Protein AF-A0A973PS98-F1 (afdb_monomer)

Secondary structure (DSSP, 8-state):
-TTTSSS-----HHHHHH-SEEEEES--HHHHSGGGHHHHHHHGGGT-EEEEE-SS--TTGGG-SEEE-PPTT-HHHHHHHHHHHHHIIIIISS--HHHHHHHHHHSSTTBEEEEEEETTEEEEEEE-BGGGGT--STTGGG-B-EEBTTT--EEPPSSSHHHHT-SS-S--S---TT--B------TT-EEEEEEEEE-SSTTEEEEEEEEEEEETTEEEEEHHHHHHHHHT---TT--B---SSTT-SSSTTSHHHHHHHH---HHHHHHHHHHHHHHHHHHTS-EEEEE-HHHHTSTTHHHHHHHHHHHHHHTT-TTSTT-EEEE-SS----SSHHHHHHHHTTTTT-SS-----HHHHHHHHTTGGGG--S-GGGGS-TTS--TTTT--HHHHHHHHHHTTSS--SS-BSS-HHHHHHHHHHHT--HHHHHHHHHHTTSS-BGGGSTTSTTSS--EEEEES--IIIII-TTHHHIIIIII-------PPPPPGGGS-SSS--PPPPS---SEEEEEESS--HHHHH-SEEEEBPPTTSS-EEEEETTEEEEEEE--SSPPPTT-B-HHHHHHHHHHHHHHHHTTTS-EEEEEEEEPPPTTSGGGGSSGGG----HHHHTPPP-BTTTB-EEEEEEEEGGGHHHHHTB--THHHHH-EEETTEEE--HHHHHHHHHHH-B--SGGGTTSBB--SHHHHHHHHHHT-TTT-HHHHHHHHHHHHHHH-TT-

Sequence (732 aa):
PQVFGDQTDVPESGDWWDAAYLMLWGSNVPVTRTPDAHWMTEARYRGQKVIVVAPDYSDAAKFADEWLHPHPGTDAAVAMAMGHVILREFFVERQVPYFTGYVKRFTDLPFLVTLREHGDAYAPGKFLTAADLDDPRDLASWRPVLLDAATGEARSPGGTMGDRWSAEPGHWNLELGDLDPRLTLHDDDAETAEVVLPRFDEPGGVIRRGVPVRRVGGRLVTTVFDLLLAQYGVSRPGLPGDWPGGYDDADSPCTPAWQERITSTPAVQVTRIAREFATTAEKTNGRAMIMMGAGTNHWFHSDTIYRSFLSLLLLTGCQGVNGGGWAHYVGQEKVRPLAGWHHLSTAADWVRPSRQMAGTPYWYLHTGQWRYERFSAGDLSSPAGPGRFAGRHVADLVAQSARLGWMPSYPTFGANPLELGRRVRESGEDPARWVASEVAAGRLGFACEDPDAPDNWPRVLTVWRANLIGSSAKGNEYFLRHLLGARDNATAEEAPPADRPREVIWRDAPRGKLDLLLALDFRMTSTTLFADLVLPAATWYEKHDLSSTDLHPFVHAFSPAISPPWQARTDFEIFHGLAAKLSELAAGRLDVAHDLVATALQHDTPGEIAQPGGGVPDWREAGERPEPGRTMPAVTLVERDYTAVAAKLAAFGPLAEERGMTVKGVTVRPAPESAWLAARCGTAYGGPADGRPLLDTDVKLCEAVLALSGTTNGRVAAEGFERLAEQCGEGS

Radius of gyration: 27.83 Å; Cα contacts (8 Å, |Δi|>4): 1481; chains: 1; bounding box: 72×63×75 Å

Solvent-accessible surface area (backbone atoms only — not comparable to full-atom values): 38464 Å² total; per-residue (Å²): 65,93,90,75,73,43,84,81,84,52,67,34,42,74,36,51,39,54,22,50,33,40,34,30,38,27,37,51,38,59,80,78,39,48,94,53,33,57,35,61,64,56,29,38,80,78,66,27,50,34,35,23,38,38,63,58,91,44,80,36,44,78,72,31,81,44,74,44,46,34,41,86,87,36,58,33,41,54,36,33,16,25,39,24,54,41,48,36,58,46,56,66,79,35,71,39,67,67,29,55,56,36,31,52,60,78,47,67,33,22,28,29,29,28,52,37,84,46,91,98,38,24,26,83,58,53,68,39,27,33,47,63,62,72,45,86,59,74,55,20,60,42,22,55,23,26,35,28,61,86,79,68,45,80,42,61,70,50,45,33,68,21,28,68,72,38,96,66,61,32,39,34,29,79,66,57,84,90,58,42,58,31,46,67,56,77,53,99,83,46,48,71,45,45,31,46,42,66,36,82,97,43,92,81,27,67,46,46,27,26,32,36,39,48,79,55,72,91,36,48,29,29,26,42,37,41,53,47,34,41,69,32,37,47,77,60,90,93,54,54,67,70,62,54,89,46,56,77,31,54,85,35,66,30,19,28,30,22,24,22,78,70,19,71,37,58,29,72,56,48,51,49,51,30,50,52,50,46,54,45,8,64,78,57,70,2,17,28,25,45,31,31,19,57,68,45,58,74,45,97,63,18,67,57,33,50,49,30,52,50,47,46,27,46,59,36,34,3,59,95,30,85,11,25,11,63,35,68,56,80,75,78,75,43,59,67,43,39,57,19,43,52,33,61,78,49,40,44,21,70,43,73,84,65,91,70,67,58,64,64,68,48,48,36,52,54,22,48,54,66,48,55,43,86,71,42,47,30,80,77,53,56,66,70,50,92,60,87,37,59,86,34,26,61,62,32,52,54,37,48,34,34,58,40,5,68,36,48,53,78,52,47,39,63,57,63,38,49,60,51,19,44,53,38,62,72,68,68,53,59,55,40,63,47,50,31,49,35,41,65,69,70,76,46,55,53,6,61,35,34,40,72,40,87,82,18,49,68,42,71,46,79,41,57,95,60,45,47,66,63,69,71,42,80,64,43,40,34,41,27,32,19,26,62,46,46,88,58,80,71,79,79,66,67,42,55,82,89,58,48,50,88,70,34,56,86,65,80,82,66,60,33,54,42,80,40,39,38,24,39,40,69,61,91,40,59,32,44,74,71,28,81,40,72,46,50,25,34,53,71,54,28,29,58,48,80,48,48,38,54,54,47,95,60,75,48,72,38,57,51,80,47,76,42,63,94,82,28,33,38,70,64,57,49,53,51,51,51,30,44,52,47,13,61,65,15,57,95,75,44,42,76,44,34,32,49,44,72,41,34,48,38,77,62,44,81,38,60,70,45,63,62,79,83,65,81,69,51,28,79,84,70,74,45,74,50,40,55,48,46,39,15,30,25,51,46,75,35,80,42,54,39,50,40,43,33,51,47,68,28,25,56,38,64,39,28,58,78,71,29,48,74,54,89,66,35,69,37,70,49,54,69,45,49,55,49,39,28,73,73,52,35,53,35,80,60,75,97,35,47,72,24,23,28,29,76,43,56,61,39,42,50,52,44,22,39,54,57,4,41,81,66,20,69,67,54,31,50,51,41,51,54,54,46,27,56,37,26,17,92,94,97

Structure (mmCIF, N/CA/C/O backbone):
data_AF-A0A973PS98-F1
#
_entry.id   AF-A0A973PS98-F1
#
loop_
_atom_site.group_PDB
_atom_site.id
_atom_site.type_symbol
_atom_site.label_atom_id
_atom_site.label_alt_id
_atom_site.label_comp_id
_atom_site.label_asym_id
_atom_site.label_entity_id
_atom_site.label_seq_id
_atom_site.pdbx_PDB_ins_code
_atom_site.Cartn_x
_atom_site.Cartn_y
_atom_site.Cartn_z
_atom_site.occupancy
_atom_site.B_iso_or_equiv
_atom_site.auth_seq_id
_atom_site.auth_comp_id
_atom_site.auth_asym_id
_atom_site.auth_atom_id
_atom_site.pdbx_PDB_model_num
ATOM 1 N N . PRO A 1 1 ? -2.203 1.085 3.617 1.00 76.62 1 PRO A N 1
ATOM 2 C CA . PRO A 1 1 ? -3.286 1.399 2.650 1.00 76.62 1 PRO A CA 1
ATOM 3 C C . PRO A 1 1 ? -4.693 1.584 3.246 1.00 76.62 1 PRO A C 1
ATOM 5 O O . PRO A 1 1 ? -5.249 2.660 3.102 1.00 76.62 1 PRO A O 1
ATOM 8 N N . GLN A 1 2 ? -5.287 0.582 3.916 1.00 95.12 2 GLN A N 1
ATOM 9 C CA . GLN A 1 2 ? -6.702 0.658 4.344 1.00 95.12 2 GLN A CA 1
ATOM 10 C C . GLN A 1 2 ? -7.007 1.782 5.353 1.00 95.12 2 GLN A C 1
ATOM 12 O O . GLN A 1 2 ? -8.074 2.373 5.284 1.00 95.12 2 GLN A O 1
ATOM 17 N N . VAL A 1 3 ? -6.091 2.051 6.293 1.00 96.19 3 VAL A N 1
ATOM 18 C CA . VAL A 1 3 ? -6.315 3.012 7.393 1.00 96.19 3 VAL A CA 1
ATOM 19 C C . VAL A 1 3 ? -5.938 4.444 7.004 1.00 96.19 3 VAL A C 1
ATOM 21 O O . VAL A 1 3 ? -6.648 5.374 7.359 1.00 96.19 3 VAL A O 1
ATOM 24 N N . PHE A 1 4 ? -4.838 4.626 6.267 1.00 96.19 4 PHE A N 1
ATOM 25 C CA . PHE A 1 4 ? -4.261 5.953 5.999 1.00 96.19 4 PHE A CA 1
ATOM 26 C C . PHE A 1 4 ? -4.291 6.375 4.525 1.00 96.19 4 PHE A C 1
ATOM 28 O O . PHE A 1 4 ? -3.770 7.433 4.197 1.00 96.19 4 PHE A O 1
ATOM 35 N N . GLY A 1 5 ? -4.794 5.540 3.612 1.00 95.38 5 GLY A N 1
ATOM 36 C CA . GLY A 1 5 ? -4.658 5.762 2.164 1.00 95.38 5 GLY A CA 1
ATOM 37 C C . GLY A 1 5 ? -3.234 5.561 1.625 1.00 95.38 5 GLY A C 1
ATOM 38 O O . GLY A 1 5 ? -3.070 5.204 0.473 1.00 95.38 5 GLY A O 1
ATOM 39 N N . ASP A 1 6 ? -2.199 5.655 2.458 1.00 94.81 6 ASP A N 1
ATOM 40 C CA . ASP A 1 6 ? -0.802 5.534 2.031 1.00 94.81 6 ASP A CA 1
ATOM 41 C C . ASP A 1 6 ? -0.335 4.075 1.825 1.00 94.81 6 ASP A C 1
ATOM 43 O O . ASP A 1 6 ? -0.852 3.148 2.464 1.00 94.81 6 ASP A O 1
ATOM 47 N N . GLN A 1 7 ? 0.660 3.861 0.953 1.00 94.50 7 GLN A N 1
ATOM 48 C CA . GLN A 1 7 ? 1.327 2.564 0.783 1.00 94.50 7 GLN A CA 1
ATOM 49 C C . GLN A 1 7 ? 1.941 2.102 2.113 1.00 94.50 7 GLN A C 1
ATOM 51 O O . GLN A 1 7 ? 1.483 1.097 2.668 1.00 94.50 7 GLN A O 1
ATOM 56 N N . THR A 1 8 ? 2.922 2.865 2.600 1.00 96.50 8 THR A N 1
ATOM 57 C CA . THR A 1 8 ? 3.703 2.675 3.824 1.00 96.50 8 THR A CA 1
ATOM 58 C C . THR A 1 8 ? 4.464 3.977 4.109 1.00 96.50 8 THR A C 1
ATOM 60 O O . THR A 1 8 ? 5.242 4.449 3.281 1.00 96.50 8 THR A O 1
ATOM 63 N N . ASP A 1 9 ? 4.309 4.521 5.315 1.00 97.00 9 ASP A N 1
ATOM 64 C CA . ASP A 1 9 ? 5.192 5.563 5.836 1.00 97.00 9 ASP A CA 1
ATOM 65 C C . ASP A 1 9 ? 5.391 5.364 7.341 1.00 97.00 9 ASP A C 1
ATOM 67 O O . ASP A 1 9 ? 4.432 5.134 8.080 1.00 97.00 9 ASP A O 1
ATOM 71 N N . VAL A 1 10 ? 6.645 5.386 7.784 1.00 97.75 10 VAL A N 1
ATOM 72 C CA . VAL A 1 10 ? 7.063 4.938 9.116 1.00 97.75 10 VAL A CA 1
ATOM 73 C C . VAL A 1 10 ? 8.130 5.863 9.700 1.00 97.75 10 VAL A C 1
ATOM 75 O O . VAL A 1 10 ? 8.872 6.500 8.939 1.00 97.75 10 VAL A O 1
ATOM 78 N N . PRO A 1 11 ? 8.241 5.931 11.040 1.00 98.00 11 PRO A N 1
ATOM 79 C CA . PRO A 1 11 ? 9.341 6.629 11.692 1.00 98.00 11 PRO A CA 1
ATOM 80 C C . PRO A 1 11 ? 10.700 6.056 11.266 1.00 98.00 11 PRO A C 1
ATOM 82 O O . PRO A 1 11 ? 10.826 4.876 10.930 1.00 98.00 11 PRO A O 1
ATOM 85 N N . GLU A 1 12 ? 11.737 6.885 11.293 1.00 97.88 12 GLU A N 1
ATOM 86 C CA . GLU A 1 12 ? 13.121 6.423 11.154 1.00 97.88 12 GLU A CA 1
ATOM 87 C C . GLU A 1 12 ? 13.600 5.727 12.438 1.00 97.88 12 GLU A C 1
ATOM 89 O O . GLU A 1 12 ? 12.985 5.859 13.497 1.00 97.88 12 GLU A O 1
ATOM 94 N N . SER A 1 13 ? 14.710 4.990 12.376 1.00 97.62 13 SER A N 1
ATOM 95 C CA . SER A 1 13 ? 15.232 4.280 13.550 1.00 97.62 13 SER A CA 1
ATOM 96 C C . SER A 1 13 ? 15.707 5.214 14.660 1.00 97.62 13 SER A C 1
ATOM 98 O O . SER A 1 13 ? 15.569 4.892 15.840 1.00 97.62 13 SER A O 1
ATOM 100 N N . GLY A 1 14 ? 16.169 6.411 14.289 1.00 97.44 14 GLY A N 1
ATOM 101 C CA . GLY A 1 14 ? 16.476 7.485 15.229 1.00 97.44 14 GLY A CA 1
ATOM 102 C C . GLY A 1 14 ? 15.277 7.884 16.094 1.00 97.44 14 GLY A C 1
ATOM 103 O O . GLY A 1 14 ? 15.465 8.243 17.248 1.00 97.44 14 GLY A O 1
ATOM 104 N N . ASP A 1 15 ? 14.043 7.737 15.610 1.00 98.25 15 ASP A N 1
ATOM 105 C CA . ASP A 1 15 ? 12.840 8.068 16.383 1.00 98.25 15 ASP A CA 1
ATOM 106 C C . ASP A 1 15 ? 12.476 6.969 17.404 1.00 98.25 15 ASP A C 1
ATOM 108 O O . ASP A 1 15 ? 11.785 7.226 18.392 1.00 98.25 15 ASP A O 1
ATOM 112 N N . TRP A 1 16 ? 13.020 5.750 17.261 1.00 98.00 16 TRP A N 1
ATOM 113 C CA . TRP A 1 16 ? 12.923 4.716 18.307 1.00 98.00 16 TRP A CA 1
ATOM 114 C C . TRP A 1 16 ? 13.632 5.155 19.571 1.00 98.00 16 TRP A C 1
ATOM 116 O O . TRP A 1 16 ? 13.203 4.786 20.670 1.00 98.00 16 TRP A O 1
ATOM 126 N N . TRP A 1 17 ? 14.703 5.951 19.407 1.00 97.00 17 TRP A N 1
ATOM 127 C CA . TRP A 1 17 ? 15.341 6.593 20.535 1.00 97.00 17 TRP A CA 1
ATOM 128 C C . TRP A 1 17 ? 14.291 7.340 21.314 1.00 97.00 17 TRP A C 1
ATOM 130 O O . TRP A 1 17 ? 14.280 7.133 22.505 1.00 97.00 17 TRP A O 1
ATOM 140 N N . ASP A 1 18 ? 13.365 8.086 20.702 1.00 97.50 18 ASP A N 1
ATOM 141 C CA . ASP A 1 18 ? 12.377 8.927 21.378 1.00 97.50 18 ASP A CA 1
ATOM 142 C C . ASP A 1 18 ? 11.163 8.200 21.958 1.00 97.50 18 ASP A C 1
ATOM 144 O O . ASP A 1 18 ? 10.458 8.777 22.791 1.00 97.50 18 ASP A O 1
ATOM 148 N N . ALA A 1 19 ? 10.975 6.910 21.702 1.00 98.12 19 ALA A N 1
ATOM 149 C CA . ALA A 1 19 ? 9.900 6.171 22.357 1.00 98.12 19 ALA A CA 1
ATOM 150 C C . ALA A 1 19 ? 10.106 6.063 23.880 1.00 98.12 19 ALA A C 1
ATOM 152 O O . ALA A 1 19 ? 11.219 5.851 24.374 1.00 98.12 19 ALA A O 1
ATOM 153 N N . ALA A 1 20 ? 9.031 6.249 24.649 1.00 98.19 20 ALA A N 1
ATOM 154 C CA . ALA A 1 20 ? 9.017 6.004 26.095 1.00 98.19 20 ALA A CA 1
ATOM 155 C C . ALA A 1 20 ? 8.597 4.559 26.415 1.00 98.19 20 ALA A C 1
ATOM 157 O O . ALA A 1 20 ? 9.037 3.992 27.415 1.00 98.19 20 ALA A O 1
ATOM 158 N N . TYR A 1 21 ? 7.799 3.949 25.536 1.00 98.75 21 TYR A N 1
ATOM 159 C CA . TYR A 1 21 ? 7.401 2.544 25.589 1.00 98.75 21 TYR A CA 1
ATOM 160 C C . TYR A 1 21 ? 7.532 1.936 24.192 1.00 98.75 21 TYR A C 1
ATOM 162 O O . TYR A 1 21 ? 6.954 2.473 23.247 1.00 98.75 21 TYR A O 1
ATOM 170 N N . LEU A 1 22 ? 8.281 0.842 24.051 1.00 98.69 22 LEU A N 1
ATOM 171 C CA . LEU A 1 22 ? 8.531 0.206 22.758 1.00 98.69 22 LEU A CA 1
ATOM 172 C C . LEU A 1 22 ? 8.079 -1.254 22.784 1.00 98.69 22 LEU A C 1
ATOM 174 O O . LEU A 1 22 ? 8.585 -2.060 23.562 1.00 98.69 22 LEU A O 1
ATOM 178 N N . MET A 1 23 ? 7.141 -1.607 21.909 1.00 98.62 23 MET A N 1
ATOM 179 C CA . MET A 1 23 ? 6.710 -2.989 21.703 1.00 98.62 23 MET A CA 1
ATOM 180 C C . MET A 1 23 ? 7.266 -3.518 20.384 1.00 98.62 23 MET A C 1
ATOM 182 O O . MET A 1 23 ? 6.951 -2.988 19.325 1.00 98.62 23 MET A O 1
ATOM 186 N N . LEU A 1 24 ? 8.070 -4.576 20.432 1.00 98.44 24 LEU A N 1
ATOM 187 C CA . LEU A 1 24 ? 8.583 -5.288 19.265 1.00 98.44 24 LEU A CA 1
ATOM 188 C C . LEU A 1 24 ? 7.681 -6.489 18.996 1.00 98.44 24 LEU A C 1
ATOM 190 O O . LEU A 1 24 ? 7.777 -7.510 19.675 1.00 98.44 24 LEU A O 1
ATOM 194 N N . TRP A 1 25 ? 6.792 -6.367 18.018 1.00 98.44 25 TRP A N 1
ATOM 195 C CA . TRP A 1 25 ? 5.718 -7.322 17.780 1.00 98.44 25 TRP A CA 1
ATOM 196 C C . TRP A 1 25 ? 5.889 -8.040 16.439 1.00 98.44 25 TRP A C 1
ATOM 198 O O . TRP A 1 25 ? 5.625 -7.493 15.365 1.00 98.44 25 TRP A O 1
ATOM 208 N N . GLY A 1 26 ? 6.382 -9.282 16.482 1.00 97.50 26 GLY A N 1
ATOM 209 C CA . GLY A 1 26 ? 6.737 -10.032 15.271 1.00 97.50 26 GLY A CA 1
ATOM 210 C C . GLY A 1 26 ? 7.907 -9.416 14.489 1.00 97.50 26 GLY A C 1
ATOM 211 O O . GLY A 1 26 ? 7.998 -9.584 13.269 1.00 97.50 26 GLY A O 1
ATOM 212 N N . SER A 1 27 ? 8.790 -8.683 15.178 1.00 97.50 27 SER A N 1
ATOM 213 C CA . SER A 1 27 ? 9.987 -8.048 14.616 1.00 97.50 27 SER A CA 1
ATOM 214 C C . SER A 1 27 ? 11.240 -8.484 15.378 1.00 97.50 27 SER A C 1
ATOM 216 O O . SER A 1 27 ? 11.413 -8.149 16.549 1.00 97.50 27 SER A O 1
ATOM 218 N N . ASN A 1 28 ? 12.139 -9.218 14.713 1.00 97.50 28 ASN A N 1
ATOM 219 C CA . ASN A 1 28 ? 13.420 -9.635 15.292 1.00 97.50 28 ASN A CA 1
ATOM 220 C C . ASN A 1 28 ? 14.512 -8.597 14.970 1.00 97.50 28 ASN A C 1
ATOM 222 O O . ASN A 1 28 ? 15.306 -8.776 14.039 1.00 97.50 28 ASN A O 1
ATOM 226 N N . VAL A 1 29 ? 14.497 -7.474 15.696 1.00 97.50 29 VAL A N 1
ATOM 227 C CA . VAL A 1 29 ? 15.333 -6.284 15.435 1.00 97.50 29 VAL A CA 1
ATOM 228 C C . VAL A 1 29 ? 16.835 -6.596 15.341 1.00 97.50 29 VAL A C 1
ATOM 230 O O . VAL A 1 29 ? 17.433 -6.211 14.337 1.00 97.50 29 VAL A O 1
ATOM 233 N N . PRO A 1 30 ? 17.462 -7.348 16.270 1.00 96.94 30 PRO A N 1
ATOM 234 C CA . PRO A 1 30 ? 18.904 -7.611 16.207 1.00 96.94 30 PRO A CA 1
ATOM 235 C C . PRO A 1 30 ? 19.359 -8.363 14.947 1.00 96.94 30 PRO A C 1
ATOM 237 O O . PRO A 1 30 ? 20.495 -8.192 14.506 1.00 96.94 30 PRO A O 1
ATOM 240 N N . VAL A 1 31 ? 18.479 -9.175 14.354 1.00 97.62 31 VAL A N 1
ATOM 241 C CA . VAL A 1 31 ? 18.790 -10.009 13.179 1.00 97.62 31 VAL A CA 1
ATOM 242 C C . VAL A 1 31 ? 18.388 -9.335 11.874 1.00 97.62 31 VAL A C 1
ATOM 244 O O . VAL A 1 31 ? 19.080 -9.444 10.869 1.00 97.62 31 VAL A O 1
ATOM 247 N N . THR A 1 32 ? 17.244 -8.656 11.867 1.00 97.50 32 THR A N 1
ATOM 248 C CA . THR A 1 32 ? 16.622 -8.165 10.628 1.00 97.50 32 THR A CA 1
ATOM 249 C C . THR A 1 32 ? 16.742 -6.652 10.443 1.00 97.50 32 THR A C 1
ATOM 251 O O . THR A 1 32 ? 16.410 -6.141 9.377 1.00 97.50 32 THR A O 1
ATOM 254 N N . ARG A 1 33 ? 17.206 -5.939 11.479 1.00 97.88 33 ARG A N 1
ATOM 255 C CA . ARG A 1 33 ? 17.526 -4.500 11.515 1.00 97.88 33 ARG A CA 1
ATOM 256 C C . ARG A 1 33 ? 18.836 -4.270 12.273 1.00 97.88 33 ARG A C 1
ATOM 258 O O . ARG A 1 33 ? 18.980 -3.321 13.033 1.00 97.88 33 ARG A O 1
ATOM 265 N N . THR A 1 34 ? 19.802 -5.166 12.081 1.00 98.38 34 THR A N 1
ATOM 266 C CA . THR A 1 34 ? 21.097 -5.147 12.773 1.00 98.38 34 THR A CA 1
ATOM 267 C C . THR A 1 34 ? 21.779 -3.773 12.830 1.00 98.38 34 THR A C 1
ATOM 269 O O . THR A 1 34 ? 22.197 -3.413 13.930 1.00 98.38 34 THR A O 1
ATOM 272 N N . PRO A 1 35 ? 21.897 -2.991 11.731 1.00 98.25 35 PRO A N 1
ATOM 273 C CA . PRO A 1 35 ? 22.584 -1.698 11.797 1.00 98.25 35 PRO A CA 1
ATOM 274 C C . PRO A 1 35 ? 21.885 -0.675 12.703 1.00 98.25 35 PRO A C 1
ATOM 276 O O . PRO A 1 35 ? 22.557 0.204 13.225 1.00 98.25 35 PRO A O 1
ATOM 279 N N . ASP A 1 36 ? 20.582 -0.822 12.944 1.00 98.19 36 ASP A N 1
ATOM 280 C CA . ASP A 1 36 ? 19.758 0.117 13.713 1.00 98.19 36 ASP A CA 1
ATOM 281 C C . ASP A 1 36 ? 19.403 -0.397 15.116 1.00 98.19 36 ASP A C 1
ATOM 283 O O . ASP A 1 36 ? 18.862 0.336 15.942 1.00 98.19 36 ASP A O 1
ATOM 287 N N . ALA A 1 37 ? 19.718 -1.659 15.424 1.00 97.62 37 ALA A N 1
ATOM 288 C CA . ALA A 1 37 ? 19.369 -2.297 16.693 1.00 97.62 37 ALA A CA 1
ATOM 289 C C . ALA A 1 37 ? 19.942 -1.568 17.921 1.00 97.62 37 ALA A C 1
ATOM 291 O O . ALA A 1 37 ? 19.392 -1.690 19.020 1.00 97.62 37 ALA A O 1
ATOM 292 N N . HIS A 1 38 ? 21.023 -0.799 17.744 1.00 97.69 38 HIS A N 1
ATOM 293 C CA . HIS A 1 38 ? 21.628 -0.026 18.822 1.00 97.69 38 HIS A CA 1
ATOM 294 C C . HIS A 1 38 ? 20.638 0.984 19.421 1.00 97.69 38 HIS A C 1
ATOM 296 O O . HIS A 1 38 ? 20.548 1.044 20.646 1.00 97.69 38 HIS A O 1
ATOM 302 N N . TRP A 1 39 ? 19.804 1.650 18.608 1.00 97.88 39 TRP A N 1
ATOM 303 C CA . TRP A 1 39 ? 18.815 2.628 19.079 1.00 97.88 39 TRP A CA 1
ATOM 304 C C . TRP A 1 39 ? 17.873 2.046 20.131 1.00 97.88 39 TRP A C 1
ATOM 306 O O . TRP A 1 39 ? 17.676 2.639 21.190 1.00 97.88 39 TRP A O 1
ATOM 316 N N . MET A 1 40 ? 17.360 0.838 19.878 1.00 95.75 40 MET A N 1
ATOM 317 C CA . MET A 1 40 ? 16.539 0.092 20.832 1.00 95.75 40 MET A CA 1
ATOM 318 C C . MET A 1 40 ? 17.325 -0.224 22.111 1.00 95.75 40 MET A C 1
ATOM 320 O O . MET A 1 40 ? 16.826 -0.031 23.216 1.00 95.75 40 MET A O 1
ATOM 324 N N . THR A 1 41 ? 18.557 -0.729 21.995 1.00 95.69 41 THR A N 1
ATOM 325 C CA . THR A 1 41 ? 19.336 -1.115 23.183 1.00 95.69 41 THR A CA 1
ATOM 326 C C . THR A 1 41 ? 19.768 0.075 24.034 1.00 95.69 41 THR A C 1
ATOM 328 O O . THR A 1 41 ? 19.785 -0.027 25.258 1.00 95.69 41 THR A O 1
ATOM 331 N N . GLU A 1 42 ? 20.100 1.200 23.406 1.00 97.75 42 GLU A N 1
ATOM 332 C CA . GLU A 1 42 ? 20.609 2.391 24.074 1.00 97.75 42 GLU A CA 1
ATOM 333 C C . GLU A 1 42 ? 19.463 3.182 24.724 1.00 97.75 42 GLU A C 1
ATOM 335 O O . GLU A 1 42 ? 19.615 3.660 25.851 1.00 97.75 42 GLU A O 1
ATOM 340 N N . ALA A 1 43 ? 18.289 3.256 24.080 1.00 97.19 43 ALA A N 1
ATOM 341 C CA . ALA A 1 43 ? 17.107 3.932 24.622 1.00 97.19 43 ALA A CA 1
ATOM 342 C C . ALA A 1 43 ? 16.606 3.305 25.937 1.00 97.19 43 ALA A C 1
ATOM 344 O O . ALA A 1 43 ? 16.009 3.984 26.777 1.00 97.19 43 ALA A O 1
ATOM 345 N N . ARG A 1 44 ? 16.912 2.030 26.191 1.00 97.56 44 ARG A N 1
ATOM 346 C CA . ARG A 1 44 ? 16.624 1.383 27.482 1.00 97.56 44 ARG A CA 1
ATOM 347 C C . ARG A 1 44 ? 17.375 2.023 28.648 1.00 97.56 44 ARG A C 1
ATOM 349 O O . ARG A 1 44 ? 16.820 2.138 29.738 1.00 97.56 44 ARG A O 1
ATOM 356 N N . TYR A 1 45 ? 18.598 2.522 28.441 1.00 97.00 45 TYR A N 1
ATOM 357 C CA . TYR A 1 45 ? 19.382 3.153 29.514 1.00 97.00 45 TYR A CA 1
ATOM 358 C C . TYR A 1 45 ? 18.787 4.474 30.017 1.00 97.00 45 TYR A C 1
ATOM 360 O O . TYR A 1 45 ? 19.100 4.899 31.127 1.00 97.00 45 TYR A O 1
ATOM 368 N N . ARG A 1 46 ? 17.895 5.101 29.243 1.00 94.94 46 ARG A N 1
ATOM 369 C CA . ARG A 1 46 ? 17.126 6.286 29.660 1.00 94.94 46 ARG A CA 1
ATOM 370 C C . ARG A 1 46 ? 15.717 5.950 30.169 1.00 94.94 46 ARG A C 1
ATOM 372 O O . ARG A 1 46 ? 14.893 6.848 30.319 1.00 94.94 46 ARG A O 1
ATOM 379 N N . GLY A 1 47 ? 15.439 4.673 30.435 1.00 95.81 47 GLY A N 1
ATOM 380 C CA . GLY A 1 47 ? 14.193 4.216 31.050 1.00 95.81 47 GLY A CA 1
ATOM 381 C C . GLY A 1 47 ? 13.076 3.833 30.078 1.00 95.81 47 GLY A C 1
ATOM 382 O O . GLY A 1 47 ? 11.945 3.669 30.530 1.00 95.81 47 GLY A O 1
ATOM 383 N N . GLN A 1 48 ? 13.355 3.678 28.775 1.00 98.06 48 GLN A N 1
ATOM 384 C CA . GLN A 1 48 ? 12.390 3.072 27.851 1.00 98.06 48 GLN A CA 1
ATOM 385 C C . GLN 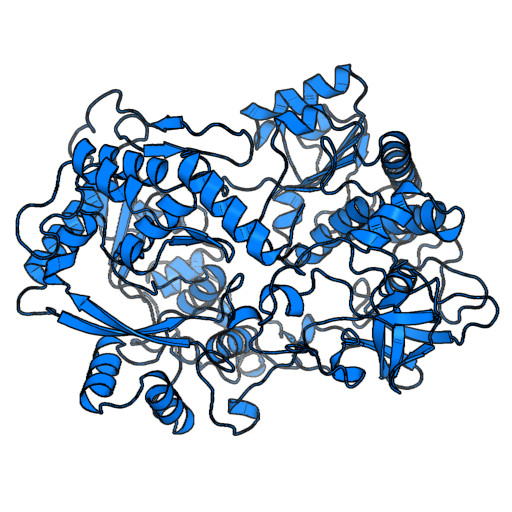A 1 48 ? 12.156 1.609 28.248 1.00 98.06 48 GLN A C 1
ATOM 387 O O . GLN A 1 48 ? 13.112 0.834 28.306 1.00 98.06 48 GLN A O 1
ATOM 392 N N . LYS A 1 49 ? 10.893 1.230 28.482 1.00 98.44 49 LYS A N 1
ATOM 393 C CA . LYS A 1 49 ? 10.513 -0.179 28.657 1.00 98.44 49 LYS A CA 1
ATOM 394 C C . LYS A 1 49 ? 10.342 -0.835 27.287 1.00 98.44 49 LYS A C 1
ATOM 396 O O . LYS A 1 49 ? 9.662 -0.275 26.423 1.00 98.44 49 LYS A O 1
ATOM 401 N N . VAL A 1 50 ? 10.933 -2.014 27.105 1.00 98.50 50 VAL A N 1
ATOM 402 C CA . VAL A 1 50 ? 10.855 -2.807 25.871 1.00 98.50 50 VAL A CA 1
ATOM 403 C C . VAL A 1 50 ? 10.077 -4.093 26.118 1.00 98.50 50 VAL A C 1
ATOM 405 O O . VAL A 1 50 ? 10.456 -4.916 26.952 1.00 98.50 50 VAL A O 1
ATOM 408 N N . ILE A 1 51 ? 9.005 -4.288 25.355 1.00 98.62 51 ILE A N 1
ATOM 409 C CA . ILE A 1 51 ? 8.209 -5.519 25.342 1.00 98.62 51 ILE A CA 1
ATOM 410 C C . ILE A 1 51 ? 8.473 -6.247 24.032 1.00 98.62 51 ILE A C 1
ATOM 412 O O . ILE A 1 51 ? 8.387 -5.640 22.969 1.00 98.62 51 ILE A O 1
ATOM 416 N N . VAL A 1 52 ? 8.755 -7.544 24.086 1.00 98.56 52 VAL A N 1
ATOM 417 C CA . VAL A 1 52 ? 8.850 -8.385 22.887 1.00 98.56 52 VAL A CA 1
ATOM 418 C C . VAL A 1 52 ? 7.644 -9.301 22.831 1.00 98.56 52 VAL A C 1
ATOM 420 O O . VAL A 1 52 ? 7.349 -10.001 23.796 1.00 98.56 52 VAL A O 1
ATOM 423 N N . VAL A 1 53 ? 6.968 -9.320 21.687 1.00 98.56 53 VAL A N 1
ATOM 424 C CA . VAL A 1 53 ? 5.867 -10.237 21.401 1.00 98.56 53 VAL A CA 1
ATOM 425 C C . VAL A 1 53 ? 6.278 -11.133 20.239 1.00 98.56 53 VAL A C 1
ATOM 427 O O . VAL A 1 53 ? 6.370 -10.690 19.090 1.00 98.56 53 VAL A O 1
ATOM 430 N N . ALA A 1 54 ? 6.597 -12.383 20.565 1.00 97.75 54 ALA A N 1
ATOM 431 C CA . ALA A 1 54 ? 7.062 -13.396 19.624 1.00 97.75 54 ALA A CA 1
ATOM 432 C C . ALA A 1 54 ? 6.755 -14.800 20.173 1.00 97.75 54 ALA A C 1
ATOM 434 O O . ALA A 1 54 ? 6.977 -15.024 21.362 1.00 97.75 54 ALA A O 1
ATOM 435 N N . PRO A 1 55 ? 6.286 -15.754 19.347 1.00 97.31 55 PRO A N 1
ATOM 436 C CA . PRO A 1 55 ? 5.972 -17.111 19.807 1.00 97.31 55 PRO A CA 1
ATOM 437 C C . PRO A 1 55 ? 7.206 -17.868 20.323 1.00 97.31 55 PRO A C 1
ATOM 439 O O . PRO A 1 55 ? 7.103 -18.703 21.218 1.00 97.31 55 PRO A O 1
ATOM 442 N N . ASP A 1 56 ? 8.377 -17.588 19.757 1.00 96.81 56 ASP A N 1
ATOM 443 C CA . ASP A 1 56 ? 9.667 -18.145 20.138 1.00 96.81 56 ASP A CA 1
ATOM 444 C C . ASP A 1 56 ? 10.497 -17.155 20.970 1.00 96.81 56 ASP A C 1
ATOM 446 O O . ASP A 1 56 ? 10.275 -15.941 20.957 1.00 96.81 56 ASP A O 1
ATOM 450 N N . TYR A 1 57 ? 11.507 -17.676 21.674 1.00 97.19 57 TYR A N 1
ATOM 451 C CA . TYR A 1 57 ? 12.503 -16.853 22.362 1.00 97.19 57 TYR A CA 1
ATOM 452 C C . TYR A 1 57 ? 13.515 -16.285 21.351 1.00 97.19 57 TYR A C 1
ATOM 454 O O . TYR A 1 57 ? 14.668 -16.713 21.287 1.00 97.19 57 TYR A O 1
ATOM 462 N N . SER A 1 58 ? 13.040 -15.360 20.518 1.00 95.56 58 SER A N 1
ATOM 463 C CA . SER A 1 58 ? 13.815 -14.722 19.447 1.00 95.56 58 SER A CA 1
ATOM 464 C C . SER A 1 58 ? 15.011 -13.916 19.979 1.00 95.56 58 SER A C 1
ATOM 466 O O . SER A 1 58 ? 15.056 -13.544 21.153 1.00 95.56 58 SER A O 1
ATOM 468 N N . ASP A 1 59 ? 15.975 -13.563 19.120 1.00 96.69 59 ASP A N 1
ATOM 469 C CA . ASP A 1 59 ? 17.132 -12.743 19.525 1.00 96.69 59 ASP A CA 1
ATOM 470 C C . ASP A 1 59 ? 16.727 -11.391 20.133 1.00 96.69 59 ASP A C 1
ATOM 472 O O . ASP A 1 59 ? 17.413 -10.880 21.020 1.00 96.69 59 ASP A O 1
ATOM 476 N N . ALA A 1 60 ? 15.595 -10.824 19.700 1.00 95.69 60 ALA A N 1
ATOM 477 C CA . ALA A 1 60 ? 15.019 -9.623 20.295 1.00 95.69 60 ALA A CA 1
ATOM 478 C C . ALA A 1 60 ? 14.591 -9.837 21.759 1.00 95.69 60 ALA A C 1
ATOM 480 O O . ALA A 1 60 ? 14.792 -8.941 22.579 1.00 95.69 60 ALA A O 1
ATOM 481 N N . ALA A 1 61 ? 14.079 -11.023 22.121 1.00 96.44 61 ALA A N 1
ATOM 482 C CA . ALA A 1 61 ? 13.603 -11.332 23.476 1.00 96.44 61 ALA A CA 1
ATOM 483 C C . ALA A 1 61 ? 14.707 -11.194 24.539 1.00 96.44 61 ALA A C 1
ATOM 485 O O . ALA A 1 61 ? 14.433 -10.807 25.671 1.00 96.44 61 ALA A O 1
ATOM 486 N N . LYS A 1 62 ? 15.977 -11.396 24.164 1.00 94.12 62 LYS A N 1
ATOM 487 C CA . LYS A 1 62 ? 17.139 -11.157 25.039 1.00 94.12 62 LYS A CA 1
ATOM 488 C C . LYS A 1 62 ? 17.232 -9.709 25.547 1.00 94.12 62 LYS A C 1
ATOM 490 O O . LYS A 1 62 ? 17.833 -9.471 26.594 1.00 94.12 62 LYS A O 1
ATOM 495 N N . PHE A 1 63 ? 16.694 -8.751 24.796 1.00 93.62 63 PHE A N 1
ATOM 496 C CA . PHE A 1 63 ? 16.733 -7.325 25.121 1.00 93.62 63 PHE A CA 1
ATOM 497 C C . PHE A 1 63 ? 15.429 -6.813 25.742 1.00 93.62 63 PHE A C 1
ATOM 499 O O . PHE A 1 63 ? 15.369 -5.640 26.103 1.00 93.62 63 PHE A O 1
ATOM 506 N N . ALA A 1 64 ? 14.407 -7.660 25.865 1.00 96.00 64 ALA A N 1
ATOM 507 C CA . ALA A 1 64 ? 13.123 -7.280 26.432 1.00 96.00 64 ALA A CA 1
ATOM 508 C C . ALA A 1 64 ? 13.180 -7.180 27.961 1.00 96.00 64 ALA A C 1
ATOM 510 O O . ALA A 1 64 ? 13.877 -7.943 28.631 1.00 96.00 64 ALA A O 1
ATOM 511 N N . ASP A 1 65 ? 12.379 -6.272 28.507 1.00 98.12 65 ASP A N 1
ATOM 512 C CA . ASP A 1 65 ? 12.038 -6.261 29.928 1.00 98.12 65 ASP A CA 1
ATOM 513 C C . ASP A 1 65 ? 10.893 -7.245 30.213 1.00 98.12 65 ASP A C 1
ATOM 515 O O . ASP A 1 65 ? 10.813 -7.803 31.306 1.00 98.12 65 ASP A O 1
ATOM 519 N N . GLU A 1 66 ? 10.039 -7.508 29.214 1.00 97.38 66 GLU A N 1
ATOM 520 C CA . GLU A 1 66 ? 9.069 -8.605 29.223 1.00 97.38 66 GLU A CA 1
ATOM 521 C C . GLU A 1 66 ? 8.899 -9.253 27.850 1.00 97.38 66 GLU A C 1
ATOM 523 O O . GLU A 1 66 ? 8.957 -8.591 26.811 1.00 97.38 66 GLU A O 1
ATOM 528 N N . TRP A 1 67 ? 8.621 -10.555 27.869 1.00 97.94 67 TRP A N 1
ATOM 529 C CA . TRP A 1 67 ? 8.335 -11.360 26.690 1.00 97.94 67 TRP A CA 1
ATOM 530 C C . TRP A 1 67 ? 6.912 -11.926 26.767 1.00 97.94 67 TRP A C 1
ATOM 532 O O . TRP A 1 67 ? 6.547 -12.556 27.761 1.00 97.94 67 TRP A O 1
ATOM 542 N N . LEU A 1 68 ? 6.123 -11.686 25.719 1.00 98.25 68 LEU A N 1
ATOM 543 C CA . LEU A 1 68 ? 4.832 -12.323 25.459 1.00 98.25 68 LEU A CA 1
ATOM 544 C C . LEU A 1 68 ? 4.992 -13.338 24.327 1.00 98.25 68 LEU A C 1
ATOM 546 O O . LEU A 1 68 ? 5.588 -13.019 23.296 1.00 98.25 68 LEU A O 1
ATOM 550 N N . HIS A 1 69 ? 4.423 -14.529 24.501 1.00 97.12 69 HIS A N 1
ATOM 551 C CA . HIS A 1 69 ? 4.593 -15.650 23.573 1.00 97.12 69 HIS A CA 1
ATOM 552 C C . HIS A 1 69 ? 3.257 -16.208 23.051 1.00 97.12 69 HIS A C 1
ATOM 554 O O . HIS A 1 69 ? 2.929 -17.373 23.294 1.00 97.12 69 HIS A O 1
ATOM 560 N N . PRO A 1 70 ? 2.454 -15.395 22.338 1.00 98.00 70 PRO A N 1
ATOM 561 C CA . PRO A 1 70 ? 1.193 -15.873 21.792 1.00 98.00 70 PRO A CA 1
ATOM 562 C C . PRO A 1 70 ? 1.425 -17.021 20.805 1.00 98.00 70 PRO A C 1
ATOM 564 O O . PRO A 1 70 ? 2.460 -17.082 20.138 1.00 98.00 70 PRO A O 1
ATOM 567 N N . HIS A 1 71 ? 0.443 -17.911 20.660 1.00 97.69 71 HIS A N 1
ATOM 568 C CA . HIS A 1 71 ? 0.445 -18.874 19.562 1.00 97.69 71 HIS A CA 1
ATOM 569 C C . HIS A 1 71 ? 0.613 -18.150 18.206 1.00 97.69 71 HIS A C 1
ATOM 571 O O . HIS A 1 71 ? -0.025 -17.113 17.992 1.00 97.69 71 HIS A O 1
ATOM 577 N N . PRO A 1 72 ? 1.447 -18.662 17.278 1.00 97.12 72 PRO A N 1
ATOM 578 C CA . PRO A 1 72 ? 1.717 -17.976 16.015 1.00 97.12 72 PRO A CA 1
ATOM 579 C C . PRO A 1 72 ? 0.435 -17.635 15.241 1.00 97.12 72 PRO A C 1
ATOM 581 O O . PRO A 1 72 ? -0.405 -18.508 15.030 1.00 97.12 72 PRO A O 1
ATOM 584 N N . GLY A 1 73 ? 0.293 -16.375 14.817 1.00 96.56 73 GLY A N 1
ATOM 585 C CA . GLY A 1 73 ? -0.857 -15.904 14.036 1.00 96.56 73 GLY A CA 1
ATOM 586 C C . GLY A 1 73 ? -2.076 -15.504 14.871 1.00 96.56 73 GLY A C 1
ATOM 587 O O . GLY A 1 73 ? -3.082 -15.082 14.307 1.00 96.56 73 GLY A O 1
ATOM 588 N N . THR A 1 74 ? -1.995 -15.596 16.204 1.00 97.94 74 THR A N 1
ATOM 589 C CA . THR A 1 74 ? -3.075 -15.198 17.129 1.00 97.94 74 THR A CA 1
ATOM 590 C C . THR A 1 74 ? -2.883 -13.801 17.733 1.00 97.94 74 THR A C 1
ATOM 592 O O . THR A 1 74 ? -3.634 -13.388 18.614 1.00 97.94 74 THR A O 1
ATOM 595 N N . ASP A 1 75 ? -1.905 -13.038 17.238 1.00 98.56 75 ASP A N 1
ATOM 596 C CA . ASP A 1 75 ? -1.496 -11.723 17.747 1.00 98.56 75 ASP A CA 1
ATOM 597 C C . ASP A 1 75 ? -2.646 -10.711 17.857 1.00 98.56 75 ASP A C 1
ATOM 599 O O . ASP A 1 75 ? -2.711 -9.943 18.820 1.00 98.56 75 ASP A O 1
ATOM 603 N N . ALA A 1 76 ? -3.587 -10.748 16.906 1.00 98.19 76 ALA A N 1
ATOM 604 C CA . ALA A 1 76 ? -4.770 -9.895 16.934 1.00 98.19 76 ALA A CA 1
ATOM 605 C C . ALA A 1 76 ? -5.592 -10.104 18.215 1.00 98.19 76 ALA A C 1
ATOM 607 O O . ALA A 1 76 ? -6.093 -9.134 18.765 1.00 98.19 76 ALA A O 1
ATOM 608 N N . ALA A 1 77 ? -5.701 -11.327 18.747 1.00 98.44 77 ALA A N 1
ATOM 609 C CA . ALA A 1 77 ? -6.465 -11.579 19.970 1.00 98.44 77 ALA A CA 1
ATOM 610 C C . ALA A 1 77 ? -5.838 -10.887 21.195 1.00 98.44 77 ALA A C 1
ATOM 612 O O . ALA A 1 77 ? -6.561 -10.292 21.997 1.00 98.44 77 ALA A O 1
ATOM 613 N N . VAL A 1 78 ? -4.501 -10.880 21.300 1.00 98.75 78 VAL A N 1
ATOM 614 C CA . VAL A 1 78 ? -3.780 -10.137 22.349 1.00 98.75 78 VAL A CA 1
ATOM 615 C C . VAL A 1 78 ? -4.055 -8.638 22.216 1.00 98.75 78 VAL A C 1
ATOM 617 O O . VAL A 1 78 ? -4.448 -7.994 23.188 1.00 98.75 78 VAL A O 1
ATOM 620 N N . ALA A 1 79 ? -3.895 -8.075 21.015 1.00 98.75 79 ALA A N 1
ATOM 621 C CA . ALA A 1 79 ? -4.117 -6.650 20.775 1.00 98.75 79 ALA A CA 1
ATOM 622 C C . ALA A 1 79 ? -5.583 -6.234 20.974 1.00 98.75 79 ALA A C 1
ATOM 624 O O . ALA A 1 79 ? -5.850 -5.171 21.533 1.00 98.75 79 ALA A O 1
ATOM 625 N N . MET A 1 80 ? -6.544 -7.078 20.591 1.00 98.75 80 MET A N 1
ATOM 626 C CA . MET A 1 80 ? -7.967 -6.843 20.844 1.00 98.75 80 MET A CA 1
ATOM 627 C C . MET A 1 80 ? -8.264 -6.817 22.351 1.00 98.75 80 MET A C 1
ATOM 629 O O . MET A 1 80 ? -8.986 -5.936 22.814 1.00 98.75 80 MET A O 1
ATOM 633 N N . ALA A 1 81 ? -7.645 -7.699 23.141 1.00 98.88 81 ALA A N 1
ATOM 634 C CA . ALA A 1 81 ? -7.773 -7.660 24.598 1.00 98.88 81 ALA A CA 1
ATOM 635 C C . ALA A 1 81 ? -7.115 -6.445 25.245 1.00 98.88 81 ALA A C 1
ATOM 637 O O . ALA A 1 81 ? -7.679 -5.857 26.170 1.00 98.88 81 ALA A O 1
ATOM 638 N N . MET A 1 82 ? -5.960 -6.015 24.733 1.00 98.94 82 MET A N 1
ATOM 639 C CA . MET A 1 82 ? -5.373 -4.744 25.149 1.00 98.94 82 MET A CA 1
ATOM 640 C C . MET A 1 82 ? -6.321 -3.581 24.841 1.00 98.94 82 MET A C 1
ATOM 642 O O . MET A 1 82 ? -6.561 -2.742 25.706 1.00 98.94 82 MET A O 1
ATOM 646 N N . GLY A 1 83 ? -6.916 -3.554 23.647 1.00 98.88 83 GLY A N 1
ATOM 647 C CA . GLY A 1 83 ? -7.848 -2.501 23.249 1.00 98.88 83 GLY A CA 1
ATOM 648 C C . GLY A 1 83 ? -9.126 -2.489 24.087 1.00 98.88 83 GLY A C 1
ATOM 649 O O . GLY A 1 83 ? -9.606 -1.410 24.418 1.00 98.88 83 GLY A O 1
ATOM 650 N N . HIS A 1 84 ? -9.625 -3.652 24.525 1.00 98.88 84 HIS A N 1
ATOM 651 C CA . HIS A 1 84 ? -10.755 -3.738 25.456 1.00 98.88 84 HIS A CA 1
ATOM 652 C C . HIS A 1 84 ? -10.440 -3.035 26.783 1.00 98.88 84 HIS A C 1
ATOM 654 O O . HIS A 1 84 ? -11.226 -2.207 27.241 1.00 98.88 84 HIS A O 1
ATOM 660 N N . VAL A 1 85 ? -9.269 -3.311 27.369 1.00 98.94 85 VAL A N 1
ATOM 661 C CA . VAL A 1 85 ? -8.810 -2.659 28.609 1.00 98.94 85 VAL A CA 1
ATOM 662 C C . VAL A 1 85 ? -8.668 -1.148 28.413 1.00 98.94 85 VAL A C 1
ATOM 664 O O . VAL A 1 85 ? -9.130 -0.374 29.249 1.00 98.94 85 VAL A O 1
ATOM 667 N N . ILE A 1 86 ? -8.077 -0.713 27.294 1.00 98.88 86 ILE A N 1
ATOM 668 C CA . ILE A 1 86 ? -7.871 0.713 26.993 1.00 98.88 86 ILE A CA 1
ATOM 669 C C . ILE A 1 86 ? -9.207 1.443 26.825 1.00 98.88 86 ILE A C 1
ATOM 671 O O . ILE A 1 86 ? -9.429 2.471 27.461 1.00 98.88 86 ILE A O 1
ATOM 675 N N . LEU A 1 87 ? -10.116 0.916 26.007 1.00 98.88 87 LEU A N 1
ATOM 676 C CA . LEU A 1 87 ? -11.432 1.516 25.786 1.00 98.88 87 LEU A CA 1
ATOM 677 C C . LEU A 1 87 ? -12.246 1.579 27.083 1.00 98.88 87 LEU A C 1
ATOM 679 O O . LEU A 1 87 ? -12.847 2.607 27.396 1.00 98.88 87 LEU A O 1
ATOM 683 N N . ARG A 1 88 ? -12.232 0.506 27.877 1.00 98.69 88 ARG A N 1
ATOM 684 C CA . ARG A 1 88 ? -12.942 0.473 29.153 1.00 98.69 88 ARG A CA 1
ATOM 685 C C . ARG A 1 88 ? -12.385 1.498 30.141 1.00 98.69 88 ARG A C 1
ATOM 687 O O . ARG A 1 88 ? -13.142 2.336 30.619 1.00 98.69 88 ARG A O 1
ATOM 694 N N . GLU A 1 89 ? -11.085 1.471 30.423 1.00 98.75 89 GLU A N 1
ATOM 695 C CA . GLU A 1 89 ? -10.491 2.266 31.511 1.00 98.75 89 GLU A CA 1
ATOM 696 C C . GLU A 1 89 ? -10.184 3.724 31.125 1.00 98.75 89 GLU A C 1
ATOM 698 O O . GLU A 1 89 ? -10.143 4.583 32.004 1.00 98.75 89 GLU A O 1
ATOM 703 N N . PHE A 1 90 ? -9.957 4.019 29.837 1.00 98.75 90 PHE A N 1
ATOM 704 C CA . PHE A 1 90 ? -9.473 5.329 29.365 1.00 98.75 90 PHE A CA 1
ATOM 705 C C . PHE A 1 90 ? -10.455 6.079 28.446 1.00 98.75 90 PHE A C 1
ATOM 707 O O . PHE A 1 90 ? -10.191 7.238 28.104 1.00 98.75 90 PHE A O 1
ATOM 714 N N . PHE A 1 91 ? -11.597 5.467 28.098 1.00 98.44 91 PHE A N 1
ATOM 715 C CA . PHE A 1 91 ? -12.692 6.133 27.379 1.00 98.44 91 PHE A CA 1
ATOM 716 C C . PHE A 1 91 ? -14.062 6.030 28.064 1.00 98.44 91 PHE A C 1
ATOM 718 O O . PHE A 1 91 ? -14.853 6.966 27.940 1.00 98.44 91 PHE A O 1
ATOM 725 N N . VAL A 1 92 ? -14.366 4.932 28.768 1.00 97.56 92 VAL A N 1
ATOM 726 C CA . VAL A 1 92 ? -15.689 4.728 29.394 1.00 97.56 92 VAL A CA 1
ATOM 727 C C . VAL A 1 92 ? -15.673 5.027 30.892 1.00 97.56 92 VAL A C 1
ATOM 729 O O . VAL A 1 92 ? -16.400 5.908 31.339 1.00 97.56 92 VAL A O 1
ATOM 732 N N . GLU A 1 93 ? -14.843 4.336 31.677 1.00 97.31 93 GLU A N 1
ATOM 733 C CA . GLU A 1 93 ? -14.760 4.540 33.133 1.00 97.31 93 GLU A CA 1
ATOM 734 C C . GLU A 1 93 ? -14.135 5.897 33.482 1.00 97.31 93 GLU A C 1
ATOM 736 O O . GLU A 1 93 ? -14.550 6.571 34.427 1.00 97.31 93 GLU A O 1
ATOM 741 N N . ARG A 1 94 ? -13.144 6.317 32.692 1.00 97.19 94 ARG A N 1
ATOM 742 C CA . ARG A 1 94 ? -12.499 7.626 32.774 1.00 97.19 94 ARG A CA 1
ATOM 743 C C . ARG A 1 94 ? -12.179 8.091 31.368 1.00 97.19 94 ARG A C 1
ATOM 745 O O . ARG A 1 94 ? -11.538 7.361 30.635 1.00 97.19 94 ARG A O 1
ATOM 752 N N . GLN A 1 95 ? -12.552 9.313 31.012 1.00 96.38 95 GLN A N 1
ATOM 753 C CA . GLN A 1 95 ? -12.172 9.902 29.728 1.00 96.38 95 GLN A CA 1
ATOM 754 C C . GLN A 1 95 ? -10.833 10.628 29.857 1.00 96.38 95 GLN A C 1
ATOM 756 O O . GLN A 1 95 ? -10.726 11.601 30.604 1.00 96.38 95 GLN A O 1
ATOM 761 N N . VAL A 1 96 ? -9.810 10.173 29.130 1.00 98.56 96 VAL A N 1
ATOM 762 C CA . VAL A 1 96 ? -8.521 10.877 29.060 1.00 98.56 96 VAL A CA 1
ATOM 763 C C . VAL A 1 96 ? -8.598 12.017 28.040 1.00 98.56 96 VAL A C 1
ATOM 765 O O . VAL A 1 96 ? -8.759 11.739 26.852 1.00 98.56 96 VAL A O 1
ATOM 768 N N . PRO A 1 97 ? -8.423 13.295 28.443 1.00 98.44 97 PRO A N 1
ATOM 769 C CA . PRO A 1 97 ? -8.603 14.432 27.537 1.00 98.44 97 PRO A CA 1
ATOM 770 C C . PRO A 1 97 ? -7.723 14.385 26.286 1.00 98.44 97 PRO A C 1
ATOM 772 O O . PRO A 1 97 ? -8.198 14.695 25.197 1.00 98.44 97 PRO A O 1
ATOM 775 N N . TYR A 1 98 ? -6.461 13.962 26.429 1.00 98.75 98 TYR A N 1
ATOM 776 C CA . TYR A 1 98 ? -5.542 13.831 25.297 1.00 98.75 98 TYR A CA 1
ATOM 777 C C . TYR A 1 98 ? -6.043 12.801 24.272 1.00 98.75 98 TYR A C 1
ATOM 779 O O . TYR A 1 98 ? -6.118 13.110 23.086 1.00 98.75 98 TYR A O 1
ATOM 787 N N . PHE A 1 99 ? -6.464 11.615 24.726 1.00 98.81 99 PHE A N 1
ATOM 788 C CA . PHE A 1 99 ? -6.976 10.556 23.850 1.00 98.81 99 PHE A CA 1
ATOM 789 C C . PHE A 1 99 ? -8.282 10.967 23.172 1.00 98.81 99 PHE A C 1
ATOM 791 O O . PHE A 1 99 ? -8.388 10.888 21.951 1.00 98.81 99 PHE A O 1
ATOM 798 N N . THR A 1 100 ? -9.246 11.483 23.939 1.00 98.31 100 THR A N 1
ATOM 799 C CA . THR A 1 100 ? -10.533 11.959 23.413 1.00 98.31 100 THR A CA 1
ATOM 800 C C . THR A 1 100 ? -10.344 13.066 22.375 1.00 98.31 100 THR A C 1
ATOM 802 O O . THR A 1 100 ? -10.949 13.014 21.305 1.00 98.31 100 THR A O 1
ATOM 805 N N . GLY A 1 101 ? -9.489 14.055 22.660 1.00 98.25 101 GLY A N 1
ATOM 806 C CA . GLY A 1 101 ? -9.188 15.141 21.727 1.00 98.25 101 GLY A CA 1
ATOM 807 C C . GLY A 1 101 ? -8.503 14.648 20.453 1.00 98.25 101 GLY A C 1
ATOM 808 O O . GLY A 1 101 ? -8.861 15.081 19.359 1.00 98.25 101 GLY A O 1
ATOM 809 N N . TYR A 1 102 ? -7.569 13.700 20.584 1.00 98.75 102 TYR A N 1
ATOM 810 C CA . TYR A 1 102 ? -6.888 13.090 19.447 1.00 98.75 102 TYR A CA 1
ATOM 811 C C . TYR A 1 102 ? -7.875 12.369 18.524 1.00 98.75 102 TYR A C 1
ATOM 813 O O . TYR A 1 102 ? -7.945 12.678 17.334 1.00 98.75 102 TYR A O 1
ATOM 821 N N . VAL A 1 103 ? -8.682 11.444 19.059 1.00 98.75 103 VAL A N 1
ATOM 822 C CA . VAL A 1 103 ? -9.558 10.622 18.211 1.00 98.75 103 VAL A CA 1
ATOM 823 C C . VAL A 1 103 ? -10.694 11.424 17.580 1.00 98.75 103 VAL A C 1
ATOM 825 O O . VAL A 1 103 ? -11.090 11.125 16.457 1.00 98.75 103 VAL A O 1
ATOM 828 N N . LYS A 1 104 ? -11.173 12.490 18.235 1.00 98.19 104 LYS A N 1
ATOM 829 C CA . LYS A 1 104 ? -12.161 13.408 17.643 1.00 98.19 104 LYS A CA 1
ATOM 830 C C . LYS A 1 104 ? -11.655 14.091 16.377 1.00 98.19 104 LYS A C 1
ATOM 832 O O . LYS A 1 104 ? -12.461 14.402 15.509 1.00 98.19 104 LYS A O 1
ATOM 837 N N . ARG A 1 105 ? -10.346 14.340 16.286 1.00 97.69 105 ARG A N 1
ATOM 838 C CA . ARG A 1 105 ? -9.736 15.095 15.187 1.00 97.69 105 ARG A CA 1
ATOM 839 C C . ARG A 1 105 ? -9.111 14.215 14.109 1.00 97.69 105 ARG A C 1
ATOM 841 O O . ARG A 1 105 ? -9.210 14.546 12.936 1.00 97.69 105 ARG A O 1
ATOM 848 N N . PHE A 1 106 ? -8.444 13.133 14.500 1.00 98.31 106 PHE A N 1
ATOM 849 C CA . PHE A 1 106 ? -7.547 12.386 13.611 1.00 98.31 106 PHE A CA 1
ATOM 850 C C . PHE A 1 106 ? -8.061 10.997 13.220 1.00 98.31 106 PHE A C 1
ATOM 852 O O . PHE A 1 106 ? -7.327 10.228 12.603 1.00 98.31 106 PHE A O 1
ATOM 859 N N . THR A 1 107 ? -9.299 10.647 13.583 1.00 98.69 107 THR A N 1
ATOM 860 C CA . THR A 1 107 ? -9.894 9.349 13.236 1.00 98.69 107 THR A CA 1
ATOM 861 C C . THR A 1 107 ? -11.305 9.493 12.681 1.00 98.69 107 THR A C 1
ATOM 863 O O . THR A 1 107 ? -11.940 10.540 12.799 1.00 98.69 107 THR A O 1
ATOM 866 N N . ASP A 1 108 ? -11.820 8.399 12.129 1.00 98.44 108 ASP A N 1
ATOM 867 C CA . ASP A 1 108 ? -13.204 8.267 11.692 1.00 98.44 108 ASP A CA 1
ATOM 868 C C . ASP A 1 108 ? -14.181 7.918 12.835 1.00 98.44 108 ASP A C 1
ATOM 870 O O . ASP A 1 108 ? -15.382 7.799 12.596 1.00 98.44 108 ASP A O 1
ATOM 874 N N . LEU A 1 109 ? -13.711 7.801 14.085 1.00 98.81 109 LEU A N 1
ATOM 875 C CA . LEU A 1 109 ? -14.537 7.416 15.237 1.00 98.81 109 LEU A CA 1
ATOM 876 C C . LEU A 1 109 ? -15.819 8.267 15.430 1.00 98.81 109 LEU A C 1
ATOM 878 O O . LEU A 1 109 ? -16.850 7.679 15.768 1.00 98.81 109 LEU A O 1
ATOM 882 N N . PRO A 1 110 ? -15.828 9.598 15.195 1.00 98.69 110 PRO A N 1
ATOM 883 C CA . PRO A 1 110 ? -17.044 10.415 15.315 1.00 98.69 110 PRO A CA 1
ATOM 884 C C . PRO A 1 110 ? -18.045 10.274 14.155 1.00 98.69 110 PRO A C 1
ATOM 886 O O . PRO A 1 110 ? -19.163 10.784 14.244 1.00 98.69 110 PRO A O 1
ATOM 889 N N . PHE A 1 111 ? -17.655 9.662 13.033 1.00 98.75 111 PHE A N 1
ATOM 890 C CA . PHE A 1 111 ? -18.490 9.642 11.833 1.00 98.75 111 PHE A CA 1
ATOM 891 C C . PHE A 1 111 ? -19.670 8.681 11.971 1.00 98.75 111 PHE A C 1
ATOM 893 O O . PHE A 1 111 ? -19.610 7.663 12.665 1.00 98.75 111 PHE A O 1
ATOM 900 N N . LEU A 1 112 ? -20.761 9.016 11.283 1.00 98.81 112 LEU A N 1
ATOM 901 C CA . LEU A 1 112 ? -22.015 8.277 11.339 1.00 98.81 112 LEU A CA 1
ATOM 902 C C . LEU A 1 112 ? -22.027 7.111 10.350 1.00 98.81 112 LEU A C 1
ATOM 904 O O . LEU A 1 112 ? -21.801 7.283 9.153 1.00 98.81 112 LEU A O 1
ATOM 908 N N . VAL A 1 113 ? -22.388 5.930 10.842 1.00 98.62 113 VAL A N 1
ATOM 909 C CA . VAL A 1 113 ? -22.607 4.708 10.065 1.00 98.62 113 VAL A CA 1
ATOM 910 C C . VAL A 1 113 ? -24.094 4.372 10.082 1.00 98.62 113 VAL A C 1
ATOM 912 O O . VAL A 1 113 ? -24.732 4.332 11.134 1.00 98.62 113 VAL A O 1
ATOM 915 N N . THR A 1 114 ? -24.649 4.114 8.901 1.00 98.19 114 THR A N 1
ATOM 916 C CA . THR A 1 114 ? -26.029 3.642 8.729 1.00 98.19 114 THR A CA 1
ATOM 917 C C . THR A 1 114 ? -26.192 2.216 9.243 1.00 98.19 114 THR A C 1
ATOM 919 O O . THR A 1 114 ? -25.297 1.386 9.100 1.00 98.19 114 THR A O 1
ATOM 922 N N . LEU A 1 115 ? -27.353 1.910 9.814 1.00 98.19 115 LEU A N 1
ATOM 923 C CA . LEU A 1 115 ? -27.729 0.567 10.239 1.00 98.19 115 LEU A CA 1
ATOM 924 C C . LEU A 1 115 ? -28.754 -0.015 9.263 1.00 98.19 115 LEU A C 1
ATOM 926 O O . LEU A 1 115 ? -29.773 0.612 8.973 1.00 98.19 115 LEU A O 1
ATOM 930 N N . ARG A 1 116 ? -28.480 -1.217 8.747 1.00 95.19 116 ARG A N 1
ATOM 931 C CA . ARG A 1 116 ? -29.400 -1.961 7.869 1.00 95.19 116 ARG A CA 1
ATOM 932 C C . ARG A 1 116 ? -30.124 -3.040 8.657 1.00 95.19 116 ARG A C 1
ATOM 934 O O . ARG A 1 116 ? -29.517 -3.667 9.520 1.00 95.19 116 ARG A O 1
ATOM 941 N N . GLU A 1 117 ? -31.384 -3.286 8.328 1.00 95.62 117 GLU A N 1
ATOM 942 C CA . GLU A 1 117 ? -32.160 -4.373 8.928 1.00 95.62 117 GLU A CA 1
ATOM 943 C C . GLU A 1 117 ? -31.493 -5.737 8.668 1.00 95.62 117 GLU A C 1
ATOM 945 O O . GLU A 1 117 ? -30.962 -6.005 7.582 1.00 95.62 117 GLU A O 1
ATOM 950 N N . HIS A 1 118 ? -31.493 -6.597 9.687 1.00 94.31 118 HIS A N 1
ATOM 951 C CA . HIS A 1 118 ? -30.963 -7.955 9.644 1.00 94.31 118 HIS A CA 1
ATOM 952 C C . HIS A 1 118 ? -31.762 -8.855 10.598 1.00 94.31 118 HIS A C 1
ATOM 954 O O . HIS A 1 118 ? -31.454 -8.964 11.784 1.00 94.31 118 HIS A O 1
ATOM 960 N N . GLY A 1 119 ? -32.804 -9.504 10.072 1.00 92.69 119 GLY A N 1
ATOM 961 C CA . GLY A 1 119 ? -33.730 -10.282 10.895 1.00 92.69 119 GLY A CA 1
ATOM 962 C C . GLY A 1 119 ? -34.513 -9.374 11.845 1.00 92.69 119 GLY A C 1
ATOM 963 O O . GLY A 1 119 ? -35.186 -8.452 11.397 1.00 92.69 119 GLY A O 1
ATOM 964 N N . ASP A 1 120 ? -34.420 -9.644 13.143 1.00 94.31 120 ASP A N 1
ATOM 965 C CA . ASP A 1 120 ? -35.002 -8.858 14.238 1.00 94.31 120 ASP A CA 1
ATOM 966 C C . ASP A 1 120 ? -34.038 -7.800 14.819 1.00 94.31 120 ASP A C 1
ATOM 968 O O . ASP A 1 120 ? -34.390 -7.098 15.764 1.00 94.31 120 ASP A O 1
ATOM 972 N N . ALA A 1 121 ? -32.832 -7.685 14.257 1.00 96.75 121 ALA A N 1
ATOM 973 C CA . ALA A 1 121 ? -31.782 -6.755 14.664 1.00 96.75 121 ALA A CA 1
ATOM 974 C C . ALA A 1 121 ? -31.281 -5.926 13.471 1.00 96.75 121 ALA A C 1
ATOM 976 O O . ALA A 1 121 ? -31.884 -5.901 12.394 1.00 96.75 121 ALA A O 1
ATOM 977 N N . TYR A 1 122 ? -30.150 -5.249 13.656 1.00 97.88 122 TYR A N 1
ATOM 978 C CA . TYR A 1 122 ? -29.466 -4.506 12.606 1.00 97.88 122 TYR A CA 1
ATOM 979 C C . TYR A 1 122 ? -28.069 -5.060 12.344 1.00 97.88 122 TYR A C 1
ATOM 981 O O . TYR A 1 122 ? -27.491 -5.770 13.157 1.00 97.88 122 TYR A O 1
ATOM 989 N N . ALA A 1 123 ? -27.482 -4.698 11.212 1.00 97.19 123 ALA A N 1
ATOM 990 C CA . ALA A 1 123 ? -26.060 -4.869 10.956 1.00 97.19 123 ALA A CA 1
ATOM 991 C C . ALA A 1 123 ? -25.452 -3.525 10.526 1.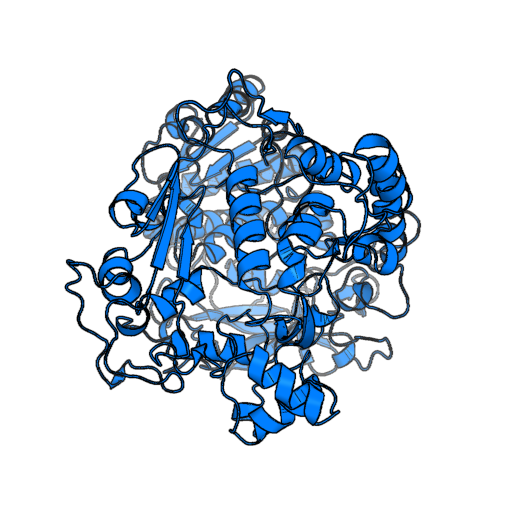00 97.19 123 ALA A C 1
ATOM 993 O O . ALA A 1 123 ? -26.148 -2.723 9.888 1.00 97.19 123 ALA A O 1
ATOM 994 N N . PRO A 1 124 ? -24.165 -3.268 10.818 1.00 97.06 124 PRO A N 1
ATOM 995 C CA . PRO A 1 124 ? -23.490 -2.077 10.318 1.00 97.06 124 PRO A CA 1
ATOM 996 C C . PRO A 1 124 ? -23.535 -2.005 8.784 1.00 97.06 124 PRO A C 1
ATOM 998 O O . PRO A 1 124 ? -23.347 -3.006 8.079 1.00 97.06 124 PRO A O 1
ATOM 1001 N N . GLY A 1 125 ? -23.851 -0.816 8.279 1.00 95.50 125 GLY A N 1
ATOM 1002 C CA . GLY A 1 125 ? -23.950 -0.478 6.866 1.00 95.50 125 GLY A CA 1
ATOM 1003 C C . GLY A 1 125 ? -22.769 0.369 6.398 1.00 95.50 125 GLY A C 1
ATOM 1004 O O . GLY A 1 125 ? -21.613 0.062 6.676 1.00 95.50 125 GLY A O 1
ATOM 1005 N N . LYS A 1 126 ? -23.068 1.421 5.637 1.00 95.50 126 LYS A N 1
ATOM 1006 C CA . LYS A 1 126 ? -22.081 2.359 5.075 1.00 95.50 126 LYS A CA 1
ATOM 1007 C C . LYS A 1 126 ? -22.094 3.669 5.856 1.00 95.50 126 LYS A C 1
ATOM 1009 O O . LYS A 1 126 ? -23.070 3.941 6.559 1.00 95.50 126 LYS A O 1
ATOM 1014 N N . PHE A 1 127 ? -21.054 4.485 5.705 1.00 97.81 127 PHE A N 1
ATOM 1015 C CA . PHE A 1 127 ? -21.083 5.859 6.204 1.00 97.81 127 PHE A CA 1
ATOM 1016 C C . PHE A 1 127 ? -22.311 6.603 5.674 1.00 97.81 127 PHE A C 1
ATOM 1018 O O . PHE A 1 127 ? -22.666 6.460 4.503 1.00 97.81 127 PHE A O 1
ATOM 1025 N N . LEU A 1 128 ? -22.944 7.387 6.544 1.00 97.88 128 LEU A N 1
ATOM 1026 C CA . LEU A 1 128 ? -23.880 8.418 6.124 1.00 97.88 128 LEU A CA 1
ATOM 1027 C C . LEU A 1 128 ? -23.074 9.526 5.437 1.00 97.88 128 LEU A C 1
ATOM 1029 O O . LEU A 1 128 ? -22.039 9.953 5.954 1.00 97.88 128 LEU A O 1
ATOM 1033 N N . THR A 1 129 ? -23.538 9.986 4.282 1.00 97.75 129 THR A N 1
ATOM 1034 C CA . THR A 1 129 ? -22.856 11.007 3.478 1.00 97.75 129 THR A CA 1
ATOM 1035 C C . THR A 1 129 ? -23.700 12.265 3.335 1.00 97.75 129 THR A C 1
ATOM 1037 O O . THR A 1 129 ? -24.906 12.248 3.574 1.00 97.75 129 THR A O 1
ATOM 1040 N N . ALA A 1 130 ? -23.087 13.368 2.913 1.00 97.31 130 ALA A N 1
ATOM 1041 C CA . ALA A 1 130 ? -23.794 14.614 2.636 1.00 97.31 130 ALA A CA 1
ATOM 1042 C C . ALA A 1 130 ? -24.864 14.435 1.535 1.00 97.31 130 ALA A C 1
ATOM 1044 O O . ALA A 1 130 ? -25.924 15.053 1.597 1.00 97.31 130 ALA A O 1
ATOM 1045 N N . ALA A 1 131 ? -24.646 13.513 0.586 1.00 96.31 131 ALA A N 1
ATOM 1046 C CA . ALA A 1 131 ? -25.646 13.158 -0.425 1.00 96.31 131 ALA A CA 1
ATOM 1047 C C . ALA A 1 131 ? -26.918 12.538 0.179 1.00 96.31 131 ALA A C 1
ATOM 1049 O O . ALA A 1 131 ? -28.002 12.707 -0.368 1.00 96.31 131 ALA A O 1
ATOM 1050 N N . ASP A 1 132 ? -26.815 11.847 1.318 1.00 96.44 132 ASP A N 1
ATOM 1051 C CA . ASP A 1 132 ? -27.974 11.286 2.021 1.00 96.44 132 ASP A CA 1
ATOM 1052 C C . ASP A 1 132 ? -28.830 12.358 2.723 1.00 96.44 132 ASP A C 1
ATOM 1054 O O . ASP A 1 132 ? -29.924 12.036 3.197 1.00 96.44 132 ASP A O 1
ATOM 1058 N N . LEU A 1 133 ? -28.320 13.595 2.798 1.00 96.94 133 LEU A N 1
ATOM 1059 C CA . LEU A 1 133 ? -28.924 14.771 3.432 1.00 96.94 133 LEU A CA 1
ATOM 1060 C C . LEU A 1 133 ? -29.290 15.873 2.424 1.00 96.94 133 LEU A C 1
ATOM 1062 O O . LEU A 1 133 ? -29.550 17.000 2.838 1.00 96.94 133 LEU A O 1
ATOM 1066 N N . ASP A 1 134 ? -29.287 15.557 1.125 1.00 94.50 134 ASP A N 1
ATOM 1067 C CA . ASP A 1 134 ? -29.569 16.500 0.035 1.00 94.50 134 ASP A CA 1
ATOM 1068 C C . ASP A 1 134 ? -28.650 17.745 0.038 1.00 94.50 134 ASP A C 1
ATOM 1070 O O . ASP A 1 134 ? -29.053 18.842 -0.356 1.00 94.50 134 ASP A O 1
ATOM 1074 N N . ASP A 1 135 ? -27.398 17.587 0.485 1.00 94.00 135 ASP A N 1
ATOM 1075 C CA . ASP A 1 135 ? -26.400 18.659 0.473 1.00 94.00 135 ASP A CA 1
ATOM 1076 C C . ASP A 1 135 ? -26.036 19.046 -0.978 1.00 94.00 135 ASP A C 1
ATOM 1078 O O . ASP A 1 135 ? -25.684 18.167 -1.773 1.00 94.00 135 ASP A O 1
ATOM 1082 N N . PRO A 1 136 ? -26.106 20.340 -1.353 1.00 93.31 136 PRO A N 1
ATOM 1083 C CA . PRO A 1 136 ? -25.899 20.782 -2.731 1.00 93.31 136 PRO A CA 1
ATOM 1084 C C . PRO A 1 136 ? -24.426 20.833 -3.162 1.00 93.31 136 PRO A C 1
ATOM 1086 O O . PRO A 1 136 ? -24.161 21.115 -4.333 1.00 93.31 136 PRO A O 1
ATOM 1089 N N . ARG A 1 137 ? -23.466 20.625 -2.250 1.00 92.00 137 ARG A N 1
ATOM 1090 C CA . ARG A 1 137 ? -22.035 20.656 -2.582 1.00 92.00 137 ARG A CA 1
ATOM 1091 C C . ARG A 1 137 ? -21.660 19.551 -3.566 1.00 92.00 137 ARG A C 1
ATOM 1093 O O . ARG A 1 137 ? -22.267 18.480 -3.615 1.00 92.00 137 ARG A O 1
ATOM 1100 N N . ASP A 1 138 ? -20.612 19.803 -4.344 1.00 93.00 138 ASP A N 1
ATOM 1101 C CA . ASP A 1 138 ? -20.066 18.800 -5.248 1.00 93.00 138 ASP A CA 1
ATOM 1102 C C . ASP A 1 138 ? -19.549 17.573 -4.487 1.00 93.00 138 ASP A C 1
ATOM 1104 O O . ASP A 1 138 ? -19.226 17.623 -3.297 1.00 93.00 138 ASP A O 1
ATOM 1108 N N . LEU A 1 139 ? -19.519 16.429 -5.176 1.00 95.38 139 LEU A N 1
ATOM 1109 C CA . LEU A 1 139 ? -19.024 15.169 -4.619 1.00 95.38 139 LEU A CA 1
ATOM 1110 C C . LEU A 1 139 ? -19.649 14.813 -3.253 1.00 95.38 139 LEU A C 1
ATOM 1112 O O . LEU A 1 139 ? -19.006 14.163 -2.434 1.00 95.38 139 LEU A O 1
ATOM 1116 N N . ALA A 1 140 ? -20.912 15.189 -3.006 1.00 96.12 140 ALA A N 1
ATOM 1117 C CA . ALA A 1 140 ? -21.605 14.959 -1.733 1.00 96.12 140 ALA A CA 1
ATOM 1118 C C . ALA A 1 140 ? -21.604 13.483 -1.275 1.00 96.12 140 ALA A C 1
ATOM 1120 O O . ALA A 1 140 ? -21.637 13.195 -0.080 1.00 96.12 140 ALA A O 1
ATOM 1121 N N . SER A 1 141 ? -21.497 12.532 -2.210 1.00 96.06 141 SER A N 1
ATOM 1122 C CA . SER A 1 141 ? -21.372 11.092 -1.932 1.00 96.06 141 SER A CA 1
ATOM 1123 C C . SER A 1 141 ? -20.000 10.660 -1.390 1.00 96.06 141 SER A C 1
ATOM 1125 O O . SER A 1 141 ? -19.842 9.518 -0.968 1.00 96.06 141 SER A O 1
ATOM 1127 N N . TRP A 1 142 ? -19.000 11.543 -1.437 1.00 96.56 142 TRP A N 1
ATOM 1128 C CA . TRP A 1 142 ? -17.631 11.353 -0.937 1.00 96.56 142 TRP A CA 1
ATOM 1129 C C . TRP A 1 142 ? -17.344 12.179 0.326 1.00 96.56 142 TRP A C 1
ATOM 1131 O O . TRP A 1 142 ? -16.194 12.291 0.754 1.00 96.56 142 TRP A O 1
ATOM 1141 N N . ARG A 1 143 ? -18.399 12.747 0.920 1.00 97.06 143 ARG A N 1
ATOM 1142 C CA . ARG A 1 143 ? -18.366 13.614 2.100 1.00 97.06 143 ARG A CA 1
ATOM 1143 C C . ARG A 1 143 ? -19.107 12.926 3.253 1.00 97.06 143 ARG A C 1
ATOM 1145 O O . ARG A 1 143 ? -20.306 13.163 3.418 1.00 97.06 143 ARG A O 1
ATOM 1152 N N . PRO A 1 144 ? -18.471 11.991 3.987 1.00 97.50 144 PRO A N 1
ATOM 1153 C CA . PRO A 1 144 ? -19.093 11.380 5.157 1.00 97.50 144 PRO A CA 1
ATOM 1154 C C . PRO A 1 144 ? -19.389 12.446 6.224 1.00 97.50 144 PRO A C 1
ATOM 1156 O O . PRO A 1 144 ? -18.716 13.474 6.287 1.00 97.50 144 PRO A O 1
ATOM 1159 N N . VAL A 1 145 ? -20.411 12.217 7.050 1.00 98.25 145 VAL A N 1
ATOM 1160 C CA . VAL A 1 145 ? -20.871 13.202 8.046 1.00 98.25 145 VAL A CA 1
ATOM 1161 C C . VAL A 1 145 ? -20.730 12.701 9.482 1.00 98.25 145 VAL A C 1
ATOM 1163 O O . VAL A 1 145 ? -20.786 11.501 9.757 1.00 98.25 145 VAL A O 1
ATOM 1166 N N . LEU A 1 146 ? -20.585 13.645 10.405 1.00 98.25 146 LEU A N 1
ATOM 1167 C CA . LEU A 1 146 ? -20.549 13.446 11.854 1.00 98.25 146 LEU A CA 1
ATOM 1168 C C . LEU A 1 146 ? -21.560 14.377 12.538 1.00 98.25 146 LEU A C 1
ATOM 1170 O O . LEU A 1 146 ? -22.098 15.278 11.891 1.00 98.25 146 LEU A O 1
ATOM 1174 N N . LEU A 1 147 ? -21.841 14.168 13.827 1.00 98.00 147 LEU A N 1
ATOM 1175 C CA . LEU A 1 147 ? -22.651 15.109 14.610 1.00 98.00 147 LEU A CA 1
ATOM 1176 C C . LEU A 1 147 ? -21.767 16.126 15.322 1.00 98.00 147 LEU A C 1
ATOM 1178 O O . LEU A 1 147 ? -20.808 15.752 15.994 1.00 98.00 147 LEU A O 1
ATOM 1182 N N . ASP A 1 148 ? -22.149 17.391 15.241 1.00 97.25 148 ASP A N 1
ATOM 1183 C CA . ASP A 1 148 ? -21.607 18.437 16.097 1.00 97.25 148 ASP A CA 1
ATOM 1184 C C . ASP A 1 148 ? -22.216 18.326 17.505 1.00 97.25 148 ASP A C 1
ATOM 1186 O O . ASP A 1 148 ? -23.437 18.294 17.668 1.00 97.25 148 ASP A O 1
ATOM 1190 N N . ALA A 1 149 ? -21.380 18.252 18.535 1.00 95.12 149 ALA A N 1
ATOM 1191 C CA . ALA A 1 149 ? -21.811 18.180 19.924 1.00 95.12 149 ALA A CA 1
ATOM 1192 C C . ALA A 1 149 ? -22.451 19.493 20.402 1.00 95.12 149 ALA A C 1
ATOM 1194 O O . ALA A 1 149 ? -23.330 19.446 21.262 1.00 95.12 149 ALA A O 1
ATOM 1195 N N . ALA A 1 150 ? -22.058 20.642 19.836 1.00 93.38 150 ALA A N 1
ATOM 1196 C CA . ALA A 1 150 ? -22.577 21.948 20.239 1.00 93.38 150 ALA A CA 1
ATOM 1197 C C . ALA A 1 150 ? -24.004 22.201 19.728 1.00 93.38 150 ALA A C 1
ATOM 1199 O O . ALA A 1 150 ? -24.840 22.741 20.453 1.00 93.38 150 ALA A O 1
ATOM 1200 N N . THR A 1 151 ? -24.293 21.805 18.485 1.00 94.50 151 THR A N 1
ATOM 1201 C CA . THR A 1 151 ? -25.583 22.069 17.820 1.00 94.50 151 THR A CA 1
ATOM 1202 C C . THR A 1 151 ? -26.477 20.835 17.695 1.00 94.50 151 THR A C 1
ATOM 1204 O O . THR A 1 151 ? -27.694 20.956 17.566 1.00 94.50 151 THR A O 1
ATOM 1207 N N . GLY A 1 152 ? -25.900 19.632 17.737 1.00 93.00 152 GLY A N 1
ATOM 1208 C CA . GLY A 1 152 ? -26.603 18.376 17.482 1.00 93.00 152 GLY A CA 1
ATOM 1209 C C . GLY A 1 152 ? -26.918 18.119 16.004 1.00 93.00 152 GLY A C 1
ATOM 1210 O O . GLY A 1 152 ? -27.647 17.161 15.717 1.00 93.00 152 GLY A O 1
ATOM 1211 N N . GLU A 1 153 ? -26.402 18.944 15.088 1.00 95.38 153 GLU A N 1
ATOM 1212 C CA . GLU A 1 153 ? -26.599 18.842 13.639 1.00 95.38 153 GLU A CA 1
ATOM 1213 C C . GLU A 1 153 ? -25.583 17.902 12.978 1.00 95.38 153 GLU A C 1
ATOM 1215 O O . GLU A 1 153 ? -24.446 17.769 13.432 1.00 95.38 153 GLU A O 1
ATOM 1220 N N . ALA A 1 154 ? -25.984 17.267 11.871 1.00 97.31 154 ALA A N 1
ATOM 1221 C CA . ALA A 1 154 ? -25.081 16.475 11.040 1.00 97.31 154 ALA A CA 1
ATOM 1222 C C . ALA A 1 154 ? -24.324 17.375 10.056 1.00 97.31 154 ALA A C 1
ATOM 1224 O O . ALA A 1 154 ? -24.934 18.166 9.337 1.00 97.31 154 ALA A O 1
ATOM 1225 N N . ARG A 1 155 ? -22.995 17.255 10.022 1.00 95.88 155 ARG A N 1
ATOM 1226 C CA . ARG A 1 155 ? -22.100 18.103 9.224 1.00 95.88 155 ARG A CA 1
ATOM 1227 C C . ARG A 1 155 ? -20.984 17.254 8.614 1.00 95.88 155 ARG A C 1
ATOM 1229 O O . ARG A 1 155 ? -20.495 16.322 9.248 1.00 95.88 155 ARG A O 1
ATOM 1236 N N . SER A 1 156 ? -20.565 17.586 7.392 1.00 96.19 156 SER A N 1
ATOM 1237 C CA . SER A 1 156 ? -19.300 17.078 6.834 1.00 96.19 156 SER A CA 1
ATOM 1238 C C . SER A 1 156 ? -18.171 17.998 7.299 1.00 96.19 156 SER A C 1
ATOM 1240 O O . SER A 1 156 ? -18.269 19.196 7.010 1.00 96.19 156 SER A O 1
ATOM 1242 N N . PRO A 1 157 ? -17.127 17.488 7.978 1.00 95.88 157 PRO A N 1
ATOM 1243 C CA . PRO A 1 157 ? -15.916 18.263 8.246 1.00 95.88 157 PRO A CA 1
ATOM 1244 C C . PRO A 1 157 ? -15.117 18.484 6.949 1.00 95.88 157 PRO A C 1
ATOM 1246 O O . PRO A 1 157 ? -15.471 17.919 5.908 1.00 95.88 157 PRO A O 1
ATOM 1249 N N . GLY A 1 158 ? -14.054 19.292 7.021 1.00 94.00 158 GLY A N 1
ATOM 1250 C CA . GLY A 1 158 ? -13.021 19.342 5.980 1.00 94.00 158 GLY A CA 1
ATOM 1251 C C . GLY A 1 158 ? -12.180 18.060 5.937 1.00 94.00 158 GLY A C 1
ATOM 1252 O O . GLY A 1 158 ? -12.275 17.204 6.823 1.00 94.00 158 GLY A O 1
ATOM 1253 N N . GLY A 1 159 ? -11.364 17.918 4.891 1.00 95.12 159 GLY A N 1
ATOM 1254 C CA . GLY A 1 159 ? -10.413 16.808 4.747 1.00 95.12 159 GLY A CA 1
ATOM 1255 C C . GLY A 1 159 ? -10.991 15.523 4.152 1.00 95.12 159 GLY A C 1
ATOM 1256 O O . GLY A 1 159 ? -10.279 14.525 4.037 1.00 95.12 159 GLY A O 1
ATOM 1257 N N . THR A 1 160 ? -12.259 15.518 3.737 1.00 95.88 160 THR A N 1
ATOM 1258 C CA . THR A 1 160 ? -12.877 14.350 3.096 1.00 95.88 160 THR A CA 1
ATOM 1259 C C . THR A 1 160 ? -12.375 14.159 1.663 1.00 95.88 160 THR A C 1
ATOM 1261 O O . THR A 1 160 ? -11.814 15.066 1.045 1.00 95.88 160 THR A O 1
ATOM 1264 N N . MET A 1 161 ? -12.632 12.986 1.074 1.00 95.12 161 MET A N 1
ATOM 1265 C CA . MET A 1 161 ? -12.311 12.749 -0.340 1.00 95.12 161 MET A CA 1
ATOM 1266 C C . MET A 1 161 ? -13.058 13.690 -1.291 1.00 95.12 161 MET A C 1
ATOM 1268 O O . MET A 1 161 ? -12.551 13.988 -2.371 1.00 95.12 161 MET A O 1
ATOM 1272 N N . GLY A 1 162 ? -14.238 14.173 -0.888 1.00 95.38 162 GLY A N 1
ATOM 1273 C CA . GLY A 1 162 ? -14.953 15.214 -1.617 1.00 95.38 162 GLY A CA 1
ATOM 1274 C C . GLY A 1 162 ? -14.204 16.548 -1.636 1.00 95.38 162 GLY A C 1
ATOM 1275 O O . GLY A 1 162 ? -14.243 17.228 -2.651 1.00 95.38 162 GLY A O 1
ATOM 1276 N N . ASP A 1 163 ? -13.484 16.901 -0.564 1.00 95.56 163 ASP A N 1
ATOM 1277 C CA . ASP A 1 163 ? -12.688 18.137 -0.492 1.00 95.56 163 ASP A CA 1
ATOM 1278 C C . ASP A 1 163 ? -11.441 18.080 -1.378 1.00 95.56 163 ASP A C 1
ATOM 1280 O O . ASP A 1 163 ? -11.092 19.071 -2.012 1.00 95.56 163 ASP A O 1
ATOM 1284 N N . ARG A 1 164 ? -10.793 16.910 -1.472 1.00 95.25 164 ARG A N 1
ATOM 1285 C CA . ARG A 1 164 ? -9.548 16.735 -2.240 1.00 95.25 164 ARG A CA 1
ATOM 1286 C C . ARG A 1 164 ? -9.694 17.068 -3.726 1.00 95.25 164 ARG A C 1
ATOM 1288 O O . ARG A 1 164 ? -8.781 17.620 -4.333 1.00 95.25 164 ARG A O 1
ATOM 1295 N N . TRP A 1 165 ? -10.827 16.687 -4.312 1.00 94.62 165 TRP A N 1
ATOM 1296 C CA . TRP A 1 165 ? -11.096 16.801 -5.750 1.00 94.62 165 TRP A CA 1
ATOM 1297 C C . TRP A 1 165 ? -12.247 17.759 -6.065 1.00 94.62 165 TRP A C 1
ATOM 1299 O O . TRP A 1 165 ? -12.797 17.711 -7.168 1.00 94.62 165 TRP A O 1
ATOM 1309 N N . SER A 1 166 ? -12.626 18.598 -5.099 1.00 91.94 166 SER A N 1
ATOM 1310 C CA . SER A 1 166 ? -13.653 19.615 -5.295 1.00 91.94 166 SER A CA 1
ATOM 1311 C C . SER A 1 166 ? -13.217 20.650 -6.332 1.00 91.94 166 SER A C 1
ATOM 1313 O O . SER A 1 166 ? -12.027 20.921 -6.515 1.00 91.94 166 SER A O 1
ATOM 1315 N N . ALA A 1 167 ? -14.194 21.267 -6.993 1.00 89.44 167 ALA A N 1
ATOM 1316 C CA . ALA A 1 167 ? -13.955 22.448 -7.816 1.00 89.44 167 ALA A CA 1
ATOM 1317 C C . ALA A 1 167 ? -13.509 23.673 -6.987 1.00 89.44 167 ALA A C 1
ATOM 1319 O O . ALA A 1 167 ? -12.903 24.590 -7.543 1.00 89.44 167 ALA A O 1
ATOM 1320 N N . GLU A 1 168 ? -13.797 23.683 -5.680 1.00 89.50 168 GLU A N 1
ATOM 1321 C CA . GLU A 1 168 ? -13.401 24.720 -4.723 1.00 89.50 168 GLU A CA 1
ATOM 1322 C C . GLU A 1 168 ? -12.275 24.183 -3.812 1.00 89.50 168 GLU A C 1
ATOM 1324 O O . GLU A 1 168 ? -12.554 23.499 -2.824 1.00 89.50 168 GLU A O 1
ATOM 1329 N N . PRO A 1 169 ? -10.991 24.427 -4.147 1.00 89.38 169 PRO A N 1
ATOM 1330 C CA . PRO A 1 169 ? -9.863 23.939 -3.354 1.00 89.38 169 PRO A CA 1
ATOM 1331 C C . PRO A 1 169 ? -9.710 24.720 -2.037 1.00 89.38 169 PRO A C 1
ATOM 1333 O O . PRO A 1 169 ? -10.292 25.790 -1.864 1.00 89.38 169 PRO A O 1
ATOM 1336 N N . GLY A 1 170 ? -8.885 24.206 -1.119 1.00 93.06 170 GLY A N 1
ATOM 1337 C CA . GLY A 1 170 ? -8.560 24.868 0.152 1.00 93.06 170 GLY A CA 1
ATOM 1338 C C . GLY A 1 170 ? -9.250 24.277 1.385 1.00 93.06 170 GLY A C 1
ATOM 1339 O O . GLY A 1 170 ? -9.154 24.838 2.473 1.00 93.06 170 GLY A O 1
ATOM 1340 N N . HIS A 1 171 ? -9.952 23.153 1.227 1.00 93.38 171 HIS A N 1
ATOM 1341 C CA . HIS A 1 171 ? -10.706 22.490 2.298 1.00 93.38 171 HIS A CA 1
ATOM 1342 C C . HIS A 1 171 ? -10.227 21.063 2.592 1.00 93.38 171 HIS A C 1
ATOM 1344 O O . HIS A 1 171 ? -10.807 20.370 3.434 1.00 93.38 171 HIS A O 1
ATOM 1350 N N . TRP A 1 172 ? -9.170 20.595 1.921 1.00 95.94 172 TRP A N 1
ATOM 1351 C CA . TRP A 1 172 ? -8.607 19.265 2.150 1.00 95.94 172 TRP A CA 1
ATOM 1352 C C . TRP A 1 172 ? -7.609 19.276 3.318 1.00 95.94 172 TRP A C 1
ATOM 1354 O O . TRP A 1 172 ? -6.412 19.077 3.145 1.00 95.94 172 TRP A O 1
ATOM 1364 N N . ASN A 1 173 ? -8.109 19.553 4.524 1.00 95.38 173 ASN A N 1
ATOM 1365 C CA . ASN A 1 173 ? -7.321 19.644 5.753 1.00 95.38 173 ASN A CA 1
ATOM 1366 C C . ASN A 1 173 ? -8.084 19.064 6.962 1.00 95.38 173 ASN A C 1
ATOM 1368 O O . ASN A 1 173 ? -9.278 18.790 6.889 1.00 95.38 173 ASN A O 1
ATOM 1372 N N . LEU A 1 174 ? -7.387 18.871 8.087 1.00 95.50 174 LEU A N 1
ATOM 1373 C CA . LEU A 1 174 ? -7.952 18.323 9.333 1.00 95.50 174 LEU A CA 1
ATOM 1374 C C . LEU A 1 174 ? -8.254 19.416 10.376 1.00 95.50 174 LEU A C 1
ATOM 1376 O O . LEU A 1 174 ? -8.117 19.198 11.590 1.00 95.50 174 LEU A O 1
ATOM 1380 N N . GLU A 1 175 ? -8.587 20.623 9.923 1.00 93.81 175 GLU A N 1
ATOM 1381 C CA . GLU A 1 175 ? -9.037 21.706 10.791 1.00 93.81 175 GLU A CA 1
ATOM 1382 C C . GLU A 1 175 ? -10.541 21.594 11.044 1.00 93.81 175 GLU A C 1
ATOM 1384 O O . GLU A 1 175 ? -11.348 21.452 10.128 1.00 93.81 175 GLU A O 1
ATOM 1389 N N . LEU A 1 176 ? -10.930 21.655 12.318 1.00 93.94 176 LEU A N 1
ATOM 1390 C CA . LEU A 1 176 ? -12.335 21.550 12.719 1.00 93.94 176 LEU A CA 1
ATOM 1391 C C . LEU A 1 176 ? -13.014 22.924 12.849 1.00 93.94 176 LEU A C 1
ATOM 1393 O O . LEU A 1 176 ? -14.239 23.006 12.802 1.00 93.94 176 LEU A O 1
ATOM 1397 N N . GLY A 1 177 ? -12.249 24.010 12.999 1.00 92.12 177 GLY A N 1
ATOM 1398 C CA . GLY A 1 177 ? -12.807 25.321 13.340 1.00 92.12 177 GLY A CA 1
ATOM 1399 C C . GLY A 1 177 ? -13.644 25.244 14.622 1.00 92.12 177 GLY A C 1
ATOM 1400 O O . GLY A 1 177 ? -13.171 24.734 15.636 1.00 92.12 177 GLY A O 1
ATOM 1401 N N . ASP A 1 178 ? -14.895 25.704 14.550 1.00 92.75 178 ASP A N 1
ATOM 1402 C CA . ASP A 1 178 ? -15.858 25.658 15.662 1.00 92.75 178 ASP A CA 1
ATOM 1403 C C . ASP A 1 178 ? -16.568 24.296 15.813 1.00 92.75 178 ASP A C 1
ATOM 1405 O O . ASP A 1 178 ? -17.371 24.119 16.730 1.00 92.75 178 ASP A O 1
ATOM 1409 N N . LEU A 1 179 ? -16.322 23.337 14.912 1.00 96.38 179 LEU A N 1
ATOM 1410 C CA . LEU A 1 179 ? -16.948 22.017 14.960 1.00 96.38 179 LEU A CA 1
ATOM 1411 C C . LEU A 1 179 ? -16.408 21.218 16.148 1.00 96.38 179 LEU A C 1
ATOM 1413 O O . LEU A 1 179 ? -15.200 20.995 16.245 1.00 96.38 179 LEU A O 1
ATOM 1417 N N . ASP A 1 180 ? -17.304 20.702 16.993 1.00 97.00 180 ASP A N 1
ATOM 1418 C CA . ASP A 1 180 ? -16.939 19.785 18.070 1.00 97.00 180 ASP A CA 1
ATOM 1419 C C . ASP A 1 180 ? -17.493 18.373 17.805 1.00 97.00 180 ASP A C 1
ATOM 1421 O O . ASP A 1 180 ? -18.639 18.087 18.147 1.00 97.00 180 ASP A O 1
ATOM 1425 N N . PRO A 1 181 ? -16.723 17.447 17.199 1.00 98.25 181 PRO A N 1
ATOM 1426 C CA . PRO A 1 181 ? -17.237 16.129 16.842 1.00 98.25 181 PRO A CA 1
ATOM 1427 C C . PRO A 1 181 ? -17.752 15.329 18.041 1.00 98.25 181 PRO A C 1
ATOM 1429 O O . PRO A 1 181 ? -17.056 15.124 19.042 1.00 98.25 181 PRO A O 1
ATOM 1432 N N . ARG A 1 182 ? -18.972 14.812 17.938 1.00 97.56 182 ARG A N 1
ATOM 1433 C CA . ARG A 1 182 ? -19.561 13.942 18.952 1.00 97.56 182 ARG A CA 1
ATOM 1434 C C . ARG A 1 182 ? -19.102 12.497 18.756 1.00 97.56 182 ARG A C 1
ATOM 1436 O O . ARG A 1 182 ? -19.381 11.901 17.723 1.00 97.56 182 ARG A O 1
ATOM 1443 N N . LEU A 1 183 ? -18.443 11.917 19.764 1.00 97.88 183 LEU A N 1
ATOM 1444 C CA . LEU A 1 183 ? -17.977 10.524 19.701 1.00 97.88 183 LEU A CA 1
ATOM 1445 C C . LEU A 1 183 ? -19.079 9.498 19.942 1.00 97.88 183 LEU A C 1
ATOM 1447 O O . LEU A 1 183 ? -19.065 8.463 19.309 1.00 97.88 183 LEU A O 1
ATOM 1451 N N . THR A 1 184 ? -19.998 9.741 20.872 1.00 97.69 184 THR A N 1
ATOM 1452 C CA . THR A 1 184 ? -20.985 8.739 21.304 1.00 97.69 184 THR A CA 1
ATOM 1453 C C . THR A 1 184 ? -22.394 9.308 21.247 1.00 97.69 184 THR A C 1
ATOM 1455 O O . THR A 1 184 ? -22.607 10.481 21.573 1.00 97.69 184 THR A O 1
ATOM 1458 N N . LEU A 1 185 ? -23.357 8.472 20.851 1.00 97.12 185 LEU A N 1
ATOM 1459 C CA . LEU A 1 185 ? -24.790 8.785 20.941 1.00 97.12 185 LEU A CA 1
ATOM 1460 C C . LEU A 1 185 ? -25.417 8.336 22.273 1.00 97.12 185 LEU A C 1
ATOM 1462 O O . LEU A 1 185 ? -26.616 8.504 22.467 1.00 97.12 185 LEU A O 1
ATOM 1466 N N . HIS A 1 186 ? -24.632 7.721 23.166 1.00 96.06 186 HIS A N 1
ATOM 1467 C CA . HIS A 1 186 ? -25.081 7.219 24.471 1.00 96.06 186 HIS A CA 1
ATOM 1468 C C . HIS A 1 186 ? -25.297 8.361 25.476 1.00 96.06 186 HIS A C 1
ATOM 1470 O O . HIS A 1 186 ? -24.408 8.676 26.263 1.00 96.06 186 HIS A O 1
ATOM 1476 N N . ASP A 1 187 ? -26.483 8.961 25.416 1.00 88.25 187 ASP A N 1
ATOM 1477 C CA . ASP A 1 187 ? -27.018 9.921 26.389 1.00 88.25 187 ASP A CA 1
ATOM 1478 C C . ASP A 1 187 ? -28.097 9.264 27.268 1.00 88.25 187 ASP A C 1
ATOM 1480 O O . ASP A 1 187 ? -28.559 8.165 26.958 1.00 88.25 187 ASP A O 1
ATOM 1484 N N . ASP A 1 188 ? -28.547 9.951 28.325 1.00 77.94 188 ASP A N 1
ATOM 1485 C CA . ASP A 1 188 ? -29.503 9.421 29.316 1.00 77.94 188 ASP A CA 1
ATOM 1486 C C . ASP A 1 188 ? -30.815 8.868 28.706 1.00 77.94 188 ASP A C 1
ATOM 1488 O O . ASP A 1 188 ? -31.354 7.888 29.218 1.00 77.94 188 ASP A O 1
ATOM 1492 N N . ASP A 1 189 ? -31.289 9.438 27.588 1.00 81.38 189 ASP A N 1
ATOM 1493 C CA . ASP A 1 189 ? -32.523 9.046 26.876 1.00 81.38 189 ASP A CA 1
ATOM 1494 C C . ASP A 1 189 ? -32.257 8.480 25.462 1.00 81.38 189 ASP A C 1
ATOM 1496 O O . ASP A 1 189 ? -33.110 8.558 24.571 1.00 81.38 189 ASP A O 1
ATOM 1500 N N . ALA A 1 190 ? -31.055 7.953 25.203 1.00 89.62 190 ALA A N 1
ATOM 1501 C CA . ALA A 1 190 ? -30.706 7.449 23.876 1.00 89.62 190 ALA A CA 1
ATOM 1502 C C . ALA A 1 190 ? -31.597 6.266 23.449 1.00 89.62 190 ALA A C 1
ATOM 1504 O O . ALA A 1 190 ? -31.726 5.267 24.160 1.00 89.62 190 ALA A O 1
ATOM 1505 N N . GLU A 1 191 ? -32.160 6.342 22.237 1.00 95.69 191 GLU A N 1
ATOM 1506 C CA . GLU A 1 191 ? -32.709 5.162 21.564 1.00 95.69 191 GLU A CA 1
ATOM 1507 C C . GLU A 1 191 ? -31.571 4.146 21.378 1.00 95.69 191 GLU A C 1
ATOM 1509 O O . GLU A 1 191 ? -30.426 4.522 21.124 1.00 95.69 191 GLU A O 1
ATOM 1514 N N . THR A 1 192 ? -31.862 2.853 21.514 1.00 97.50 192 THR A N 1
ATOM 1515 C CA . THR A 1 192 ? -30.860 1.791 21.354 1.00 97.50 192 THR A CA 1
ATOM 1516 C C . THR A 1 192 ? -31.325 0.757 20.343 1.00 97.50 192 THR A C 1
ATOM 1518 O O . THR A 1 192 ? -32.522 0.534 20.161 1.00 97.50 192 THR A O 1
ATOM 1521 N N . ALA A 1 193 ? -30.368 0.116 19.680 1.00 97.62 193 ALA A N 1
ATOM 1522 C CA . ALA A 1 193 ? -30.625 -0.989 18.770 1.00 97.62 193 ALA A CA 1
ATOM 1523 C C . ALA A 1 193 ? -29.577 -2.086 18.955 1.00 97.62 193 ALA A C 1
ATOM 1525 O O . ALA A 1 193 ? -28.399 -1.797 19.164 1.00 97.62 193 ALA A O 1
ATOM 1526 N N . GLU A 1 194 ? -29.989 -3.348 18.845 1.00 98.19 194 GLU A N 1
ATOM 1527 C CA . GLU A 1 194 ? -29.044 -4.461 18.756 1.00 98.19 194 GLU A CA 1
ATOM 1528 C C . GLU A 1 194 ? -28.431 -4.527 17.355 1.00 98.19 194 GLU A C 1
ATOM 1530 O O . GLU A 1 194 ? -29.145 -4.526 16.347 1.00 98.19 194 GLU A O 1
ATOM 1535 N N . VAL A 1 195 ? -27.102 -4.623 17.296 1.00 98.31 195 VAL A N 1
ATOM 1536 C CA . VAL A 1 195 ? -26.352 -4.899 16.072 1.00 98.31 195 VAL A CA 1
ATOM 1537 C C . VAL A 1 195 ? -25.738 -6.293 16.106 1.00 98.31 195 VAL A C 1
ATOM 1539 O O . VAL A 1 195 ? -25.236 -6.747 17.134 1.00 98.31 195 VAL A O 1
ATOM 1542 N N . VAL A 1 196 ? -25.758 -6.958 14.955 1.00 97.94 196 VAL A N 1
ATOM 1543 C CA . VAL A 1 196 ? -25.123 -8.250 14.703 1.00 97.94 196 VAL A CA 1
ATOM 1544 C C . VAL A 1 196 ? -23.727 -8.005 14.140 1.00 97.94 196 VAL A C 1
ATOM 1546 O O . VAL A 1 196 ? -23.570 -7.430 13.058 1.00 97.94 196 VAL A O 1
ATOM 1549 N N . LEU A 1 197 ? -22.711 -8.453 14.871 1.00 96.94 197 LEU A N 1
ATOM 1550 C CA . LEU A 1 197 ? -21.302 -8.331 14.509 1.00 96.94 197 LEU A CA 1
ATOM 1551 C C . LEU A 1 197 ? -20.710 -9.719 14.224 1.00 96.94 197 LEU A C 1
ATOM 1553 O O . LEU A 1 197 ? -21.081 -10.689 14.890 1.00 96.94 197 LEU A O 1
ATOM 1557 N N . PRO A 1 198 ? -19.809 -9.853 13.235 1.00 95.25 198 PRO A N 1
ATOM 1558 C CA . PRO A 1 198 ? -19.210 -11.140 12.912 1.00 95.25 198 PRO A CA 1
ATOM 1559 C C . PRO A 1 198 ? -18.222 -11.593 13.994 1.00 95.25 198 PRO A C 1
ATOM 1561 O O . PRO A 1 198 ? -17.453 -10.791 14.530 1.00 95.25 198 PRO A O 1
ATOM 1564 N N . ARG A 1 199 ? -18.216 -12.900 14.265 1.00 93.56 199 ARG A N 1
ATOM 1565 C CA . ARG A 1 199 ? -17.322 -13.577 15.206 1.00 93.56 199 ARG A CA 1
ATOM 1566 C C . ARG A 1 199 ? -16.668 -14.769 14.495 1.00 93.56 199 ARG A C 1
ATOM 1568 O O . ARG A 1 199 ? -17.370 -15.626 13.976 1.00 93.56 199 ARG A O 1
ATOM 1575 N N . PHE A 1 200 ? -15.335 -14.805 14.443 1.00 92.75 200 PHE A N 1
ATOM 1576 C CA . PHE A 1 200 ? -14.581 -15.769 13.619 1.00 92.75 200 PHE A CA 1
ATOM 1577 C C . PHE A 1 200 ? -13.753 -16.785 14.419 1.00 92.75 200 PHE A C 1
ATOM 1579 O O . PHE A 1 200 ? -13.166 -17.686 13.829 1.00 92.75 200 PHE A O 1
ATOM 1586 N N . ASP A 1 201 ? -13.712 -16.679 15.747 1.00 88.81 201 ASP A N 1
ATOM 1587 C CA . ASP A 1 201 ? -13.151 -17.714 16.629 1.00 88.81 201 ASP A CA 1
ATOM 1588 C C . ASP A 1 201 ? -14.071 -18.945 16.756 1.00 88.81 201 ASP A C 1
ATOM 1590 O O . ASP A 1 201 ? -13.668 -19.966 17.307 1.00 88.81 201 ASP A O 1
ATOM 1594 N N . GLU A 1 202 ? -15.279 -18.878 16.185 1.00 87.00 202 GLU A N 1
ATOM 1595 C CA . GLU A 1 202 ? -16.228 -19.983 16.047 1.00 87.00 202 GLU A CA 1
ATOM 1596 C C . GLU A 1 202 ? -16.825 -19.990 14.621 1.00 87.00 202 GLU A C 1
ATOM 1598 O O . GLU A 1 202 ? -17.155 -18.923 14.092 1.00 87.00 202 GLU A O 1
ATOM 1603 N N . PRO A 1 203 ? -16.991 -21.156 13.962 1.00 83.75 203 PRO A N 1
ATOM 1604 C CA . PRO A 1 203 ? -17.544 -21.222 12.607 1.00 83.75 203 PRO A CA 1
ATOM 1605 C C . PRO A 1 203 ? -18.949 -20.612 12.500 1.00 83.75 203 PRO A C 1
ATOM 1607 O O . PRO A 1 203 ? -19.868 -21.027 13.203 1.00 83.75 203 PRO A O 1
ATOM 1610 N N . GLY A 1 204 ? -19.125 -19.651 11.587 1.00 84.06 204 GLY A N 1
ATOM 1611 C CA . GLY A 1 204 ? -20.408 -18.965 11.378 1.00 84.06 204 GLY A CA 1
ATOM 1612 C C . GLY A 1 204 ? -20.853 -18.085 12.552 1.00 84.06 204 GLY A C 1
ATOM 1613 O O . GLY A 1 204 ? -22.022 -17.702 12.609 1.00 84.06 204 GLY A O 1
ATOM 1614 N N . GLY A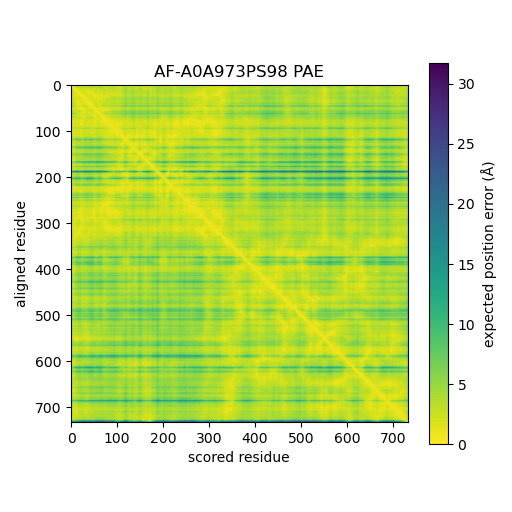 1 205 ? -19.947 -17.778 13.484 1.00 92.25 205 GLY A N 1
ATOM 1615 C CA . GLY A 1 205 ? -20.251 -17.043 14.701 1.00 92.25 205 GLY A CA 1
ATOM 1616 C C . GLY A 1 205 ? -20.744 -15.619 14.443 1.00 92.25 205 GLY A C 1
ATOM 1617 O O . GLY A 1 205 ? -20.234 -14.878 13.598 1.00 92.25 205 GLY A O 1
ATOM 1618 N N . VAL A 1 206 ? -21.718 -15.200 15.243 1.00 95.56 206 VAL A N 1
ATOM 1619 C CA . VAL A 1 206 ? -22.146 -13.805 15.359 1.00 95.56 206 VAL A CA 1
ATOM 1620 C C . VAL A 1 206 ? -22.280 -13.439 16.830 1.00 95.56 206 VAL A C 1
ATOM 1622 O O . VAL A 1 206 ? -22.499 -14.308 17.671 1.00 95.56 206 VAL A O 1
ATOM 1625 N N . ILE A 1 207 ? -22.168 -12.151 17.136 1.00 95.88 207 ILE A N 1
ATOM 1626 C CA . ILE A 1 207 ? -22.455 -11.603 18.461 1.00 95.88 207 ILE A CA 1
ATOM 1627 C C . ILE A 1 207 ? -23.446 -10.447 18.339 1.00 95.88 207 ILE A C 1
ATOM 1629 O O . ILE A 1 207 ? -23.362 -9.655 17.396 1.00 95.88 207 ILE A O 1
ATOM 1633 N N . ARG A 1 208 ? -24.401 -10.365 19.271 1.00 97.31 208 ARG A N 1
ATOM 1634 C CA . ARG A 1 208 ? -25.420 -9.310 19.312 1.00 97.31 208 ARG A CA 1
ATOM 1635 C C . ARG A 1 208 ? -25.094 -8.339 20.429 1.00 97.31 208 ARG A C 1
ATOM 1637 O O . ARG A 1 208 ? -25.015 -8.742 21.583 1.00 97.31 208 ARG A O 1
ATOM 1644 N N . ARG A 1 209 ? -24.899 -7.063 20.105 1.00 97.69 209 ARG A N 1
ATOM 1645 C CA . ARG A 1 209 ? -24.589 -6.020 21.096 1.00 97.69 209 ARG A CA 1
ATOM 1646 C C . ARG A 1 209 ? -25.371 -4.753 20.809 1.00 97.69 209 ARG A C 1
ATOM 1648 O O . ARG A 1 209 ? -25.560 -4.386 19.654 1.00 97.69 209 ARG A O 1
ATOM 1655 N N . GLY A 1 210 ? -25.839 -4.095 21.859 1.00 97.94 210 GLY A N 1
ATOM 1656 C CA . GLY A 1 210 ? -26.556 -2.834 21.770 1.00 97.94 210 GLY A CA 1
ATOM 1657 C C . GLY A 1 210 ? -25.637 -1.668 21.416 1.00 97.94 210 GLY A C 1
ATOM 1658 O O . GLY A 1 210 ? -24.540 -1.543 21.957 1.00 97.94 210 GLY A O 1
ATOM 1659 N N . VAL A 1 211 ? -26.108 -0.775 20.554 1.00 98.56 211 VAL A N 1
ATOM 1660 C CA . VAL A 1 211 ? -25.508 0.544 20.322 1.00 98.56 211 VAL A CA 1
ATOM 1661 C C . VAL A 1 211 ? -26.564 1.630 20.509 1.00 98.56 211 VAL A C 1
ATOM 1663 O O . VAL A 1 211 ? -27.741 1.384 20.224 1.00 98.56 211 VAL A O 1
ATOM 1666 N N . PRO A 1 212 ? -26.184 2.822 20.998 1.00 98.44 212 PRO A N 1
ATOM 1667 C CA . PRO A 1 212 ? -27.064 3.979 20.948 1.00 98.44 212 PRO A CA 1
ATOM 1668 C C . PRO A 1 212 ? -27.266 4.409 19.489 1.00 98.44 212 PRO A C 1
ATOM 1670 O O . PRO A 1 212 ? -26.343 4.361 18.675 1.00 98.44 212 PRO A O 1
ATOM 1673 N N . VAL A 1 213 ? -28.476 4.830 19.145 1.00 98.19 213 VAL A N 1
ATOM 1674 C CA . VAL A 1 213 ? -28.850 5.171 17.772 1.00 98.19 213 VAL A CA 1
ATOM 1675 C C . VAL A 1 213 ? -29.601 6.488 17.703 1.00 98.19 213 VAL A C 1
ATOM 1677 O O . VAL A 1 213 ? -30.187 6.967 18.670 1.00 98.19 213 VAL A O 1
ATOM 1680 N N . ARG A 1 214 ? -29.596 7.081 16.511 1.00 96.81 214 ARG A N 1
ATOM 1681 C CA . ARG A 1 214 ? -30.411 8.251 16.179 1.00 96.81 214 ARG A CA 1
ATOM 1682 C C . ARG A 1 214 ? -30.915 8.139 14.748 1.00 96.81 214 ARG A C 1
ATOM 1684 O O . ARG A 1 214 ? -30.302 7.474 13.917 1.00 96.81 214 ARG A O 1
ATOM 1691 N N . ARG A 1 215 ? -32.016 8.823 14.432 1.00 96.69 215 ARG A N 1
ATOM 1692 C CA . ARG A 1 215 ? -32.455 9.018 13.044 1.00 96.69 215 ARG A CA 1
ATOM 1693 C C . ARG A 1 215 ? -31.925 10.334 12.487 1.00 96.69 215 ARG A C 1
ATOM 1695 O O . ARG A 1 215 ? -32.201 11.393 13.042 1.00 96.69 215 ARG A O 1
ATOM 1702 N N . VAL A 1 216 ? -31.198 10.260 11.376 1.00 96.69 216 VAL A N 1
ATOM 1703 C CA . VAL A 1 216 ? -30.641 11.412 10.649 1.00 96.69 216 VAL A CA 1
ATOM 1704 C C . VAL A 1 216 ? -30.912 11.201 9.160 1.00 96.69 216 VAL A C 1
ATOM 1706 O O . VAL A 1 216 ? -30.653 10.118 8.639 1.00 96.69 216 VAL A O 1
ATOM 1709 N N . GLY A 1 217 ? -31.509 12.185 8.477 1.00 94.12 217 GLY A N 1
ATOM 1710 C CA . GLY A 1 217 ? -31.875 12.042 7.057 1.00 94.12 217 GLY A CA 1
ATOM 1711 C C . GLY A 1 217 ? -32.762 10.819 6.773 1.00 94.12 217 GLY A C 1
ATOM 1712 O O . GLY A 1 217 ? -32.544 10.099 5.801 1.00 94.12 217 GLY A O 1
ATOM 1713 N N . GLY A 1 218 ? -33.687 10.502 7.690 1.00 94.88 218 GLY A N 1
ATOM 1714 C CA . GLY A 1 218 ? -34.575 9.333 7.608 1.00 94.88 218 GLY A CA 1
ATOM 1715 C C . GLY A 1 218 ? -33.915 7.969 7.868 1.00 94.88 218 GLY A C 1
ATOM 1716 O O . GLY A 1 218 ? -34.618 6.961 7.922 1.00 94.88 218 GLY A O 1
ATOM 1717 N N . ARG A 1 219 ? -32.595 7.912 8.075 1.00 97.12 219 ARG A N 1
ATOM 1718 C CA . ARG A 1 219 ? -31.826 6.673 8.268 1.00 97.12 219 ARG A CA 1
ATOM 1719 C C . ARG A 1 219 ? -31.483 6.471 9.740 1.00 97.12 219 ARG A C 1
ATOM 1721 O O . ARG A 1 219 ? -31.193 7.439 10.439 1.00 97.12 219 ARG A O 1
ATOM 1728 N N . LEU A 1 220 ? -31.508 5.222 10.204 1.00 98.31 220 LEU A N 1
ATOM 1729 C CA . LEU A 1 220 ? -31.013 4.865 11.534 1.00 98.31 220 LEU A CA 1
ATOM 1730 C C . LEU A 1 220 ? -29.482 4.826 11.497 1.00 98.31 220 LEU A C 1
ATOM 1732 O O . LEU A 1 220 ? -28.909 4.166 10.628 1.00 98.31 220 LEU A O 1
ATOM 1736 N N . VAL A 1 221 ? -28.832 5.546 12.406 1.00 98.69 221 VAL A N 1
ATOM 1737 C CA . VAL A 1 221 ? -27.373 5.683 12.452 1.00 98.69 221 VAL A CA 1
ATOM 1738 C C . VAL A 1 221 ? -26.824 5.505 13.863 1.00 98.69 221 VAL A C 1
ATOM 1740 O O . VAL A 1 221 ? -27.520 5.749 14.846 1.00 98.69 221 VAL A O 1
ATOM 1743 N N . THR A 1 222 ? -25.551 5.128 13.930 1.00 98.75 222 THR A N 1
ATOM 1744 C CA . THR A 1 222 ? -24.689 5.128 15.123 1.00 98.75 222 THR A CA 1
ATOM 1745 C C . THR A 1 222 ? -23.327 5.722 14.748 1.00 98.75 222 THR A C 1
ATOM 1747 O O . THR A 1 222 ? -23.055 5.914 13.563 1.00 98.75 222 THR A O 1
ATOM 1750 N N . THR A 1 223 ? -22.453 6.014 15.710 1.00 98.81 223 THR A N 1
ATOM 1751 C CA . THR A 1 223 ? -21.060 6.395 15.412 1.00 98.81 223 THR A CA 1
ATOM 1752 C C . THR A 1 223 ? -20.168 5.167 15.194 1.00 98.81 223 THR A C 1
ATOM 1754 O O . THR A 1 223 ? -20.478 4.065 15.665 1.00 98.81 223 THR A O 1
ATOM 1757 N N . VAL A 1 224 ? -19.030 5.352 14.518 1.00 98.88 224 VAL A N 1
ATOM 1758 C CA . VAL A 1 224 ? -17.964 4.335 14.452 1.00 98.88 224 VAL A CA 1
ATOM 1759 C C . VAL A 1 224 ? -17.439 4.002 15.854 1.00 98.88 224 VAL A C 1
ATOM 1761 O O . VAL A 1 224 ? -17.196 2.835 16.147 1.00 98.88 224 VAL A O 1
ATOM 1764 N N . PHE A 1 225 ? -17.313 4.988 16.746 1.00 98.88 225 PHE A N 1
ATOM 1765 C CA . PHE A 1 225 ? -16.890 4.781 18.134 1.00 98.88 225 PHE A CA 1
ATOM 1766 C C . PHE A 1 225 ? -17.832 3.849 18.910 1.00 98.88 225 PHE A C 1
ATOM 1768 O O . PHE A 1 225 ? -17.378 2.927 19.587 1.00 98.88 225 PHE A O 1
ATOM 1775 N N . ASP A 1 226 ? -19.145 4.042 18.783 1.00 98.81 226 ASP A N 1
ATOM 1776 C CA . ASP A 1 226 ? -20.146 3.187 19.424 1.00 98.81 226 ASP A CA 1
ATOM 1777 C C . ASP A 1 226 ? -20.084 1.744 18.899 1.00 98.81 226 ASP A C 1
ATOM 1779 O O . ASP A 1 226 ? -20.166 0.792 19.680 1.00 98.81 226 ASP A O 1
ATOM 1783 N N . LEU A 1 227 ? -19.862 1.574 17.589 1.00 98.75 227 LEU A N 1
ATOM 1784 C CA . LEU A 1 227 ? -19.618 0.264 16.977 1.00 98.75 227 LEU A CA 1
ATOM 1785 C C . LEU A 1 227 ? -18.298 -0.357 17.440 1.00 98.75 227 LEU A C 1
ATOM 1787 O O . LEU A 1 227 ? -18.235 -1.571 17.622 1.00 98.75 227 LEU A O 1
ATOM 1791 N N . LEU A 1 228 ? -17.256 0.447 17.658 1.00 98.69 228 LEU A N 1
ATOM 1792 C CA . LEU A 1 228 ? -15.970 -0.015 18.172 1.00 98.69 228 LEU A CA 1
ATOM 1793 C C . LEU A 1 228 ? -16.113 -0.545 19.604 1.00 98.69 228 LEU A C 1
ATOM 1795 O O . LEU A 1 228 ? -15.668 -1.655 19.886 1.00 98.69 228 LEU A O 1
ATOM 1799 N N . LEU A 1 229 ? -16.784 0.195 20.494 1.00 98.69 229 LEU A N 1
ATOM 1800 C CA . LEU A 1 229 ? -17.069 -0.266 21.859 1.00 98.69 229 LEU A CA 1
ATOM 1801 C C . LEU A 1 229 ? -17.887 -1.561 21.853 1.00 98.69 229 LEU A C 1
ATOM 1803 O O . LEU A 1 229 ? -17.563 -2.494 22.591 1.00 98.69 229 LEU A O 1
ATOM 1807 N N . ALA A 1 230 ? -18.894 -1.652 20.977 1.00 98.56 230 ALA A N 1
ATOM 1808 C CA . ALA A 1 230 ? -19.645 -2.883 20.776 1.00 98.56 230 ALA A CA 1
ATOM 1809 C C . ALA A 1 230 ? -18.739 -4.014 20.266 1.00 98.56 230 ALA A C 1
ATOM 1811 O O . ALA A 1 230 ? -18.757 -5.088 20.845 1.00 98.56 230 ALA A O 1
ATOM 1812 N N . GLN A 1 231 ? -17.879 -3.809 19.267 1.00 97.81 231 GLN A N 1
ATOM 1813 C CA . GLN A 1 231 ? -16.965 -4.845 18.762 1.00 97.81 231 GLN A CA 1
ATOM 1814 C C . GLN A 1 231 ? -16.006 -5.359 19.847 1.00 97.81 231 GLN A C 1
ATOM 1816 O O . GLN A 1 231 ? -15.809 -6.568 19.977 1.00 97.81 231 GLN A O 1
ATOM 1821 N N . TYR A 1 232 ? -15.459 -4.457 20.663 1.00 98.50 232 TYR A N 1
ATOM 1822 C CA . TYR A 1 232 ? -14.532 -4.785 21.748 1.00 98.50 232 TYR A CA 1
ATOM 1823 C C . TYR A 1 232 ? -15.223 -5.285 23.023 1.00 98.50 232 TYR A C 1
ATOM 1825 O O . TYR A 1 232 ? -14.542 -5.678 23.965 1.00 98.50 232 TYR A O 1
ATOM 1833 N N . GLY A 1 233 ? -16.557 -5.289 23.085 1.00 98.00 233 GLY A N 1
ATOM 1834 C CA . GLY A 1 233 ? -17.307 -5.775 24.244 1.00 98.00 233 GLY A CA 1
ATOM 1835 C C . GLY A 1 233 ? -17.212 -4.862 25.460 1.00 98.00 233 GLY A C 1
ATOM 1836 O O . GLY A 1 233 ? -17.241 -5.337 26.587 1.00 98.00 233 GLY A O 1
ATOM 1837 N N . VAL A 1 234 ? -17.076 -3.554 25.262 1.00 98.25 234 VAL A N 1
ATOM 1838 C CA . VAL A 1 234 ? -17.039 -2.596 26.371 1.00 98.25 234 VAL A CA 1
ATOM 1839 C C . VAL A 1 234 ? -18.465 -2.196 26.733 1.00 98.25 234 VAL A C 1
ATOM 1841 O O . VAL A 1 234 ? -19.107 -1.421 26.022 1.00 98.25 234 VAL A O 1
ATOM 1844 N N . SER A 1 235 ? -18.964 -2.761 27.831 1.00 95.00 235 SER A N 1
ATOM 1845 C CA . SER A 1 235 ? -20.339 -2.559 28.280 1.00 95.00 235 SER A CA 1
ATOM 1846 C C . SER A 1 235 ? -20.584 -1.138 28.781 1.00 95.00 235 SER A C 1
ATOM 1848 O O . SER A 1 235 ? -19.719 -0.496 29.381 1.00 95.00 235 SER A O 1
ATOM 1850 N N . ARG A 1 236 ? -21.798 -0.643 28.528 1.00 95.44 236 ARG A N 1
ATOM 1851 C CA . ARG A 1 236 ? -22.299 0.634 29.047 1.00 95.44 236 ARG A CA 1
ATOM 1852 C C . ARG A 1 236 ? -23.729 0.453 29.565 1.00 95.44 236 ARG A C 1
ATOM 1854 O O . ARG A 1 236 ? -24.461 -0.370 29.011 1.00 95.44 236 ARG A O 1
ATOM 1861 N N . PRO A 1 237 ? -24.142 1.189 30.612 1.00 93.19 237 PRO A N 1
ATOM 1862 C CA . PRO A 1 237 ? -25.467 1.032 31.207 1.00 93.19 237 PRO A CA 1
ATOM 1863 C C . PRO A 1 237 ? -26.607 1.182 30.190 1.00 93.19 237 PRO A C 1
ATOM 1865 O O . PRO A 1 237 ? -26.584 2.078 29.349 1.00 93.19 237 PRO A O 1
ATOM 1868 N N . GLY A 1 238 ? -27.618 0.315 30.286 1.00 92.00 238 GLY A N 1
ATOM 1869 C CA . GLY A 1 238 ? -28.851 0.412 29.495 1.00 92.00 238 GLY A CA 1
ATOM 1870 C C . GLY A 1 238 ? -28.773 -0.103 28.053 1.00 92.00 238 GLY A C 1
ATOM 1871 O O . GLY A 1 238 ? -29.801 -0.127 27.384 1.00 92.00 238 GLY A O 1
ATOM 1872 N N . LEU A 1 239 ? -27.607 -0.549 27.567 1.00 96.38 239 LEU A N 1
ATOM 1873 C CA . LEU A 1 239 ? -27.492 -1.137 26.228 1.00 96.38 239 LEU A CA 1
ATOM 1874 C C . LEU A 1 239 ? -27.902 -2.627 26.230 1.00 96.38 239 LEU A C 1
ATOM 1876 O O . LEU A 1 239 ? -27.424 -3.376 27.084 1.00 96.38 239 LEU A O 1
ATOM 1880 N N . PRO A 1 240 ? -28.747 -3.084 25.281 1.00 95.50 240 PRO A N 1
ATOM 1881 C CA . PRO A 1 240 ? -29.156 -4.490 25.171 1.00 95.50 240 PRO A CA 1
ATOM 1882 C C . PRO A 1 240 ? -28.031 -5.398 24.634 1.00 95.50 240 PRO A C 1
ATOM 1884 O O . PRO A 1 240 ? -26.958 -4.915 24.266 1.00 95.50 240 PRO A O 1
ATOM 1887 N N . GLY A 1 241 ? -28.281 -6.707 24.558 1.00 95.50 241 GLY A N 1
ATOM 1888 C CA . GLY A 1 241 ? -27.377 -7.701 23.966 1.00 95.50 241 GLY A CA 1
ATOM 1889 C C . GLY A 1 241 ? -26.378 -8.353 24.931 1.00 95.50 241 GLY 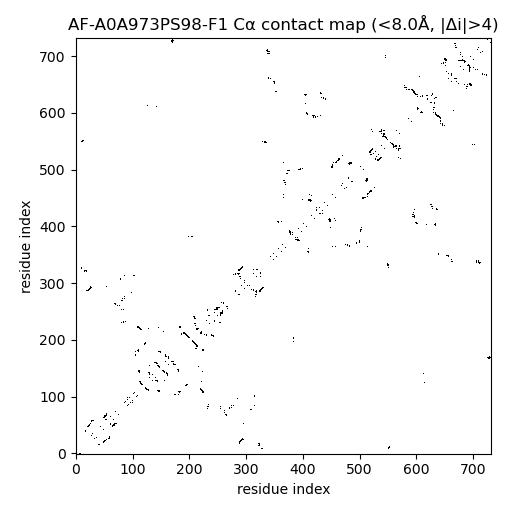A C 1
ATOM 1890 O O . GLY A 1 241 ? -26.479 -8.226 26.152 1.00 95.50 241 GLY A O 1
ATOM 1891 N N . ASP A 1 242 ? -25.406 -9.059 24.351 1.00 95.12 242 ASP A N 1
ATOM 1892 C CA . ASP A 1 242 ? -24.443 -9.918 25.041 1.00 95.12 242 ASP A CA 1
ATOM 1893 C C . ASP A 1 242 ? -23.153 -9.159 25.397 1.00 95.12 242 ASP A C 1
ATOM 1895 O O . ASP A 1 242 ? -22.340 -8.789 24.536 1.00 95.12 242 ASP A O 1
ATOM 1899 N N . TRP A 1 243 ? -22.937 -8.953 26.696 1.00 97.56 243 TRP A N 1
ATOM 1900 C CA . TRP A 1 243 ? -21.816 -8.182 27.235 1.00 97.56 243 TRP A CA 1
ATOM 1901 C C . TRP A 1 243 ? -20.972 -9.001 28.214 1.00 97.56 243 TRP A C 1
ATOM 1903 O O . TRP A 1 243 ? -21.540 -9.774 28.988 1.00 97.56 243 TRP A O 1
ATOM 1913 N N . PRO A 1 244 ? -19.640 -8.796 28.245 1.00 97.12 244 PRO A N 1
ATOM 1914 C CA . PRO A 1 244 ? -18.787 -9.495 29.191 1.00 97.12 244 PRO A CA 1
ATOM 1915 C C . PRO A 1 244 ? -19.079 -9.105 30.636 1.00 97.12 244 PRO A C 1
ATOM 1917 O O . PRO A 1 244 ? -19.284 -7.928 30.950 1.00 97.12 244 PRO A O 1
ATOM 1920 N N . GLY A 1 245 ? -18.997 -10.089 31.533 1.00 91.69 245 GLY A N 1
ATOM 1921 C CA . GLY A 1 245 ? -19.098 -9.860 32.979 1.00 91.69 245 GLY A CA 1
ATOM 1922 C C . GLY A 1 245 ? -17.878 -9.146 33.581 1.00 91.69 245 GLY A C 1
ATOM 1923 O O . GLY A 1 245 ? -17.981 -8.499 34.624 1.00 91.69 245 GLY A O 1
ATOM 1924 N N . GLY A 1 246 ? -16.723 -9.225 32.918 1.00 94.94 246 GLY A N 1
ATOM 1925 C CA . GLY A 1 246 ? -15.455 -8.707 33.418 1.00 94.94 246 GLY A CA 1
ATOM 1926 C C . GLY A 1 246 ? -14.277 -9.118 32.539 1.00 94.94 246 GLY A C 1
ATOM 1927 O O . GLY A 1 246 ? -14.453 -9.682 31.463 1.00 94.94 246 GLY A O 1
ATOM 1928 N N . TYR A 1 247 ? -13.058 -8.832 32.997 1.00 98.44 247 TYR A N 1
ATOM 1929 C CA . TYR A 1 247 ? -11.843 -9.266 32.295 1.00 98.44 247 TYR A CA 1
ATOM 1930 C C . TYR A 1 247 ? -11.592 -10.776 32.384 1.00 98.44 247 TYR A C 1
ATOM 1932 O O . TYR A 1 247 ? -10.842 -11.312 31.571 1.00 98.44 247 TYR A O 1
ATOM 1940 N N . ASP A 1 248 ? -12.198 -11.431 33.371 1.00 97.94 248 ASP A N 1
ATOM 1941 C CA . ASP A 1 248 ? -12.161 -12.864 33.662 1.00 97.94 248 ASP A CA 1
ATOM 1942 C C . ASP A 1 248 ? -13.183 -13.685 32.857 1.00 97.94 248 ASP A C 1
ATOM 1944 O O . ASP A 1 248 ? -13.130 -14.914 32.871 1.00 97.94 248 ASP A O 1
ATOM 1948 N N . ASP A 1 249 ? -14.079 -13.027 32.119 1.00 97.88 249 ASP A N 1
ATOM 1949 C CA . ASP A 1 249 ? -15.036 -13.689 31.236 1.00 97.88 249 ASP A CA 1
ATOM 1950 C C . ASP A 1 249 ? -14.326 -14.248 30.000 1.00 97.88 249 ASP A C 1
ATOM 1952 O O . ASP A 1 249 ? -13.957 -13.504 29.095 1.00 97.88 249 ASP A O 1
ATOM 1956 N N . ALA A 1 250 ? -14.130 -15.563 29.958 1.00 96.69 250 ALA A N 1
ATOM 1957 C CA . ALA A 1 250 ? -13.385 -16.234 28.900 1.00 96.69 250 ALA A CA 1
ATOM 1958 C C . ALA A 1 250 ? -14.227 -16.633 27.675 1.00 96.69 250 ALA A C 1
ATOM 1960 O O . ALA A 1 250 ? -13.672 -17.206 26.732 1.00 96.69 250 ALA A O 1
ATOM 1961 N N . ASP A 1 251 ? -15.538 -16.393 27.701 1.00 94.19 251 ASP A N 1
ATOM 1962 C CA . ASP A 1 251 ? -16.462 -16.734 26.614 1.00 94.19 251 ASP A CA 1
ATOM 1963 C C . ASP A 1 251 ? -16.807 -15.504 25.758 1.00 94.19 251 ASP A C 1
ATOM 1965 O O . ASP A 1 251 ? -17.187 -15.634 24.594 1.00 94.19 251 ASP A O 1
ATOM 1969 N N . SER A 1 252 ? -16.613 -14.302 26.301 1.00 95.69 252 SER A N 1
ATOM 1970 C CA . SER A 1 252 ? -16.829 -13.044 25.590 1.00 95.69 252 SER A CA 1
ATOM 1971 C C . SER A 1 252 ? -15.605 -12.609 24.767 1.00 95.69 252 SER A C 1
ATOM 1973 O O . SER A 1 252 ? -14.545 -12.346 25.340 1.00 95.69 252 SER A O 1
ATOM 1975 N N . PRO A 1 253 ? -15.728 -12.419 23.437 1.00 96.19 253 PRO A N 1
ATOM 1976 C CA . PRO A 1 253 ? -14.621 -11.961 22.604 1.00 96.19 253 PRO A CA 1
ATOM 1977 C C . PRO A 1 253 ? -14.009 -10.641 23.071 1.00 96.19 253 PRO A C 1
ATOM 1979 O O . PRO A 1 253 ? -14.724 -9.729 23.495 1.00 96.19 253 PRO A O 1
ATOM 1982 N N . CYS A 1 254 ? -12.695 -10.524 22.872 1.00 97.94 254 CYS A N 1
ATOM 1983 C CA . CYS A 1 254 ? -11.844 -9.384 23.226 1.00 97.94 254 CYS A CA 1
ATOM 1984 C C . CYS A 1 254 ? -11.575 -9.183 24.723 1.00 97.94 254 CYS A C 1
ATOM 1986 O O . CYS A 1 254 ? -10.906 -8.219 25.066 1.00 97.94 254 CYS A O 1
ATOM 1988 N N . THR A 1 255 ? -12.022 -10.041 25.639 1.00 98.69 255 THR A N 1
ATOM 1989 C CA . THR A 1 255 ? -11.583 -9.922 27.041 1.00 98.69 255 THR A CA 1
ATOM 1990 C C . THR A 1 255 ? -10.162 -10.488 27.230 1.00 98.69 255 THR A C 1
ATOM 1992 O O . THR A 1 255 ? -9.705 -11.331 26.446 1.00 98.69 255 THR A O 1
ATOM 1995 N N . PRO A 1 256 ? -9.441 -10.081 28.293 1.00 98.75 256 PRO A N 1
ATOM 1996 C CA . PRO A 1 256 ? -8.173 -10.703 28.670 1.00 98.75 256 PRO A CA 1
ATOM 1997 C C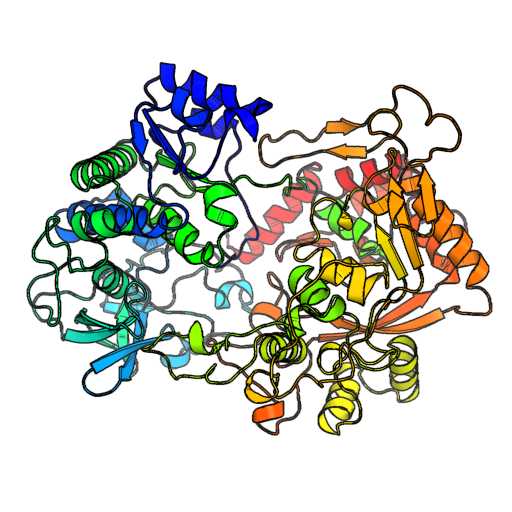 . PRO A 1 256 ? -8.241 -12.227 28.881 1.00 98.75 256 PRO A C 1
ATOM 1999 O O . PRO A 1 256 ? -7.316 -12.927 28.463 1.00 98.75 256 PRO A O 1
ATOM 2002 N N . ALA A 1 257 ? -9.309 -12.758 29.484 1.00 98.56 257 ALA A N 1
ATOM 2003 C CA . ALA A 1 257 ? -9.479 -14.202 29.674 1.00 98.56 257 ALA A CA 1
ATOM 2004 C C . ALA A 1 257 ? -9.823 -14.950 28.375 1.00 98.56 257 ALA A C 1
ATOM 2006 O O . ALA A 1 257 ? -9.345 -16.067 28.170 1.00 98.56 257 ALA A O 1
ATOM 2007 N N . TRP A 1 258 ? -10.589 -14.336 27.466 1.00 98.38 258 TRP A N 1
ATOM 2008 C CA . TRP A 1 258 ? -10.862 -14.906 26.143 1.00 98.38 258 TRP A CA 1
ATOM 2009 C C . TRP A 1 258 ? -9.580 -15.044 25.326 1.00 98.38 258 TRP A C 1
ATOM 2011 O O . TRP A 1 258 ? -9.304 -16.121 24.793 1.00 98.38 258 TRP A O 1
ATOM 2021 N N . GLN A 1 259 ? -8.746 -13.995 25.275 1.00 98.25 259 GLN A N 1
ATOM 2022 C CA . GLN A 1 259 ? -7.510 -14.088 24.499 1.00 98.25 259 GLN A CA 1
ATOM 2023 C C . GLN A 1 259 ? -6.558 -15.135 25.080 1.00 98.25 259 GLN A C 1
ATOM 2025 O O . GLN A 1 259 ? -5.875 -15.796 24.310 1.00 98.25 259 GLN A O 1
ATOM 2030 N N . GLU A 1 260 ? -6.537 -15.346 26.404 1.00 98.50 260 GLU A N 1
ATOM 2031 C CA . GLU A 1 260 ? -5.648 -16.334 27.032 1.00 98.50 260 GLU A CA 1
ATOM 2032 C C . GLU A 1 260 ? -5.946 -17.748 26.514 1.00 98.50 260 GLU A C 1
ATOM 2034 O O . GLU A 1 260 ? -5.018 -18.504 26.234 1.00 98.50 260 GLU A O 1
ATOM 2039 N N . ARG A 1 261 ? -7.224 -18.082 26.281 1.00 97.38 261 ARG A N 1
ATOM 2040 C CA . ARG A 1 261 ? -7.627 -19.374 25.696 1.00 97.38 261 ARG A CA 1
ATOM 2041 C C . ARG A 1 261 ? -7.145 -19.565 24.259 1.00 97.38 261 ARG A C 1
ATOM 2043 O O . ARG A 1 261 ? -6.940 -20.701 23.842 1.00 97.38 261 ARG A O 1
ATOM 2050 N N . ILE A 1 262 ? -6.994 -18.478 23.506 1.00 97.25 262 ILE A N 1
ATOM 2051 C CA . ILE A 1 262 ? -6.591 -18.503 22.093 1.00 97.25 262 ILE A CA 1
ATOM 2052 C C . ILE A 1 262 ? -5.067 -18.472 21.961 1.00 97.25 262 ILE A C 1
ATOM 2054 O O . ILE A 1 262 ? -4.489 -19.173 21.133 1.00 97.25 262 ILE A O 1
ATOM 2058 N N . THR A 1 263 ? -4.413 -17.636 22.763 1.00 98.00 263 THR A N 1
ATOM 2059 C CA . THR A 1 263 ? -3.014 -17.249 22.572 1.00 98.00 263 THR A CA 1
ATOM 2060 C C . THR A 1 263 ? -2.077 -17.963 23.541 1.00 98.00 263 THR A C 1
ATOM 2062 O O . THR A 1 263 ? -0.875 -17.983 23.295 1.00 98.00 263 THR A O 1
ATOM 2065 N N . SER A 1 264 ? -2.596 -18.519 24.642 1.00 96.06 264 SER A N 1
ATOM 2066 C CA . SER A 1 264 ? -1.834 -18.990 25.810 1.00 96.06 264 SER A CA 1
ATOM 2067 C C . SER A 1 264 ? -1.024 -17.899 26.533 1.00 96.06 264 SER A C 1
ATOM 2069 O O . SER A 1 264 ? -0.196 -18.209 27.391 1.00 96.06 264 SER A O 1
ATOM 2071 N N . THR A 1 265 ? -1.243 -16.617 26.216 1.00 98.19 265 THR A N 1
ATOM 2072 C CA . THR A 1 265 ? -0.594 -15.491 26.906 1.00 98.19 265 THR A CA 1
ATOM 2073 C C . THR A 1 265 ? -1.405 -15.113 28.149 1.00 98.19 265 THR A C 1
ATOM 2075 O O . THR A 1 265 ? -2.598 -14.840 28.008 1.00 98.19 265 THR A O 1
ATOM 2078 N N . PRO A 1 266 ? -0.802 -15.030 29.353 1.00 98.50 266 PRO A N 1
ATOM 2079 C CA . PRO A 1 266 ? -1.549 -14.767 30.581 1.00 98.50 266 PRO A CA 1
ATOM 2080 C C . PRO A 1 266 ? -2.346 -13.452 30.553 1.00 98.50 266 PRO A C 1
ATOM 2082 O O . PRO A 1 266 ? -1.788 -12.368 30.364 1.00 98.50 266 PRO A O 1
ATOM 2085 N N . ALA A 1 267 ? -3.643 -13.527 30.841 1.00 98.62 267 ALA A N 1
ATOM 2086 C CA . ALA A 1 267 ? -4.603 -12.429 30.882 1.00 98.62 267 ALA A CA 1
ATOM 2087 C C . ALA A 1 267 ? -4.146 -11.300 31.811 1.00 98.62 267 ALA A C 1
ATOM 2089 O O . ALA A 1 267 ? -4.246 -10.119 31.472 1.00 98.62 267 ALA A O 1
ATOM 2090 N N . VAL A 1 268 ? -3.584 -11.655 32.971 1.00 98.38 268 VAL A N 1
ATOM 2091 C CA . VAL A 1 268 ? -3.035 -10.693 33.940 1.00 98.38 268 VAL A CA 1
ATOM 2092 C C . VAL A 1 268 ? -1.880 -9.894 33.331 1.00 98.38 268 VAL A C 1
ATOM 2094 O O . VAL A 1 268 ? -1.780 -8.685 33.549 1.00 98.38 268 VAL A O 1
ATOM 2097 N N . GLN A 1 269 ? -1.027 -10.547 32.539 1.00 98.44 269 GLN A N 1
ATOM 2098 C CA . GLN A 1 269 ? 0.110 -9.901 31.891 1.00 98.44 269 GLN A CA 1
ATOM 2099 C C . GLN A 1 269 ? -0.351 -8.969 30.765 1.00 98.44 269 GLN A C 1
ATOM 2101 O O . GLN A 1 269 ? 0.065 -7.810 30.741 1.00 98.44 269 GLN A O 1
ATOM 2106 N N . VAL A 1 270 ? -1.262 -9.430 29.900 1.00 98.69 270 VAL A N 1
ATOM 2107 C CA . VAL A 1 270 ? -1.855 -8.615 28.821 1.00 98.69 270 VAL A CA 1
ATOM 2108 C C . VAL A 1 270 ? -2.569 -7.389 29.391 1.00 98.69 270 VAL A C 1
ATOM 2110 O O . VAL A 1 270 ? -2.347 -6.273 28.926 1.00 98.69 270 VAL A O 1
ATOM 2113 N N . THR A 1 271 ? -3.352 -7.567 30.459 1.00 98.88 271 THR A N 1
ATOM 2114 C CA . THR A 1 271 ? -4.050 -6.465 31.140 1.00 98.88 271 THR A CA 1
ATOM 2115 C C . THR A 1 271 ? -3.066 -5.435 31.695 1.00 98.88 271 THR A C 1
ATOM 2117 O O . THR A 1 271 ? -3.264 -4.231 31.530 1.00 98.88 271 THR A O 1
ATOM 2120 N N . ARG A 1 272 ? -1.979 -5.882 32.340 1.00 98.75 272 ARG A N 1
ATOM 2121 C CA . ARG A 1 272 ? -0.939 -4.976 32.847 1.00 98.75 272 ARG A CA 1
ATOM 2122 C C . ARG A 1 272 ? -0.276 -4.198 31.713 1.00 98.75 272 ARG A C 1
ATOM 2124 O O . ARG A 1 272 ? -0.156 -2.983 31.825 1.00 98.75 272 ARG A O 1
ATOM 2131 N N . ILE A 1 273 ? 0.142 -4.873 30.645 1.00 98.75 273 ILE A N 1
ATOM 2132 C CA . ILE A 1 273 ? 0.840 -4.234 29.521 1.00 98.75 273 ILE A CA 1
ATOM 2133 C C . ILE A 1 273 ? -0.072 -3.229 28.813 1.00 98.75 273 ILE A C 1
ATOM 2135 O O . ILE A 1 273 ? 0.379 -2.130 28.509 1.00 98.75 273 ILE A O 1
ATOM 2139 N N . ALA A 1 274 ? -1.362 -3.534 28.645 1.00 98.88 274 ALA A N 1
ATOM 2140 C CA . ALA A 1 274 ? -2.342 -2.581 28.120 1.00 98.88 274 ALA A CA 1
ATOM 2141 C C . ALA A 1 274 ? -2.401 -1.290 28.956 1.00 98.88 274 ALA A C 1
ATOM 2143 O O . ALA A 1 274 ? -2.325 -0.186 28.413 1.00 98.88 274 ALA A O 1
ATOM 2144 N N . ARG A 1 275 ? -2.468 -1.422 30.288 1.00 98.88 275 ARG A N 1
ATOM 2145 C CA . ARG A 1 275 ? -2.476 -0.277 31.213 1.00 98.88 275 ARG A CA 1
ATOM 2146 C C . ARG A 1 275 ? -1.175 0.505 31.182 1.00 98.88 275 ARG A C 1
ATOM 2148 O O . ARG A 1 275 ? -1.213 1.731 31.185 1.00 98.88 275 ARG A O 1
ATOM 2155 N N . GLU A 1 276 ? -0.033 -0.176 31.180 1.00 98.81 276 GLU A N 1
ATOM 2156 C CA . GLU A 1 276 ? 1.280 0.469 31.109 1.00 98.81 276 GLU A CA 1
ATOM 2157 C C . GLU A 1 276 ? 1.456 1.245 29.802 1.00 98.81 276 GLU A C 1
ATOM 2159 O O . GLU A 1 276 ? 1.895 2.397 29.835 1.00 98.81 276 GLU A O 1
ATOM 2164 N N . PHE A 1 277 ? 1.074 0.641 28.675 1.00 98.88 277 PHE A N 1
ATOM 2165 C CA . PHE A 1 277 ? 1.112 1.258 27.353 1.00 98.88 277 PHE A CA 1
ATOM 2166 C C . PHE A 1 277 ? 0.262 2.535 27.318 1.00 98.88 277 PHE A C 1
ATOM 2168 O O . PHE A 1 277 ? 0.791 3.619 27.062 1.00 98.88 277 PHE A O 1
ATOM 2175 N N . ALA A 1 278 ? -1.024 2.444 27.679 1.00 98.88 278 ALA A N 1
ATOM 2176 C CA . ALA A 1 278 ? -1.926 3.596 27.695 1.00 98.88 278 ALA A CA 1
ATOM 2177 C C . ALA A 1 278 ? -1.513 4.657 28.723 1.00 98.88 278 ALA A C 1
ATOM 2179 O O . ALA A 1 278 ? -1.482 5.840 28.409 1.00 98.88 278 ALA A O 1
ATOM 2180 N N . THR A 1 279 ? -1.100 4.268 29.930 1.00 98.88 279 THR A N 1
ATOM 2181 C CA . THR A 1 279 ? -0.623 5.228 30.942 1.00 98.88 279 THR A CA 1
ATOM 2182 C C . THR A 1 279 ? 0.624 5.973 30.468 1.00 98.88 279 THR A C 1
ATOM 2184 O O . THR A 1 279 ? 0.794 7.158 30.758 1.00 98.88 279 THR A O 1
ATOM 2187 N N . THR A 1 280 ? 1.522 5.290 29.753 1.00 98.81 280 THR A N 1
ATOM 2188 C CA . THR A 1 280 ? 2.732 5.917 29.212 1.00 98.81 280 THR A CA 1
ATOM 2189 C C . THR A 1 280 ? 2.373 6.884 28.092 1.00 98.81 280 THR A C 1
ATOM 2191 O O . THR A 1 280 ? 2.836 8.024 28.116 1.00 98.81 280 THR A O 1
ATOM 2194 N N . ALA A 1 281 ? 1.500 6.482 27.166 1.00 98.81 281 ALA A N 1
ATOM 2195 C CA . ALA A 1 281 ? 0.992 7.355 26.113 1.00 98.81 281 ALA A CA 1
ATOM 2196 C C . ALA A 1 281 ? 0.264 8.587 26.682 1.00 98.81 281 ALA A C 1
ATOM 2198 O O . ALA A 1 281 ? 0.537 9.699 26.244 1.00 98.81 281 ALA A O 1
ATOM 2199 N N . GLU A 1 282 ? -0.568 8.432 27.715 1.00 98.69 282 GLU A N 1
ATOM 2200 C CA . GLU A 1 282 ? -1.233 9.548 28.404 1.00 98.69 282 GLU A CA 1
ATOM 2201 C C . GLU A 1 282 ? -0.218 10.527 29.010 1.00 98.69 282 GLU A C 1
ATOM 2203 O O . GLU A 1 282 ? -0.305 11.732 28.798 1.00 98.69 282 GLU A O 1
ATOM 2208 N N . LYS A 1 283 ? 0.779 10.024 29.747 1.00 98.62 283 LYS A N 1
ATOM 2209 C CA . LYS A 1 283 ? 1.775 10.871 30.432 1.00 98.62 283 LYS A CA 1
ATOM 2210 C C . LYS A 1 283 ? 2.727 11.594 29.488 1.00 98.62 283 LYS A C 1
ATOM 2212 O O . LYS A 1 283 ? 3.352 12.575 29.885 1.00 98.62 283 LYS A O 1
ATOM 2217 N N . THR A 1 284 ? 2.901 11.068 28.283 1.00 98.56 284 THR A N 1
ATOM 2218 C CA . THR A 1 284 ? 3.893 11.553 27.317 1.00 98.56 284 THR A CA 1
ATOM 2219 C C . THR A 1 284 ? 3.266 12.195 26.091 1.00 98.56 284 THR A C 1
ATOM 2221 O O . THR A 1 284 ? 4.005 12.610 25.205 1.00 98.56 284 THR A O 1
ATOM 2224 N N . ASN A 1 285 ? 1.933 12.283 26.047 1.00 98.50 285 ASN A N 1
ATOM 2225 C CA . ASN A 1 285 ? 1.170 12.686 24.872 1.00 98.50 285 ASN A CA 1
ATOM 2226 C C . ASN A 1 285 ? 1.586 11.889 23.624 1.00 98.50 285 ASN A C 1
ATOM 2228 O O . ASN A 1 285 ? 1.999 12.468 22.626 1.00 98.50 285 ASN A O 1
ATOM 2232 N N . GLY A 1 286 ? 1.507 10.559 23.711 1.00 98.50 286 GLY A N 1
ATOM 2233 C CA . GLY A 1 286 ? 1.594 9.672 22.550 1.00 98.50 286 GLY A CA 1
ATOM 2234 C C . GLY A 1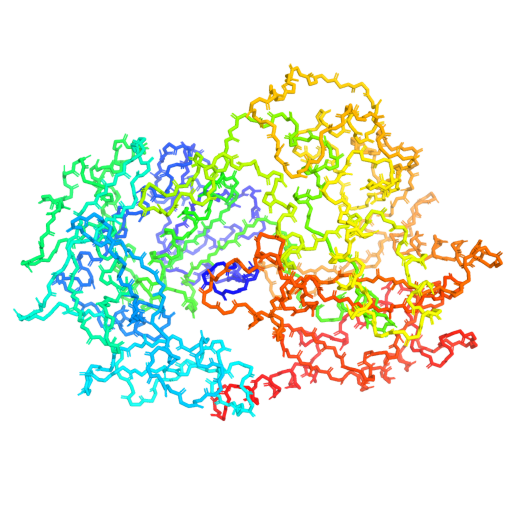 286 ? 2.936 8.969 22.319 1.00 98.50 286 GLY A C 1
ATOM 2235 O O . GLY A 1 286 ? 3.059 8.259 21.328 1.00 98.50 286 GLY A O 1
ATOM 2236 N N . ARG A 1 287 ? 3.932 9.055 23.214 1.00 98.62 287 ARG A N 1
ATOM 2237 C CA . ARG A 1 287 ? 5.266 8.435 23.002 1.00 98.62 287 ARG A CA 1
ATOM 2238 C C . ARG A 1 287 ? 5.329 6.928 23.299 1.00 98.62 287 ARG A C 1
ATOM 2240 O O . ARG A 1 287 ? 6.222 6.457 24.014 1.00 98.62 287 ARG A O 1
ATOM 2247 N N . ALA A 1 288 ? 4.367 6.174 22.778 1.00 98.75 288 ALA A N 1
ATOM 2248 C CA . ALA A 1 288 ? 4.360 4.716 22.791 1.00 98.75 288 ALA A CA 1
ATOM 2249 C C . ALA A 1 288 ? 4.345 4.189 21.350 1.00 98.75 288 ALA A C 1
ATOM 2251 O O . ALA A 1 288 ? 3.554 4.634 20.518 1.00 98.75 288 ALA A O 1
ATOM 2252 N N . MET A 1 289 ? 5.242 3.253 21.054 1.00 98.81 289 MET A N 1
ATOM 2253 C CA . MET A 1 289 ? 5.506 2.786 19.697 1.00 98.81 289 MET A CA 1
ATOM 2254 C C . MET A 1 289 ? 5.318 1.274 19.608 1.00 98.81 289 MET A C 1
ATOM 2256 O O . MET A 1 289 ? 5.808 0.523 20.457 1.00 98.81 289 MET A O 1
ATOM 2260 N N . ILE A 1 290 ? 4.638 0.828 18.552 1.00 98.81 290 ILE A N 1
ATOM 2261 C CA . ILE A 1 290 ? 4.572 -0.588 18.183 1.00 98.81 290 ILE A CA 1
ATOM 2262 C C . ILE A 1 290 ? 5.394 -0.765 16.914 1.00 98.81 290 ILE A C 1
ATOM 2264 O O . ILE A 1 290 ? 5.024 -0.286 15.841 1.00 98.81 290 ILE A O 1
ATOM 2268 N N . MET A 1 291 ? 6.509 -1.475 17.048 1.00 98.31 291 MET A N 1
ATOM 2269 C CA . MET A 1 291 ? 7.314 -1.917 15.928 1.00 98.31 291 MET A CA 1
ATOM 2270 C C . MET A 1 291 ? 6.852 -3.284 15.456 1.00 98.31 291 MET A C 1
ATOM 2272 O O . MET A 1 291 ? 6.833 -4.235 16.234 1.00 98.31 291 MET A O 1
ATOM 2276 N N . MET A 1 292 ? 6.560 -3.409 14.165 1.00 96.12 292 MET A N 1
ATOM 2277 C CA . MET A 1 292 ? 6.105 -4.667 13.589 1.00 96.12 292 MET A CA 1
ATOM 2278 C C . MET A 1 292 ? 6.866 -5.083 12.337 1.00 96.12 292 MET A C 1
ATOM 2280 O O . MET A 1 292 ? 7.372 -4.251 11.585 1.00 96.12 292 MET A O 1
ATOM 2284 N N . GLY A 1 293 ? 6.919 -6.394 12.104 1.00 95.75 293 GLY A N 1
ATOM 2285 C CA . GLY A 1 293 ? 7.640 -6.987 10.984 1.00 95.75 293 GLY A CA 1
ATOM 2286 C C . GLY A 1 293 ? 6.900 -8.151 10.332 1.00 95.75 293 GLY A C 1
ATOM 2287 O O . GLY A 1 293 ? 5.700 -8.357 10.507 1.00 95.75 293 GLY A O 1
ATOM 2288 N N . ALA A 1 294 ? 7.640 -8.944 9.558 1.00 97.75 294 ALA A N 1
ATOM 2289 C CA . ALA A 1 294 ? 7.087 -10.074 8.814 1.00 97.75 294 ALA A CA 1
ATOM 2290 C C . ALA A 1 294 ? 6.435 -11.152 9.703 1.00 97.75 294 ALA A C 1
ATOM 2292 O O . ALA A 1 294 ? 5.567 -11.871 9.214 1.00 97.75 294 ALA A O 1
ATOM 2293 N N . GLY A 1 295 ? 6.803 -11.248 10.989 1.00 97.56 295 GLY A N 1
ATOM 2294 C CA . GLY A 1 295 ? 6.221 -12.220 11.923 1.00 97.56 295 GLY A CA 1
ATOM 2295 C C . GLY A 1 295 ? 4.716 -12.039 12.141 1.00 97.56 295 GLY A C 1
ATOM 2296 O O . GLY A 1 295 ? 4.027 -13.009 12.434 1.00 97.56 295 GLY A O 1
ATOM 2297 N N . THR A 1 296 ? 4.207 -10.824 11.924 1.00 97.00 296 THR A N 1
ATOM 2298 C CA . THR A 1 296 ? 2.777 -10.482 11.969 1.00 97.00 296 THR A CA 1
ATOM 2299 C C . THR A 1 296 ? 2.218 -10.128 10.586 1.00 97.00 296 THR A C 1
ATOM 2301 O O . THR A 1 296 ? 1.042 -10.367 10.326 1.00 97.00 296 THR A O 1
ATOM 2304 N N . ASN A 1 297 ? 3.049 -9.638 9.654 1.00 97.50 297 ASN A N 1
ATOM 2305 C CA . ASN A 1 297 ? 2.600 -9.246 8.309 1.00 97.50 297 ASN A CA 1
ATOM 2306 C C . ASN A 1 297 ? 2.442 -10.390 7.296 1.00 97.50 297 ASN A C 1
ATOM 2308 O O . ASN A 1 297 ? 1.716 -10.242 6.318 1.00 97.50 297 ASN A O 1
ATOM 2312 N N . HIS A 1 298 ? 3.137 -11.516 7.472 1.00 97.81 298 HIS A N 1
ATOM 2313 C CA . HIS A 1 298 ? 3.101 -12.633 6.513 1.00 97.81 298 HIS A CA 1
ATOM 2314 C C . HIS A 1 298 ? 2.037 -13.695 6.844 1.00 97.81 298 HIS A C 1
ATOM 2316 O O . HIS A 1 298 ? 2.148 -14.842 6.412 1.00 97.81 298 HIS A O 1
ATOM 2322 N N . TRP A 1 299 ? 0.997 -13.312 7.583 1.00 97.81 299 TRP A N 1
ATOM 2323 C CA . TRP A 1 299 ? -0.195 -14.128 7.807 1.00 97.81 299 TRP A CA 1
ATOM 2324 C C . TRP A 1 299 ? -1.296 -13.773 6.814 1.00 97.81 299 TRP A C 1
ATOM 2326 O O . TRP A 1 299 ? -1.379 -12.636 6.358 1.00 97.81 299 TRP A O 1
ATOM 2336 N N . PHE A 1 300 ? -2.176 -14.731 6.510 1.00 96.19 300 PHE A N 1
ATOM 2337 C CA . PHE A 1 300 ? -3.314 -14.497 5.613 1.00 96.19 300 PHE A CA 1
ATOM 2338 C C . PHE A 1 300 ? -4.225 -13.361 6.113 1.00 96.19 300 PHE A C 1
ATOM 2340 O O . PHE A 1 300 ? -4.666 -12.534 5.324 1.00 96.19 300 PHE A O 1
ATOM 2347 N N . HIS A 1 301 ? -4.433 -13.280 7.431 1.00 96.56 301 HIS A N 1
ATOM 2348 C CA . HIS A 1 301 ? -5.211 -12.231 8.099 1.00 96.56 301 HIS A CA 1
ATOM 2349 C C . HIS A 1 301 ? -4.328 -11.129 8.708 1.00 96.56 301 HIS A C 1
ATOM 2351 O O . HIS A 1 301 ? -4.638 -10.585 9.773 1.00 96.56 301 HIS A O 1
ATOM 2357 N N . SER A 1 302 ? -3.192 -10.810 8.076 1.00 97.19 302 SER A N 1
ATOM 2358 C CA . SER A 1 302 ? -2.298 -9.756 8.571 1.00 97.19 302 SER A CA 1
ATOM 2359 C C . SER A 1 302 ? -2.982 -8.397 8.664 1.00 97.19 302 SER A C 1
ATOM 2361 O O . SER A 1 302 ? -2.675 -7.631 9.568 1.00 97.19 302 SER A O 1
ATOM 2363 N N . ASP A 1 303 ? -3.964 -8.113 7.813 1.00 96.75 303 ASP A N 1
ATOM 2364 C CA . ASP A 1 303 ? -4.777 -6.900 7.872 1.00 96.75 303 ASP A CA 1
ATOM 2365 C C . ASP A 1 303 ? -5.481 -6.729 9.229 1.00 96.75 303 ASP A C 1
ATOM 2367 O O . ASP A 1 303 ? -5.446 -5.644 9.812 1.00 96.75 303 ASP A O 1
ATOM 2371 N N . THR A 1 304 ? -6.064 -7.798 9.775 1.00 95.88 304 THR A N 1
ATOM 2372 C CA . THR A 1 304 ? -6.712 -7.776 11.094 1.00 95.88 304 THR A CA 1
ATOM 2373 C C . THR A 1 304 ? -5.707 -7.573 12.227 1.00 95.88 304 THR A C 1
ATOM 2375 O O . THR A 1 304 ? -5.955 -6.768 13.126 1.00 95.88 304 THR A O 1
ATOM 2378 N N . ILE A 1 305 ? -4.536 -8.217 12.145 1.00 97.94 305 ILE A N 1
ATOM 2379 C CA . ILE A 1 305 ? -3.435 -8.029 13.100 1.00 97.94 305 ILE A CA 1
ATOM 2380 C C . ILE A 1 305 ? -2.955 -6.570 13.061 1.00 97.94 305 ILE A C 1
ATOM 2382 O O . ILE A 1 305 ? -2.944 -5.894 14.087 1.00 97.94 305 ILE A O 1
ATOM 2386 N N . TYR A 1 306 ? -2.651 -6.043 11.874 1.00 96.75 306 TYR A N 1
ATOM 2387 C CA . TYR A 1 306 ? -2.226 -4.655 11.668 1.00 96.75 306 TYR A CA 1
ATOM 2388 C C . TYR A 1 306 ? -3.230 -3.662 12.232 1.00 96.75 306 TYR A C 1
ATOM 2390 O O . TYR A 1 306 ? -2.862 -2.758 12.979 1.00 96.75 306 TYR A O 1
ATOM 2398 N N . ARG A 1 307 ? -4.508 -3.830 11.882 1.00 98.25 307 ARG A N 1
ATOM 2399 C CA . ARG A 1 307 ? -5.566 -2.923 12.323 1.00 98.25 307 ARG A CA 1
ATOM 2400 C C . ARG A 1 307 ? -5.739 -2.958 13.830 1.00 98.25 307 ARG A C 1
ATOM 2402 O O . ARG A 1 307 ? -5.931 -1.900 14.406 1.00 98.25 307 ARG A O 1
ATOM 2409 N N . SER A 1 308 ? -5.585 -4.115 14.474 1.00 98.25 308 SER A N 1
ATOM 2410 C CA . SER A 1 308 ? -5.618 -4.186 15.937 1.00 98.25 308 SER A CA 1
ATOM 2411 C C . SER A 1 308 ? -4.482 -3.379 16.584 1.00 98.25 308 SER A C 1
ATOM 2413 O O . SER A 1 308 ? -4.728 -2.667 17.554 1.00 98.25 308 SER A O 1
ATOM 2415 N N . PHE A 1 309 ? -3.271 -3.384 16.011 1.00 98.62 309 PHE A N 1
ATOM 2416 C CA . PHE A 1 309 ? -2.143 -2.583 16.513 1.00 98.62 309 PHE A CA 1
ATOM 2417 C C . PHE A 1 309 ? -2.351 -1.090 16.258 1.00 98.62 309 PHE A C 1
ATOM 2419 O O . PHE A 1 309 ? -2.135 -0.267 17.145 1.00 98.62 309 PHE A O 1
ATOM 2426 N N . LEU A 1 310 ? -2.813 -0.739 15.056 1.00 98.56 310 LEU A N 1
ATOM 2427 C CA . LEU A 1 310 ? -3.151 0.636 14.700 1.00 98.56 310 LEU A CA 1
ATOM 2428 C C . LEU A 1 310 ? -4.279 1.180 15.578 1.00 98.56 310 LEU A C 1
ATOM 2430 O O . LEU A 1 310 ? -4.196 2.324 16.004 1.00 98.56 310 LEU A O 1
ATOM 2434 N N . SER A 1 311 ? -5.285 0.371 15.919 1.00 98.62 311 SER A N 1
ATOM 2435 C CA . SER A 1 311 ? -6.334 0.763 16.861 1.00 98.62 311 SER A CA 1
ATOM 2436 C C . SER A 1 311 ? -5.761 1.110 18.230 1.00 98.62 311 SER A C 1
ATOM 2438 O O . SER A 1 311 ? -6.133 2.146 18.768 1.00 98.62 311 SER A O 1
ATOM 2440 N N . LEU A 1 312 ? -4.820 0.323 18.772 1.00 98.88 312 LEU A N 1
ATOM 2441 C CA . LEU A 1 312 ? -4.146 0.676 20.029 1.00 98.88 312 LEU A CA 1
ATOM 2442 C C . LEU A 1 312 ? -3.471 2.047 19.923 1.00 98.88 312 LEU A C 1
ATOM 2444 O O . LEU A 1 312 ? -3.713 2.910 20.758 1.00 98.88 312 LEU A O 1
ATOM 2448 N N . LEU A 1 313 ? -2.684 2.259 18.865 1.00 98.88 313 LEU A N 1
ATOM 2449 C CA . LEU A 1 313 ? -1.927 3.492 18.648 1.00 98.88 313 LEU A CA 1
ATOM 2450 C C . LEU A 1 313 ? -2.819 4.717 18.419 1.00 98.88 313 LEU A C 1
ATOM 2452 O O . LEU A 1 313 ? -2.519 5.789 18.936 1.00 98.88 313 LEU A O 1
ATOM 2456 N N . LEU A 1 314 ? -3.903 4.576 17.657 1.00 98.81 314 LEU A N 1
ATOM 2457 C CA . LEU A 1 314 ? -4.852 5.657 17.387 1.00 98.81 314 LEU A CA 1
ATOM 2458 C C . LEU A 1 314 ? -5.659 6.010 18.640 1.00 98.81 314 LEU A C 1
ATOM 2460 O O . LEU A 1 314 ? -5.812 7.188 18.951 1.00 98.81 314 LEU A O 1
ATOM 2464 N N . LEU A 1 315 ? -6.119 5.007 19.398 1.00 98.88 315 LEU A N 1
ATOM 2465 C CA . LEU A 1 315 ? -6.845 5.219 20.654 1.00 98.88 315 LEU A CA 1
ATOM 2466 C C . LEU A 1 315 ? -5.982 5.912 21.711 1.00 98.88 315 LEU A C 1
ATOM 2468 O O . LEU A 1 315 ? -6.502 6.682 22.511 1.00 98.88 315 LEU A O 1
ATOM 2472 N N . THR A 1 316 ? -4.672 5.672 21.715 1.00 98.88 316 THR A N 1
ATOM 2473 C CA . THR A 1 316 ? -3.747 6.308 22.661 1.00 98.88 316 THR A CA 1
ATOM 2474 C C . THR A 1 316 ? -3.033 7.540 22.097 1.00 98.88 316 THR A C 1
ATOM 2476 O O . THR A 1 316 ? -2.104 8.047 22.725 1.00 98.88 316 THR A O 1
ATOM 2479 N N . GLY A 1 317 ? -3.444 8.036 20.926 1.00 98.69 317 GLY A N 1
ATOM 2480 C CA . GLY A 1 317 ? -2.894 9.250 20.317 1.00 98.69 317 GLY A CA 1
ATOM 2481 C C . GLY A 1 317 ? -1.419 9.167 19.923 1.00 98.69 317 GLY A C 1
ATOM 2482 O O . GLY A 1 317 ? -0.718 10.167 19.922 1.00 98.69 317 GLY A O 1
ATOM 2483 N N . CYS A 1 318 ? -0.913 7.977 19.616 1.00 98.81 318 CYS A N 1
ATOM 2484 C CA . CYS A 1 318 ? 0.507 7.765 19.349 1.00 98.81 318 CYS A CA 1
ATOM 2485 C C . CYS A 1 318 ? 0.919 8.048 17.901 1.00 98.81 318 CYS A C 1
ATOM 2487 O O . CYS A 1 318 ? 2.080 8.354 17.639 1.00 98.81 318 CYS A O 1
ATOM 2489 N N . GLN A 1 319 ? 0.000 7.916 16.943 1.00 98.31 319 GLN A N 1
ATOM 2490 C CA . GLN A 1 319 ? 0.326 8.087 15.529 1.00 98.31 319 GLN A CA 1
ATOM 2491 C C . GLN A 1 319 ? 0.597 9.569 15.205 1.00 98.31 319 GLN A C 1
ATOM 2493 O O . GLN A 1 319 ? -0.213 10.439 15.525 1.00 98.31 319 GLN A O 1
ATOM 2498 N N . GLY A 1 320 ? 1.727 9.852 14.549 1.00 97.00 320 GLY A N 1
ATOM 2499 C CA . GLY A 1 320 ? 2.143 11.217 14.189 1.00 97.00 320 GLY A CA 1
ATOM 2500 C C . GLY A 1 320 ? 2.895 11.977 15.290 1.00 97.00 320 GLY A C 1
ATOM 2501 O O . GLY A 1 320 ? 3.105 13.179 15.157 1.00 97.00 320 GLY A O 1
ATOM 2502 N N . VAL A 1 321 ? 3.306 11.298 16.365 1.00 97.94 321 VAL A N 1
ATOM 2503 C CA . VAL A 1 321 ? 4.102 11.867 17.464 1.00 97.94 321 VAL A CA 1
ATOM 2504 C C . VAL A 1 321 ? 5.509 11.267 17.436 1.00 97.94 321 VAL A C 1
ATOM 2506 O O . VAL A 1 321 ? 5.640 10.050 17.352 1.00 97.94 321 VAL A O 1
ATOM 2509 N N . ASN A 1 322 ? 6.559 12.087 17.557 1.00 98.44 322 ASN A N 1
ATOM 2510 C CA . ASN A 1 322 ? 7.935 11.592 17.706 1.00 98.44 322 ASN A CA 1
ATOM 2511 C C . ASN A 1 322 ? 8.073 10.656 18.916 1.00 98.44 322 ASN A C 1
ATOM 2513 O O . ASN A 1 322 ? 7.678 11.006 20.031 1.00 98.44 322 ASN A O 1
ATOM 2517 N N . GLY A 1 323 ? 8.645 9.471 18.710 1.00 98.06 323 GLY A N 1
ATOM 2518 C CA . GLY A 1 323 ? 8.701 8.406 19.710 1.00 98.06 323 GLY A CA 1
ATOM 2519 C C . GLY A 1 323 ? 7.389 7.633 19.877 1.00 98.06 323 GLY A C 1
ATOM 2520 O O . GLY A 1 323 ? 7.240 6.854 20.821 1.00 98.06 323 GLY A O 1
ATOM 2521 N N . GLY A 1 324 ? 6.417 7.854 19.002 1.00 98.12 324 GLY A N 1
ATOM 2522 C CA . GLY A 1 324 ? 5.115 7.208 19.008 1.00 98.12 324 GLY A CA 1
ATOM 2523 C C . GLY A 1 324 ? 4.772 6.589 17.660 1.00 98.12 324 GLY A C 1
ATOM 2524 O O . GLY A 1 324 ? 5.388 6.869 16.634 1.00 98.12 324 GLY A O 1
ATOM 2525 N N . GLY A 1 325 ? 3.751 5.740 17.660 1.00 98.06 325 GLY A N 1
ATOM 2526 C CA . GLY A 1 325 ? 3.083 5.339 16.428 1.00 98.06 325 GLY A CA 1
ATOM 2527 C C . GLY A 1 325 ? 3.504 3.978 15.890 1.00 98.06 325 GLY A C 1
ATOM 2528 O O . GLY A 1 325 ? 4.065 3.124 16.585 1.00 98.06 325 GLY A O 1
ATOM 2529 N N . TRP A 1 326 ? 3.124 3.762 14.638 1.00 98.00 326 TRP A N 1
ATOM 2530 C CA . TRP A 1 326 ? 3.293 2.509 13.923 1.00 98.00 326 TRP A CA 1
ATOM 2531 C C . TRP A 1 326 ? 4.637 2.470 13.201 1.00 98.00 326 TRP A C 1
ATOM 2533 O O . TRP A 1 326 ? 4.866 3.209 12.247 1.00 98.00 326 TRP A O 1
ATOM 2543 N N . ALA A 1 327 ? 5.519 1.578 13.650 1.00 98.06 327 ALA A N 1
ATOM 2544 C CA . ALA A 1 327 ? 6.859 1.405 13.107 1.00 98.06 327 ALA A CA 1
ATOM 2545 C C . ALA A 1 327 ? 6.957 0.072 12.347 1.00 98.06 327 ALA A C 1
ATOM 2547 O O . ALA A 1 327 ? 7.401 -0.954 12.866 1.00 98.06 327 ALA A O 1
ATOM 2548 N N . HIS A 1 328 ? 6.475 0.060 11.106 1.00 97.69 328 HIS A N 1
ATOM 2549 C CA . HIS A 1 328 ? 6.520 -1.120 10.247 1.00 97.69 328 HIS A CA 1
ATOM 2550 C C . HIS A 1 328 ? 7.826 -1.221 9.466 1.00 97.69 328 HIS A C 1
ATOM 2552 O O . HIS A 1 328 ? 8.157 -0.356 8.665 1.00 97.69 328 HIS A O 1
ATOM 2558 N N . TYR A 1 329 ? 8.529 -2.339 9.619 1.00 98.06 329 TYR A N 1
ATOM 2559 C CA . TYR A 1 329 ? 9.729 -2.594 8.835 1.00 98.06 329 TYR A CA 1
ATOM 2560 C C . TYR A 1 329 ? 9.682 -3.990 8.214 1.00 98.06 329 TYR A C 1
ATOM 2562 O O . TYR A 1 329 ? 9.598 -5.001 8.916 1.00 98.06 329 TYR A O 1
ATOM 2570 N N . VAL A 1 330 ? 9.811 -4.057 6.882 1.00 96.31 330 VAL A N 1
ATOM 2571 C CA . VAL A 1 330 ? 9.893 -5.312 6.105 1.00 96.31 330 VAL A CA 1
ATOM 2572 C C . VAL A 1 330 ? 11.074 -5.322 5.138 1.00 96.31 330 VAL A C 1
ATOM 2574 O O . VAL A 1 330 ? 12.146 -5.794 5.514 1.00 96.31 330 VAL A O 1
ATOM 2577 N N . GLY A 1 331 ? 10.886 -4.828 3.920 1.00 95.06 331 GLY A N 1
ATOM 2578 C CA . GLY A 1 331 ? 11.936 -4.592 2.939 1.00 95.06 331 GLY A CA 1
ATOM 2579 C C . GLY A 1 331 ? 12.324 -3.119 2.909 1.00 95.06 331 GLY A C 1
ATOM 2580 O O . GLY A 1 331 ? 11.796 -2.316 3.670 1.00 95.06 331 GLY A O 1
ATOM 2581 N N . GLN A 1 332 ? 13.245 -2.786 2.013 1.00 96.44 332 GLN A N 1
ATOM 2582 C CA . GLN A 1 332 ? 13.707 -1.422 1.779 1.00 96.44 332 GLN A CA 1
ATOM 2583 C C . GLN A 1 332 ? 12.847 -0.790 0.678 1.00 96.44 332 GLN A C 1
ATOM 2585 O O . GLN A 1 332 ? 13.210 -0.834 -0.497 1.00 96.44 332 GLN A O 1
ATOM 2590 N N . GLU A 1 333 ? 11.660 -0.308 1.046 1.00 96.25 333 GLU A N 1
ATOM 2591 C CA . GLU A 1 333 ? 10.648 0.145 0.082 1.00 96.25 333 GLU A CA 1
ATOM 2592 C C . GLU A 1 333 ? 10.648 1.664 -0.140 1.00 96.25 333 GLU A C 1
ATOM 2594 O O . GLU A 1 333 ? 10.310 2.115 -1.238 1.00 96.25 333 GLU A O 1
ATOM 2599 N N . LYS A 1 334 ? 11.137 2.455 0.826 1.00 97.81 334 LYS A N 1
ATOM 2600 C CA . LYS A 1 334 ? 11.165 3.919 0.725 1.00 97.81 334 LYS A CA 1
ATOM 2601 C C . LYS A 1 334 ? 12.315 4.437 -0.140 1.00 97.81 334 LYS A C 1
ATOM 2603 O O . LYS A 1 334 ? 13.407 4.786 0.328 1.00 97.81 334 LYS A O 1
ATOM 2608 N N . VAL A 1 335 ? 12.036 4.552 -1.437 1.00 97.88 335 VAL A N 1
ATOM 2609 C CA . VAL A 1 335 ? 12.829 5.353 -2.381 1.00 97.88 335 VAL A CA 1
ATOM 2610 C C . VAL A 1 335 ? 12.569 6.831 -2.089 1.00 97.88 335 VAL A C 1
ATOM 2612 O O . VAL A 1 335 ? 11.535 7.368 -2.471 1.00 97.88 335 VAL A O 1
ATOM 2615 N N . ARG A 1 336 ? 13.498 7.504 -1.399 1.00 97.88 336 ARG A N 1
ATOM 2616 C CA . ARG A 1 336 ? 13.327 8.909 -0.983 1.00 97.88 336 ARG A CA 1
ATOM 2617 C C . ARG A 1 336 ? 13.180 9.864 -2.179 1.00 97.88 336 ARG A C 1
ATOM 2619 O O . ARG A 1 336 ? 12.170 10.565 -2.218 1.00 97.88 336 ARG A O 1
ATOM 2626 N N . PRO A 1 337 ? 14.080 9.868 -3.188 1.00 98.00 337 PRO A N 1
ATOM 2627 C CA . PRO A 1 337 ? 13.916 10.678 -4.400 1.00 98.00 337 PRO A CA 1
ATOM 2628 C C . PRO A 1 337 ? 12.897 10.060 -5.377 1.00 98.00 337 PRO A C 1
ATOM 2630 O O . PRO A 1 337 ? 13.209 9.733 -6.524 1.00 98.00 337 PRO A O 1
ATOM 2633 N N . LEU A 1 338 ? 11.663 9.867 -4.897 1.00 96.75 338 LEU A N 1
ATOM 2634 C CA . LEU A 1 338 ? 10.618 9.110 -5.581 1.00 96.75 338 LEU A CA 1
ATOM 2635 C C . LEU A 1 338 ? 10.185 9.759 -6.895 1.00 96.75 338 LEU A C 1
ATOM 2637 O O . LEU A 1 338 ? 9.983 9.048 -7.870 1.00 96.75 338 LEU A O 1
ATOM 2641 N N . ALA A 1 339 ? 10.034 11.086 -6.944 1.00 96.19 339 ALA A N 1
ATOM 2642 C CA . ALA A 1 339 ? 9.469 11.762 -8.113 1.00 96.19 339 ALA A CA 1
ATOM 2643 C C . ALA A 1 339 ? 10.337 11.601 -9.364 1.00 96.19 339 ALA A C 1
ATOM 2645 O O . ALA A 1 339 ? 9.831 11.152 -10.396 1.00 96.19 339 ALA A O 1
ATOM 2646 N N . GLY A 1 340 ? 11.636 11.888 -9.251 1.00 97.69 340 GLY A N 1
ATOM 2647 C CA . GLY A 1 340 ? 12.598 11.670 -10.325 1.00 97.69 340 GLY A CA 1
ATOM 2648 C C . GLY A 1 340 ? 12.724 10.190 -10.679 1.00 97.69 340 GLY A C 1
ATOM 2649 O O . GLY A 1 340 ? 12.604 9.826 -11.847 1.00 97.69 340 GLY A O 1
ATOM 2650 N N . TRP A 1 341 ? 12.882 9.317 -9.676 1.00 98.19 341 TRP A N 1
ATOM 2651 C CA . TRP A 1 341 ? 12.999 7.874 -9.907 1.00 98.19 341 TRP A CA 1
ATOM 2652 C C . TRP A 1 341 ? 11.767 7.282 -10.607 1.00 98.19 341 TRP A C 1
ATOM 2654 O O . TRP A 1 341 ? 11.905 6.534 -11.574 1.00 98.19 341 TRP A O 1
ATOM 2664 N N . HIS A 1 342 ? 10.558 7.622 -10.161 1.00 96.62 342 HIS A N 1
ATOM 2665 C CA . HIS A 1 342 ? 9.311 7.079 -10.697 1.00 96.62 342 HIS A CA 1
ATOM 2666 C C . HIS A 1 342 ? 9.086 7.511 -12.148 1.00 96.62 342 HIS A C 1
ATOM 2668 O O . HIS A 1 342 ? 8.751 6.680 -12.992 1.00 96.62 342 HIS A O 1
ATOM 2674 N N . HIS A 1 343 ? 9.315 8.790 -12.467 1.00 96.88 343 HIS A N 1
ATOM 2675 C CA . HIS A 1 343 ? 9.109 9.283 -13.828 1.00 96.88 343 HIS A CA 1
ATOM 2676 C C . HIS A 1 343 ? 10.098 8.666 -14.817 1.00 96.88 343 HIS A C 1
ATOM 2678 O O . HIS A 1 343 ? 9.688 8.260 -15.901 1.00 96.88 343 HIS A O 1
ATOM 2684 N N . LEU A 1 344 ? 11.367 8.530 -14.427 1.00 97.69 344 LEU A N 1
ATOM 2685 C CA . LEU A 1 344 ? 12.401 7.954 -15.287 1.00 97.69 344 LEU A CA 1
ATOM 2686 C C . LEU A 1 344 ? 12.246 6.430 -15.426 1.00 97.69 344 LEU A C 1
ATOM 2688 O O . LEU A 1 344 ? 12.285 5.902 -16.534 1.00 97.69 344 LEU A O 1
ATOM 2692 N N . SER A 1 345 ? 11.990 5.708 -14.329 1.00 96.62 345 SER A N 1
ATOM 2693 C CA . SER A 1 345 ? 11.839 4.240 -14.351 1.00 96.62 345 SER A CA 1
ATOM 2694 C C . SER A 1 345 ? 10.607 3.754 -15.120 1.00 96.62 345 SER A C 1
ATOM 2696 O O . SER A 1 345 ? 10.589 2.624 -15.607 1.00 96.62 345 SER A O 1
ATOM 2698 N N . THR A 1 346 ? 9.584 4.600 -15.258 1.00 96.38 346 THR A N 1
ATOM 2699 C CA . THR A 1 346 ? 8.372 4.302 -16.034 1.00 96.38 346 THR A CA 1
ATOM 2700 C C . THR A 1 346 ? 8.365 4.939 -17.426 1.00 96.38 346 THR A C 1
ATOM 2702 O O . THR A 1 346 ? 7.385 4.768 -18.156 1.00 96.38 346 THR A O 1
ATOM 2705 N N . ALA A 1 347 ? 9.441 5.648 -17.795 1.00 97.25 347 ALA A N 1
ATOM 2706 C CA . ALA A 1 347 ? 9.551 6.474 -19.000 1.00 97.25 347 ALA A CA 1
ATOM 2707 C C . ALA A 1 347 ? 8.413 7.505 -19.148 1.00 97.25 347 ALA A C 1
ATOM 2709 O O . ALA A 1 347 ? 8.035 7.879 -20.262 1.00 97.25 347 ALA A O 1
ATOM 2710 N N . ALA A 1 348 ? 7.838 7.962 -18.029 1.00 97.06 348 ALA A N 1
ATOM 2711 C CA . ALA A 1 348 ? 6.744 8.932 -18.001 1.00 97.06 348 ALA A CA 1
ATOM 2712 C C . ALA A 1 348 ? 7.167 10.324 -18.498 1.00 97.06 348 ALA A C 1
ATOM 2714 O O . ALA A 1 348 ? 6.322 11.162 -18.808 1.00 97.06 348 ALA A O 1
ATOM 2715 N N . ASP A 1 349 ? 8.461 10.596 -18.588 1.00 97.69 349 ASP A N 1
ATOM 2716 C CA . ASP A 1 349 ? 9.027 11.758 -19.268 1.00 97.69 349 ASP A CA 1
ATOM 2717 C C . ASP A 1 349 ? 8.862 11.695 -20.801 1.00 97.69 349 ASP A C 1
ATOM 2719 O O . ASP A 1 349 ? 8.802 12.739 -21.447 1.00 97.69 349 ASP A O 1
ATOM 2723 N N . TRP A 1 350 ? 8.695 10.505 -21.386 1.00 97.69 350 TRP A N 1
ATOM 2724 C CA . TRP A 1 350 ? 8.476 10.308 -22.826 1.00 97.69 350 TRP A CA 1
ATOM 2725 C C . TRP A 1 350 ? 7.072 9.842 -23.195 1.00 97.69 350 TRP A C 1
ATOM 2727 O O . TRP A 1 350 ? 6.546 10.240 -24.234 1.00 97.69 350 TRP A O 1
ATOM 2737 N N . VAL A 1 351 ? 6.481 8.955 -22.395 1.00 95.81 351 VAL A N 1
ATOM 2738 C CA . VAL A 1 351 ? 5.232 8.264 -22.720 1.00 95.81 351 VAL A CA 1
ATOM 2739 C C . VAL A 1 351 ? 4.405 8.039 -21.457 1.00 95.81 351 VAL A C 1
ATOM 2741 O O . VAL A 1 351 ? 4.894 7.508 -20.468 1.00 95.81 351 VAL A O 1
ATOM 2744 N N . ARG A 1 352 ? 3.111 8.374 -21.500 1.00 94.94 352 ARG A N 1
ATOM 2745 C CA . ARG A 1 352 ? 2.153 8.102 -20.415 1.00 94.94 352 ARG A CA 1
ATOM 2746 C C . ARG A 1 352 ? 0.863 7.496 -20.986 1.00 94.94 352 ARG A C 1
ATOM 2748 O O . ARG A 1 352 ? 0.394 8.006 -22.004 1.00 94.94 352 ARG A O 1
ATOM 2755 N N . PRO A 1 353 ? 0.241 6.496 -20.332 1.00 95.44 353 PRO A N 1
ATOM 2756 C CA . PRO A 1 353 ? 0.698 5.775 -19.137 1.00 95.44 353 PRO A CA 1
ATOM 2757 C C . PRO A 1 353 ? 1.674 4.618 -19.449 1.00 95.44 353 PRO A C 1
ATOM 2759 O O . PRO A 1 353 ? 1.782 4.153 -20.587 1.00 95.44 353 PRO A O 1
ATOM 2762 N N . SER A 1 354 ? 2.365 4.132 -18.411 1.00 94.12 354 SER A N 1
ATOM 2763 C CA . SER A 1 354 ? 3.141 2.880 -18.440 1.00 94.12 354 SER A CA 1
ATOM 2764 C C . SER A 1 354 ? 2.267 1.665 -18.075 1.00 94.12 354 SER A C 1
ATOM 2766 O O . SER A 1 354 ? 1.085 1.810 -17.756 1.00 94.12 354 SER A O 1
ATOM 2768 N N . ARG A 1 355 ? 2.836 0.452 -18.132 1.00 96.19 355 ARG A N 1
ATOM 2769 C CA . ARG A 1 355 ? 2.162 -0.794 -17.727 1.00 96.19 355 ARG A CA 1
ATOM 2770 C C . ARG A 1 355 ? 2.679 -1.261 -16.368 1.00 96.19 355 ARG A C 1
ATOM 2772 O O . ARG A 1 355 ? 3.739 -1.872 -16.292 1.00 96.19 355 ARG A O 1
ATOM 2779 N N . GLN A 1 356 ? 1.925 -0.975 -15.313 1.00 94.81 356 GLN A N 1
ATOM 2780 C CA . GLN A 1 356 ? 2.181 -1.491 -13.964 1.00 94.81 356 GLN A CA 1
ATOM 2781 C C . GLN A 1 356 ? 1.327 -2.735 -13.714 1.00 94.81 356 GLN A C 1
ATOM 2783 O O . GLN A 1 356 ? 0.187 -2.781 -14.168 1.00 94.81 356 GLN A O 1
ATOM 2788 N N . MET A 1 357 ? 1.847 -3.733 -12.998 1.00 96.69 357 MET A N 1
ATOM 2789 C CA . MET A 1 357 ? 1.121 -4.973 -12.700 1.00 96.69 357 MET A CA 1
ATOM 2790 C C . MET A 1 357 ? 1.326 -5.403 -11.248 1.00 96.69 357 MET A C 1
ATOM 2792 O O . MET A 1 357 ? 2.447 -5.406 -10.743 1.00 96.69 357 MET A O 1
ATOM 2796 N N . ALA A 1 358 ? 0.246 -5.827 -10.589 1.00 96.06 358 ALA A N 1
ATOM 2797 C CA . ALA A 1 358 ? 0.324 -6.418 -9.261 1.00 96.06 358 ALA A CA 1
ATOM 2798 C C . ALA A 1 358 ? 0.877 -7.852 -9.354 1.00 96.06 358 ALA A C 1
ATOM 2800 O O . ALA A 1 358 ? 0.287 -8.720 -9.999 1.00 96.06 358 ALA A O 1
ATOM 2801 N N . GLY A 1 359 ? 2.010 -8.115 -8.694 1.00 96.62 359 GLY A N 1
ATOM 2802 C CA . GLY A 1 359 ? 2.722 -9.392 -8.814 1.00 96.62 359 GLY A CA 1
ATOM 2803 C C . GLY A 1 359 ? 1.919 -10.608 -8.336 1.00 96.62 359 GLY A C 1
ATOM 2804 O O . GLY A 1 359 ? 1.956 -11.652 -8.978 1.00 96.62 359 GLY A O 1
ATOM 2805 N N . THR A 1 360 ? 1.163 -10.489 -7.242 1.00 97.62 360 THR A N 1
ATOM 2806 C CA . THR A 1 360 ? 0.396 -11.612 -6.674 1.00 97.62 360 THR A CA 1
ATOM 2807 C C . THR A 1 360 ? -0.666 -12.168 -7.632 1.00 97.62 360 THR A C 1
ATOM 2809 O O . THR A 1 360 ? -0.570 -13.353 -7.952 1.00 97.62 360 THR A O 1
ATOM 2812 N N . PRO A 1 361 ? -1.637 -11.379 -8.146 1.00 97.75 361 PRO A N 1
ATOM 2813 C CA . PRO A 1 361 ? -2.613 -11.901 -9.106 1.00 97.75 361 PRO A CA 1
ATOM 2814 C C . PRO A 1 361 ? -1.960 -12.347 -10.421 1.00 97.75 361 PRO A C 1
ATOM 2816 O O . PRO A 1 361 ? -2.399 -13.332 -11.009 1.00 97.75 361 PRO A O 1
ATOM 2819 N N . TYR A 1 362 ? -0.875 -11.689 -10.850 1.00 98.25 362 TYR A N 1
ATOM 2820 C CA . TYR A 1 362 ? -0.116 -12.100 -12.033 1.00 98.25 362 TYR A CA 1
ATOM 2821 C C . TYR A 1 362 ? 0.441 -13.523 -11.889 1.00 98.25 362 TYR A C 1
ATOM 2823 O O . TYR A 1 362 ? 0.183 -14.387 -12.728 1.00 98.25 362 TYR A O 1
ATOM 2831 N N . TRP A 1 363 ? 1.165 -13.804 -10.800 1.00 98.12 363 TRP A N 1
ATOM 2832 C CA . TRP A 1 363 ? 1.719 -15.136 -10.566 1.00 98.12 363 TRP A CA 1
ATOM 2833 C C . TRP A 1 363 ? 0.637 -16.163 -10.251 1.00 98.12 363 TRP A C 1
ATOM 2835 O O . TRP A 1 363 ? 0.722 -17.279 -10.751 1.00 98.12 363 TRP A O 1
ATOM 2845 N N . TYR A 1 364 ? -0.402 -15.792 -9.499 1.00 98.19 364 TYR A N 1
ATOM 2846 C CA . TYR A 1 364 ? -1.525 -16.680 -9.196 1.00 98.19 364 TYR A CA 1
ATOM 2847 C C . TYR A 1 364 ? -2.150 -17.262 -10.469 1.00 98.19 364 TYR A C 1
ATOM 2849 O O . TYR A 1 364 ? -2.310 -18.479 -10.564 1.00 98.19 364 TYR A O 1
ATOM 2857 N N . LEU A 1 365 ? -2.419 -16.412 -11.471 1.00 98.12 365 LEU A N 1
ATOM 2858 C CA . LEU A 1 365 ? -2.983 -16.819 -12.760 1.00 98.12 365 LEU A CA 1
ATOM 2859 C C . LEU A 1 365 ? -1.957 -17.533 -13.650 1.00 98.12 365 LEU A C 1
ATOM 2861 O O . LEU A 1 365 ? -2.205 -18.639 -14.137 1.00 98.12 365 LEU A O 1
ATOM 2865 N N . HIS A 1 366 ? -0.788 -16.929 -13.875 1.00 98.12 366 HIS A N 1
ATOM 2866 C CA . HIS A 1 366 ? 0.143 -17.426 -14.889 1.00 98.12 366 HIS A CA 1
ATOM 2867 C C . HIS A 1 366 ? 0.964 -18.633 -14.442 1.00 98.12 366 HIS A C 1
ATOM 2869 O O . HIS A 1 366 ? 1.410 -19.385 -15.303 1.00 98.12 366 HIS A O 1
ATOM 2875 N N . THR A 1 367 ? 1.096 -18.899 -13.142 1.00 97.81 367 THR A N 1
ATOM 2876 C CA . THR A 1 367 ? 1.674 -20.164 -12.665 1.00 97.81 367 THR A CA 1
ATOM 2877 C C . THR A 1 367 ? 0.618 -21.219 -12.357 1.00 97.81 367 THR A C 1
ATOM 2879 O O . THR A 1 367 ? 0.964 -22.281 -11.862 1.00 97.81 367 THR A O 1
ATOM 2882 N N . GLY A 1 368 ? -0.660 -20.979 -12.673 1.00 97.50 368 GLY A N 1
ATOM 2883 C CA . GLY A 1 368 ? -1.720 -21.983 -12.546 1.00 97.50 368 GLY A CA 1
ATOM 2884 C C . GLY A 1 368 ? -2.094 -22.337 -11.105 1.00 97.50 368 GLY A C 1
ATOM 2885 O O . GLY A 1 368 ? -2.835 -23.291 -10.902 1.00 97.50 368 GLY A O 1
ATOM 2886 N N . GLN A 1 369 ? -1.621 -21.587 -10.104 1.00 97.75 369 GLN A N 1
ATOM 2887 C CA . GLN A 1 369 ? -1.900 -21.859 -8.685 1.00 97.75 369 GLN A CA 1
ATOM 2888 C C . GLN A 1 369 ? -3.399 -21.862 -8.374 1.00 97.75 369 GLN A C 1
ATOM 2890 O O . GLN A 1 369 ? -3.865 -22.690 -7.598 1.00 97.75 369 GLN A O 1
ATOM 2895 N N . TRP A 1 370 ? -4.160 -21.010 -9.060 1.00 97.75 370 TRP A N 1
ATOM 2896 C CA . TRP A 1 370 ? -5.618 -20.946 -8.971 1.00 97.75 370 TRP A CA 1
ATOM 2897 C C . TRP A 1 370 ? -6.338 -22.263 -9.281 1.00 97.75 370 TRP A C 1
ATOM 2899 O O . TRP A 1 370 ? -7.467 -22.457 -8.850 1.00 97.75 370 TRP A O 1
ATOM 2909 N N . ARG A 1 371 ? -5.696 -23.182 -10.009 1.00 97.75 371 ARG A N 1
ATOM 2910 C CA . ARG A 1 371 ? -6.270 -24.482 -10.382 1.00 97.75 371 ARG A CA 1
ATOM 2911 C C . ARG A 1 371 ? -6.272 -25.485 -9.230 1.00 97.75 371 ARG A C 1
ATOM 2913 O O . ARG A 1 371 ? -6.863 -26.551 -9.362 1.00 97.75 371 ARG A O 1
ATOM 2920 N N . TYR A 1 372 ? -5.588 -25.179 -8.133 1.00 97.00 372 TYR A N 1
ATOM 2921 C CA . TYR A 1 372 ? -5.409 -26.078 -6.989 1.00 97.00 372 TYR A CA 1
ATOM 2922 C C . TYR A 1 372 ? -6.099 -25.557 -5.723 1.00 97.00 372 TYR A C 1
ATOM 2924 O O . TYR A 1 372 ? -5.969 -26.169 -4.662 1.00 97.00 372 TYR A O 1
ATOM 2932 N N . GLU A 1 373 ? -6.827 -24.444 -5.831 1.00 94.44 373 GLU A N 1
ATOM 2933 C CA . GLU A 1 373 ? -7.623 -23.882 -4.744 1.00 94.44 373 GLU A CA 1
ATOM 2934 C C . GLU A 1 373 ? -8.774 -24.830 -4.380 1.00 94.44 373 GLU A C 1
ATOM 2936 O O . GLU A 1 373 ? -9.404 -25.417 -5.259 1.00 94.44 373 GLU A O 1
ATOM 2941 N N . ARG A 1 374 ? -9.042 -24.999 -3.080 1.00 89.50 374 ARG A N 1
ATOM 2942 C CA . ARG A 1 374 ? -10.099 -25.904 -2.577 1.00 89.50 374 ARG A CA 1
ATOM 2943 C C . ARG A 1 374 ? -11.114 -25.234 -1.657 1.00 89.50 374 ARG A C 1
ATOM 2945 O O . ARG A 1 374 ? -11.935 -25.922 -1.063 1.00 89.50 374 ARG A O 1
ATOM 2952 N N . PHE A 1 375 ? -11.040 -23.917 -1.510 1.00 89.19 375 PHE A N 1
ATOM 2953 C CA . PHE A 1 375 ? -12.001 -23.145 -0.730 1.00 89.19 375 PHE A CA 1
ATOM 2954 C C . PHE A 1 375 ? -12.655 -22.076 -1.606 1.00 89.19 375 PHE A C 1
ATOM 2956 O O . PHE A 1 375 ? -12.084 -21.606 -2.593 1.00 89.19 375 PHE A O 1
ATOM 2963 N N . SER A 1 376 ? -13.874 -21.689 -1.244 1.00 91.50 376 SER A N 1
ATOM 2964 C CA . SER A 1 376 ? -14.606 -20.610 -1.898 1.00 91.50 376 SER A CA 1
ATOM 2965 C C . SER A 1 376 ? -14.275 -19.272 -1.243 1.00 91.50 376 SER A C 1
ATOM 2967 O O . SER A 1 376 ? -14.060 -19.184 -0.038 1.00 91.50 376 SER A O 1
ATOM 2969 N N . ALA A 1 377 ? -14.362 -18.180 -2.005 1.00 93.38 377 ALA A N 1
ATOM 2970 C CA . ALA A 1 377 ? -14.358 -16.838 -1.422 1.00 93.38 377 ALA A CA 1
ATOM 2971 C C . ALA A 1 377 ? -15.501 -16.632 -0.398 1.00 93.38 377 ALA A C 1
ATOM 2973 O O . ALA A 1 377 ? -15.410 -15.776 0.484 1.00 93.38 377 ALA A O 1
ATOM 2974 N N . GLY A 1 378 ? -16.567 -17.436 -0.486 1.00 92.88 378 GLY A N 1
ATOM 2975 C CA . GLY A 1 378 ? -17.645 -17.486 0.499 1.00 92.88 378 GLY A CA 1
ATOM 2976 C C . GLY A 1 378 ? -17.184 -17.922 1.892 1.00 92.88 378 GLY A C 1
ATOM 2977 O O . GLY A 1 378 ? -17.695 -17.390 2.873 1.00 92.88 378 GLY A O 1
ATOM 2978 N N . ASP A 1 379 ? -16.177 -18.793 1.987 1.00 91.06 379 ASP A N 1
ATOM 2979 C CA . ASP A 1 379 ? -15.672 -19.323 3.265 1.00 91.06 379 ASP A CA 1
ATOM 2980 C C . ASP A 1 379 ? -14.983 -18.238 4.112 1.00 91.06 379 ASP A C 1
ATOM 2982 O O . ASP A 1 379 ? -14.855 -18.369 5.325 1.00 91.06 379 ASP A O 1
ATOM 2986 N N . LEU A 1 380 ? -14.584 -17.133 3.473 1.00 91.69 380 LEU A N 1
ATOM 2987 C CA . LEU A 1 380 ? -13.966 -15.960 4.098 1.00 91.69 380 LEU A CA 1
ATOM 2988 C C . LEU A 1 380 ? -14.975 -14.834 4.392 1.00 91.69 380 LEU A C 1
ATOM 2990 O O . LEU A 1 380 ? -14.596 -13.753 4.843 1.00 91.69 380 LEU A O 1
ATOM 2994 N N . SER A 1 381 ? -16.257 -15.034 4.075 1.00 92.75 381 SER A N 1
ATOM 2995 C CA . SER A 1 381 ? -17.271 -13.981 4.159 1.00 92.75 381 SER A CA 1
ATOM 2996 C C . SER A 1 381 ? -17.802 -13.778 5.573 1.00 92.75 381 SER A C 1
ATOM 2998 O O . SER A 1 381 ? -17.948 -14.715 6.352 1.00 92.75 381 SER A O 1
ATOM 3000 N N . SER A 1 382 ? -18.186 -12.537 5.881 1.00 93.06 382 SER A N 1
ATOM 3001 C CA . SER A 1 382 ? -18.890 -12.228 7.127 1.00 93.06 382 SER A CA 1
ATOM 3002 C C . SER A 1 382 ? -20.240 -12.961 7.195 1.00 93.06 382 SER A C 1
ATOM 3004 O O . SER A 1 382 ? -21.046 -12.793 6.270 1.00 93.06 382 SER A O 1
ATOM 3006 N N . PRO A 1 383 ? -20.544 -13.686 8.291 1.00 91.75 383 PRO A N 1
ATOM 3007 C CA . PRO A 1 383 ? -21.850 -14.320 8.496 1.00 91.75 383 PRO A CA 1
ATOM 3008 C C . PRO A 1 383 ? -22.985 -13.302 8.680 1.00 91.75 383 PRO A C 1
ATOM 3010 O O . PRO A 1 383 ? -24.138 -13.601 8.389 1.00 91.75 383 PRO A O 1
ATOM 3013 N N . ALA A 1 384 ? -22.665 -12.067 9.083 1.00 91.31 384 ALA A N 1
ATOM 3014 C CA . ALA A 1 384 ? -23.625 -10.964 9.130 1.00 91.31 384 ALA A CA 1
ATOM 3015 C C . ALA A 1 384 ? -23.818 -10.289 7.755 1.00 91.31 384 ALA A C 1
ATOM 3017 O O . ALA A 1 384 ? -24.672 -9.411 7.599 1.00 91.31 384 ALA A O 1
ATOM 3018 N N . GLY A 1 385 ? -22.996 -10.632 6.758 1.00 90.31 385 GLY A N 1
ATOM 3019 C CA . GLY A 1 385 ? -22.966 -10.012 5.436 1.00 90.31 385 GLY A CA 1
ATOM 3020 C C . GLY A 1 385 ? -24.056 -10.512 4.476 1.00 90.31 385 GLY A C 1
ATOM 3021 O O . GLY A 1 385 ? -24.750 -11.484 4.747 1.00 90.31 385 GLY A O 1
ATOM 3022 N N . PRO A 1 386 ? -24.201 -9.875 3.301 1.00 87.62 386 PRO A N 1
ATOM 3023 C CA . PRO A 1 386 ? -25.216 -10.230 2.303 1.00 87.62 386 PRO A CA 1
ATOM 3024 C C . PRO A 1 386 ? -24.892 -11.493 1.472 1.00 87.62 386 PRO A C 1
ATOM 3026 O O . PRO A 1 386 ? -25.541 -11.722 0.458 1.00 87.62 386 PRO A O 1
ATOM 3029 N N . GLY A 1 387 ? -23.861 -12.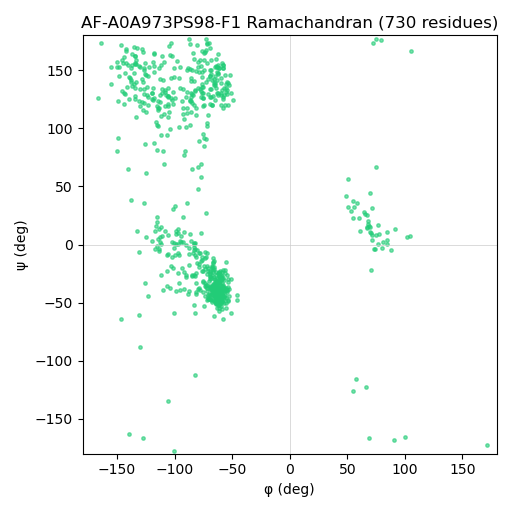273 1.820 1.00 89.38 387 GLY A N 1
ATOM 3030 C CA . GLY A 1 387 ? -23.521 -13.524 1.119 1.00 89.38 387 GLY A CA 1
ATOM 3031 C C . GLY A 1 387 ? -22.999 -13.377 -0.322 1.00 89.38 387 GLY A C 1
ATOM 3032 O O . GLY A 1 387 ? -23.043 -14.336 -1.085 1.00 89.38 387 GLY A O 1
ATOM 3033 N N . ARG A 1 388 ? -22.491 -12.199 -0.718 1.00 89.31 388 ARG A N 1
ATOM 3034 C CA . ARG A 1 388 ? -22.099 -11.891 -2.116 1.00 89.31 388 ARG A CA 1
ATOM 3035 C C . ARG A 1 388 ? -21.012 -12.794 -2.711 1.00 89.31 388 ARG A C 1
ATOM 3037 O O . ARG A 1 388 ? -20.959 -12.938 -3.927 1.00 89.31 388 ARG A O 1
ATOM 3044 N N . PHE A 1 389 ? -20.153 -13.389 -1.885 1.00 93.06 389 PHE A N 1
ATO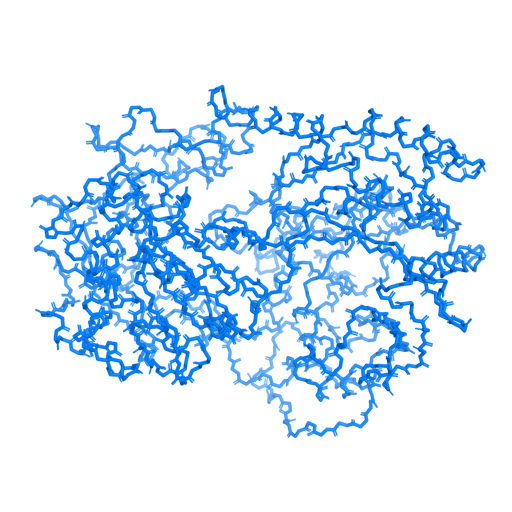M 3045 C CA . PHE A 1 389 ? -19.077 -14.270 -2.353 1.00 93.06 389 PHE A CA 1
ATOM 3046 C C . PHE A 1 389 ? -19.444 -15.759 -2.326 1.00 93.06 389 PHE A C 1
ATOM 3048 O O . PHE A 1 389 ? -18.610 -16.596 -2.669 1.00 93.06 389 PHE A O 1
ATOM 3055 N N . ALA A 1 390 ? -20.678 -16.110 -1.949 1.00 91.31 390 ALA A N 1
ATOM 3056 C CA . ALA A 1 390 ? -21.115 -17.498 -1.867 1.00 91.31 390 ALA A CA 1
ATOM 3057 C C . ALA A 1 390 ? -20.931 -18.230 -3.209 1.00 91.31 390 ALA A C 1
ATOM 3059 O O . ALA A 1 390 ? -21.491 -17.846 -4.239 1.00 91.31 390 ALA A O 1
ATOM 3060 N N . GLY A 1 391 ? -20.127 -19.297 -3.194 1.00 89.69 391 GLY A N 1
ATOM 3061 C CA . GLY A 1 391 ? -19.837 -20.113 -4.373 1.00 89.69 391 GLY A CA 1
ATOM 3062 C C . GLY A 1 391 ? -19.023 -19.405 -5.462 1.00 89.69 391 GLY A C 1
ATOM 3063 O O . GLY A 1 391 ? -18.986 -19.898 -6.589 1.00 89.69 391 GLY A O 1
ATOM 3064 N N . ARG A 1 392 ? -18.402 -18.256 -5.160 1.00 93.62 392 ARG A N 1
ATOM 3065 C CA . ARG A 1 392 ? -17.442 -17.585 -6.047 1.00 93.62 392 ARG A CA 1
ATOM 3066 C C . ARG A 1 392 ? -16.049 -18.170 -5.827 1.00 93.62 392 ARG A C 1
ATOM 3068 O O . ARG A 1 392 ? -15.654 -18.438 -4.687 1.00 93.62 392 ARG A O 1
ATOM 3075 N N . HIS A 1 393 ? -15.305 -18.331 -6.915 1.00 96.75 393 HIS A N 1
ATOM 3076 C CA . HIS A 1 393 ? -13.893 -18.693 -6.877 1.00 96.75 393 HIS A CA 1
ATOM 3077 C C . HIS A 1 393 ? -13.022 -17.429 -6.808 1.00 96.75 393 HIS A C 1
ATOM 3079 O O . HIS A 1 393 ? -13.386 -16.390 -7.359 1.00 96.75 393 HIS A O 1
ATOM 3085 N N . VAL A 1 394 ? -11.843 -17.502 -6.182 1.00 96.75 394 VAL A N 1
ATOM 3086 C CA . VAL A 1 394 ? -10.935 -16.343 -6.059 1.00 96.75 394 VAL A CA 1
ATOM 3087 C C . VAL A 1 394 ? -10.492 -15.826 -7.435 1.00 96.75 394 VAL A C 1
ATOM 3089 O O . VAL A 1 394 ? -10.469 -14.619 -7.659 1.00 96.75 394 VAL A O 1
ATOM 3092 N N . ALA A 1 395 ? -10.226 -16.718 -8.394 1.00 97.75 395 ALA A N 1
ATOM 3093 C CA . ALA A 1 395 ? -9.916 -16.332 -9.778 1.00 97.75 395 ALA A CA 1
ATOM 3094 C C . ALA A 1 395 ? -11.043 -15.518 -10.452 1.00 97.75 395 ALA A C 1
ATOM 3096 O O . ALA A 1 395 ? -10.741 -14.573 -11.180 1.00 97.75 395 ALA A O 1
ATOM 3097 N N . ASP A 1 396 ? -12.320 -15.809 -10.160 1.00 97.38 396 ASP A N 1
ATOM 3098 C CA . ASP A 1 396 ? -13.445 -15.011 -10.677 1.00 97.38 396 ASP A CA 1
ATOM 3099 C C . ASP A 1 396 ? -13.421 -13.589 -10.101 1.00 97.38 396 ASP A C 1
ATOM 3101 O O . ASP A 1 396 ? -13.742 -12.629 -10.798 1.00 97.38 396 ASP A O 1
ATOM 3105 N N . LEU A 1 397 ? -13.008 -13.430 -8.838 1.00 97.12 397 LEU A N 1
ATOM 3106 C CA . LEU A 1 397 ? -12.861 -12.115 -8.207 1.00 97.12 397 LEU A CA 1
ATOM 3107 C C . LEU A 1 397 ? -11.656 -11.343 -8.762 1.00 97.12 397 LEU A C 1
ATOM 3109 O O . LEU A 1 397 ? -11.737 -10.127 -8.940 1.00 97.12 397 LEU A O 1
ATOM 3113 N N . VAL A 1 398 ? -10.561 -12.032 -9.103 1.00 97.69 398 VAL A N 1
ATOM 3114 C CA . VAL A 1 398 ? -9.425 -11.421 -9.814 1.00 97.69 398 VAL A CA 1
ATOM 3115 C C . VAL A 1 398 ? -9.880 -10.900 -11.180 1.00 97.69 398 VAL A C 1
ATOM 3117 O O . VAL A 1 398 ? -9.654 -9.728 -11.484 1.00 97.69 398 VAL A O 1
ATOM 3120 N N . ALA A 1 399 ? -10.591 -11.710 -11.967 1.00 97.69 399 ALA A N 1
ATOM 3121 C CA . ALA A 1 399 ? -11.140 -11.278 -13.251 1.00 97.69 399 ALA A CA 1
ATOM 3122 C C . ALA A 1 399 ? -12.139 -10.114 -13.103 1.00 97.69 399 ALA A C 1
ATOM 3124 O O . ALA A 1 399 ? -12.063 -9.135 -13.851 1.00 97.69 399 ALA A O 1
ATOM 3125 N N . GLN A 1 400 ? -13.022 -10.167 -12.097 1.00 97.69 400 GLN A N 1
ATOM 3126 C CA . GLN A 1 400 ? -13.957 -9.085 -11.775 1.00 97.69 400 GLN A CA 1
ATOM 3127 C C . GLN A 1 400 ? -13.238 -7.774 -11.463 1.00 97.69 400 GLN A C 1
ATOM 3129 O O . GLN A 1 400 ? -13.539 -6.741 -12.058 1.00 97.69 400 GLN A O 1
ATOM 3134 N N . SER A 1 401 ? -12.237 -7.812 -10.587 1.00 97.56 401 SER A N 1
ATOM 3135 C CA . SER A 1 401 ? -11.476 -6.617 -10.221 1.00 97.56 401 SER A CA 1
ATOM 3136 C C . SER A 1 401 ? -10.744 -5.986 -11.414 1.00 97.56 401 SER A C 1
ATOM 3138 O O . SER A 1 401 ? -10.674 -4.761 -11.512 1.00 97.56 401 SER A O 1
ATOM 3140 N N . ALA A 1 402 ? -10.247 -6.796 -12.356 1.00 97.25 402 ALA A N 1
ATOM 3141 C CA . ALA A 1 402 ? -9.593 -6.310 -13.565 1.00 97.25 402 ALA A CA 1
ATOM 3142 C C . ALA A 1 402 ? -10.592 -5.619 -14.508 1.00 97.25 402 ALA A C 1
ATOM 3144 O O . ALA A 1 402 ? -10.341 -4.494 -14.947 1.00 97.25 402 ALA A O 1
ATOM 3145 N N . ARG A 1 403 ? -11.752 -6.241 -14.784 1.00 97.06 403 ARG A N 1
ATOM 3146 C CA . ARG A 1 403 ? -12.769 -5.653 -15.682 1.00 97.06 403 ARG A CA 1
ATOM 3147 C C . ARG A 1 403 ? -13.437 -4.403 -15.116 1.00 97.06 403 ARG A C 1
ATOM 3149 O O . ARG A 1 403 ? -13.900 -3.575 -15.894 1.00 97.06 403 ARG A O 1
ATOM 3156 N N . LEU A 1 404 ? -13.480 -4.270 -13.789 1.00 97.56 404 LEU A N 1
ATOM 3157 C CA . LEU A 1 404 ? -14.019 -3.102 -13.087 1.00 97.56 404 LEU A CA 1
ATOM 3158 C C . LEU A 1 404 ? -13.010 -1.957 -12.953 1.00 97.56 404 LEU A C 1
ATOM 3160 O O . LEU A 1 404 ? -13.357 -0.877 -12.478 1.00 97.56 404 LEU A O 1
ATOM 3164 N N . GLY A 1 405 ? -11.764 -2.179 -13.377 1.00 96.94 405 GLY A N 1
ATOM 3165 C CA . GLY A 1 405 ? -10.700 -1.190 -13.272 1.00 96.94 405 GLY A CA 1
ATOM 3166 C C . GLY A 1 405 ? -10.119 -1.048 -11.874 1.00 96.94 405 GLY A C 1
ATOM 3167 O O . GLY A 1 405 ? -9.440 -0.066 -11.625 1.00 96.94 405 GLY A O 1
ATOM 3168 N N . TRP A 1 406 ? -10.342 -1.993 -10.964 1.00 97.44 406 TRP A N 1
ATOM 3169 C CA . TRP A 1 406 ? -9.803 -1.927 -9.601 1.00 97.44 406 TRP A CA 1
ATOM 3170 C C . TRP A 1 406 ? -8.353 -2.399 -9.510 1.00 97.44 406 TRP A C 1
ATOM 3172 O O . TRP A 1 406 ? -7.584 -1.880 -8.709 1.00 97.44 406 TRP A O 1
ATOM 3182 N N . MET A 1 407 ? -7.968 -3.376 -10.333 1.00 96.31 407 MET A N 1
ATOM 3183 C CA . MET A 1 407 ? -6.591 -3.862 -10.415 1.00 96.31 407 MET A CA 1
ATOM 3184 C C . MET A 1 407 ? -6.069 -3.782 -11.851 1.00 96.31 407 MET A C 1
ATOM 3186 O O . MET A 1 407 ? -6.836 -3.994 -12.796 1.00 96.31 407 MET A O 1
ATOM 3190 N N . PRO A 1 408 ? -4.769 -3.498 -12.054 1.00 96.75 408 PRO A N 1
ATOM 3191 C CA . PRO A 1 408 ? -4.168 -3.646 -13.369 1.00 96.75 408 PRO A CA 1
ATOM 3192 C C . PRO A 1 408 ? -4.178 -5.119 -13.797 1.00 96.75 408 PRO A C 1
ATOM 3194 O O . PRO A 1 408 ? -4.122 -6.022 -12.962 1.00 96.75 408 PRO A O 1
ATOM 3197 N N . SER A 1 409 ? -4.209 -5.357 -15.107 1.00 95.56 409 SER A N 1
ATOM 3198 C CA . SER A 1 409 ? -4.165 -6.703 -15.677 1.00 95.56 409 SER A CA 1
ATOM 3199 C C . SER A 1 409 ? -3.359 -6.695 -16.968 1.00 95.56 409 SER A C 1
ATOM 3201 O O . SER A 1 409 ? -3.677 -5.951 -17.900 1.00 95.56 409 SER A O 1
ATOM 3203 N N . TYR A 1 410 ? -2.289 -7.488 -16.995 1.00 94.81 410 TYR A N 1
ATOM 3204 C CA . TYR A 1 410 ? -1.380 -7.625 -18.127 1.00 94.81 410 TYR A CA 1
ATOM 3205 C C . TYR A 1 410 ? -0.973 -9.095 -18.302 1.00 94.81 410 TYR A C 1
ATOM 3207 O O . TYR A 1 410 ? -0.431 -9.657 -17.351 1.00 94.81 410 TYR A O 1
ATOM 3215 N N . PRO A 1 411 ? -1.166 -9.698 -19.494 1.00 97.00 411 PRO A N 1
ATOM 3216 C CA . PRO A 1 411 ? -1.871 -9.162 -20.671 1.00 97.00 411 PRO A CA 1
ATOM 3217 C C . PRO A 1 411 ? -3.305 -8.690 -20.363 1.00 97.00 411 PRO A C 1
ATOM 3219 O O . PRO A 1 411 ? -4.001 -9.299 -19.560 1.00 97.00 411 PRO A O 1
ATOM 3222 N N . THR A 1 412 ? -3.724 -7.559 -20.946 1.00 96.56 412 THR A N 1
ATOM 3223 C CA . THR A 1 412 ? -5.007 -6.917 -20.593 1.00 96.56 412 THR A CA 1
ATOM 3224 C C . THR A 1 412 ? -6.182 -7.554 -21.316 1.00 96.56 412 THR A C 1
ATOM 3226 O O . THR A 1 412 ? -7.113 -8.045 -20.683 1.00 96.56 412 THR A O 1
ATOM 3229 N N . PHE A 1 413 ? -6.147 -7.532 -22.646 1.00 97.75 413 PHE A N 1
ATOM 3230 C CA . PHE A 1 413 ? -7.190 -8.074 -23.506 1.00 97.75 413 PHE A CA 1
ATOM 3231 C C . PHE A 1 413 ? -6.691 -9.339 -24.191 1.00 97.75 413 PHE A C 1
ATOM 3233 O O . PHE A 1 413 ? -5.487 -9.492 -24.390 1.00 97.75 413 PHE A O 1
ATOM 3240 N N . GLY A 1 414 ? -7.616 -10.199 -24.613 1.00 95.88 414 GLY A N 1
ATOM 3241 C CA . GLY A 1 414 ? -7.306 -11.422 -25.361 1.00 95.88 414 GLY A CA 1
ATOM 3242 C C . GLY A 1 414 ? -6.861 -11.204 -26.812 1.00 95.88 414 GLY A C 1
ATOM 3243 O O . GLY A 1 414 ? -7.129 -12.035 -27.671 1.00 95.88 414 GLY A O 1
ATOM 3244 N N . ALA A 1 415 ? -6.266 -10.050 -27.116 1.00 95.94 415 ALA A N 1
ATOM 3245 C CA . ALA A 1 415 ? -5.807 -9.665 -28.443 1.00 95.94 415 ALA A CA 1
ATOM 3246 C C . ALA A 1 415 ? -4.572 -8.763 -28.337 1.00 95.94 415 ALA A C 1
ATOM 3248 O O . ALA A 1 415 ? -4.397 -8.035 -27.358 1.00 95.94 415 ALA A O 1
ATOM 3249 N N . ASN A 1 416 ? -3.730 -8.782 -29.375 1.00 97.31 416 ASN A N 1
ATOM 3250 C CA . ASN A 1 416 ? -2.520 -7.965 -29.419 1.00 97.31 416 ASN A CA 1
ATOM 3251 C C . ASN A 1 416 ? -2.878 -6.465 -29.316 1.00 97.31 416 ASN A C 1
ATOM 3253 O O . ASN A 1 416 ? -3.577 -5.947 -30.192 1.00 97.31 416 ASN A O 1
ATOM 3257 N N . PRO A 1 417 ? -2.386 -5.739 -28.296 1.00 97.38 417 PRO A N 1
ATOM 3258 C CA . PRO A 1 417 ? -2.778 -4.352 -28.063 1.00 97.38 417 PRO A CA 1
ATOM 3259 C C . PRO A 1 417 ? -2.292 -3.379 -29.148 1.00 97.38 417 PRO A C 1
ATOM 3261 O O . PRO A 1 417 ? -2.899 -2.322 -29.315 1.00 97.38 417 PRO A O 1
ATOM 3264 N N . LEU A 1 418 ? -1.265 -3.740 -29.929 1.00 97.81 418 LEU A N 1
ATOM 3265 C CA . LEU A 1 418 ? -0.825 -2.954 -31.088 1.00 97.81 418 LEU A CA 1
ATOM 3266 C C . LEU A 1 418 ? -1.797 -3.085 -32.267 1.00 97.81 418 LEU A C 1
ATOM 3268 O O . LEU A 1 418 ? -2.059 -2.122 -32.984 1.00 97.81 418 LEU A O 1
ATOM 3272 N N . GLU A 1 419 ? -2.373 -4.273 -32.446 1.00 96.94 419 GLU A N 1
ATOM 3273 C CA . GLU A 1 419 ? -3.396 -4.515 -33.464 1.00 96.94 419 GLU A CA 1
ATOM 3274 C C . GLU A 1 419 ? -4.722 -3.851 -33.076 1.00 96.94 419 GLU A C 1
ATOM 3276 O O . GLU A 1 419 ? -5.384 -3.231 -33.908 1.00 96.94 419 GLU A O 1
ATOM 3281 N N . LEU A 1 420 ? -5.089 -3.901 -31.790 1.00 97.81 420 LEU A N 1
ATOM 3282 C CA . LEU A 1 420 ? -6.231 -3.144 -31.277 1.00 97.81 420 LEU A CA 1
ATOM 3283 C C . LEU A 1 420 ? -6.031 -1.639 -31.472 1.00 97.81 420 LEU A C 1
ATOM 3285 O O . LEU A 1 420 ? -6.936 -0.962 -31.957 1.00 97.81 420 LEU A O 1
ATOM 3289 N N . GLY A 1 421 ? -4.847 -1.114 -31.153 1.00 97.81 421 GLY A N 1
ATOM 3290 C CA . GLY A 1 421 ? -4.555 0.300 -31.350 1.00 97.81 421 GLY A CA 1
ATOM 3291 C C . GLY A 1 421 ? -4.566 0.717 -32.824 1.00 97.81 421 GLY A C 1
ATOM 3292 O O . GLY A 1 421 ? -5.095 1.783 -33.140 1.00 97.81 421 GLY A O 1
ATOM 3293 N N . ARG A 1 422 ? -4.102 -0.141 -33.745 1.00 97.38 422 ARG A N 1
ATOM 3294 C CA . ARG A 1 422 ? -4.263 0.060 -35.197 1.00 97.38 422 ARG A CA 1
ATOM 3295 C C . ARG A 1 422 ? -5.739 0.148 -35.593 1.00 97.38 422 ARG A C 1
ATOM 3297 O O . ARG A 1 422 ? -6.130 1.111 -36.248 1.00 97.38 422 ARG A O 1
ATOM 3304 N N . ARG A 1 423 ? -6.572 -0.802 -35.150 1.00 97.56 423 ARG A N 1
ATOM 3305 C CA . ARG A 1 423 ? -8.022 -0.819 -35.432 1.00 97.56 423 ARG A CA 1
ATOM 3306 C C . ARG A 1 423 ? -8.739 0.426 -34.898 1.00 97.56 423 ARG A C 1
ATOM 3308 O O . ARG A 1 423 ? -9.584 0.975 -35.598 1.00 97.56 423 ARG A O 1
ATOM 3315 N N . VAL A 1 424 ? -8.391 0.888 -33.694 1.00 97.25 424 VAL A N 1
ATOM 3316 C CA . VAL A 1 424 ? -8.910 2.145 -33.118 1.00 97.25 424 VAL A CA 1
ATOM 3317 C C . VAL A 1 424 ? -8.470 3.348 -33.954 1.00 97.25 424 VAL A C 1
ATOM 3319 O O . VAL A 1 424 ? -9.271 4.221 -34.275 1.00 97.25 424 VAL A O 1
ATOM 3322 N N . ARG A 1 425 ? -7.195 3.400 -34.352 1.00 96.19 425 ARG A N 1
ATOM 3323 C CA . ARG A 1 425 ? -6.669 4.504 -35.160 1.00 96.19 425 ARG A CA 1
ATOM 3324 C C . ARG A 1 425 ? -7.340 4.590 -36.533 1.00 96.19 425 ARG A C 1
ATOM 3326 O O . ARG A 1 425 ? -7.594 5.699 -37.001 1.00 96.19 425 ARG A O 1
ATOM 3333 N N . GLU A 1 426 ? -7.608 3.442 -37.154 1.00 96.62 426 GLU A N 1
ATOM 3334 C CA . GLU A 1 426 ? -8.272 3.313 -38.457 1.00 96.62 426 GLU A CA 1
ATOM 3335 C C . GLU A 1 426 ? -9.773 3.605 -38.400 1.00 96.62 426 GLU A C 1
ATOM 3337 O O . GLU A 1 426 ? -10.312 4.160 -39.357 1.00 96.62 426 GLU A O 1
ATOM 3342 N N . SER A 1 427 ? -10.450 3.276 -37.294 1.00 95.94 427 SER A N 1
ATOM 3343 C CA . SER A 1 427 ? -11.865 3.628 -37.117 1.00 95.94 427 SER A CA 1
ATOM 3344 C C . SER A 1 427 ? -12.071 5.136 -36.948 1.00 95.94 427 SER A C 1
ATOM 3346 O O . SER A 1 427 ? -13.133 5.651 -37.292 1.00 95.94 427 SER A O 1
ATOM 3348 N N . GLY A 1 428 ? -11.063 5.845 -36.423 1.00 94.88 428 GLY A N 1
ATOM 3349 C CA . GLY A 1 428 ? -11.153 7.268 -36.090 1.00 94.88 428 GLY A CA 1
ATOM 3350 C C . GLY A 1 428 ? -12.043 7.556 -34.876 1.00 94.88 428 GLY A C 1
ATOM 3351 O O . GLY A 1 428 ? -12.356 8.716 -34.612 1.00 94.88 428 GLY A O 1
ATOM 3352 N N . GLU A 1 429 ? -12.466 6.518 -34.151 1.00 95.94 429 GLU A N 1
ATOM 3353 C CA . GLU A 1 429 ? -13.253 6.651 -32.929 1.00 95.94 429 GLU A CA 1
ATOM 3354 C C . GLU A 1 429 ? -12.376 7.009 -31.723 1.00 95.94 429 GLU A C 1
ATOM 3356 O O . GLU A 1 429 ? -11.180 6.720 -31.675 1.00 95.94 429 GLU A O 1
ATOM 3361 N N . ASP A 1 430 ? -13.002 7.601 -30.706 1.00 96.88 430 ASP A N 1
ATOM 3362 C CA . ASP A 1 430 ? -12.389 7.729 -29.388 1.00 96.88 430 ASP A CA 1
ATOM 3363 C C . ASP A 1 430 ? -12.050 6.329 -28.815 1.00 96.88 430 ASP A C 1
ATOM 3365 O O . ASP A 1 430 ? -12.925 5.451 -28.814 1.00 96.88 430 ASP A O 1
ATOM 3369 N N . PRO A 1 431 ? -10.817 6.092 -28.314 1.00 97.00 431 PRO A N 1
ATOM 3370 C CA . PRO A 1 431 ? -10.400 4.779 -27.821 1.00 97.00 431 PRO A CA 1
ATOM 3371 C C . PRO A 1 431 ? -11.304 4.209 -26.724 1.00 97.00 431 PRO A C 1
ATOM 3373 O O . PRO A 1 431 ? -11.604 3.014 -26.744 1.00 97.00 431 PRO A O 1
ATOM 3376 N N . ALA A 1 432 ? -11.768 5.043 -25.789 1.00 97.19 432 ALA A N 1
ATOM 3377 C CA . ALA A 1 432 ? -12.639 4.602 -24.706 1.00 97.19 432 ALA A CA 1
ATOM 3378 C C . ALA A 1 432 ? -14.004 4.160 -25.253 1.00 97.19 432 ALA A C 1
ATOM 3380 O O . ALA A 1 432 ? -14.469 3.053 -24.963 1.00 97.19 432 ALA A O 1
ATOM 3381 N N . ARG A 1 433 ? -14.621 4.970 -26.119 1.00 97.19 433 ARG A N 1
ATOM 3382 C CA . ARG A 1 433 ? -15.888 4.620 -26.776 1.00 97.19 433 ARG A CA 1
ATOM 3383 C C . ARG A 1 433 ? -15.777 3.334 -27.597 1.00 97.19 433 ARG A C 1
ATOM 3385 O O . ARG A 1 433 ? -16.693 2.504 -27.531 1.00 97.19 433 ARG A O 1
ATOM 3392 N N . TRP A 1 434 ? -14.690 3.174 -28.349 1.00 97.81 434 TRP A N 1
ATOM 3393 C CA . TRP A 1 434 ? -14.460 1.998 -29.182 1.00 97.81 434 TRP A CA 1
ATOM 3394 C C . TRP A 1 434 ? -14.328 0.733 -28.329 1.00 97.81 434 TRP A C 1
ATOM 3396 O O . TRP A 1 434 ? -15.070 -0.226 -28.542 1.00 97.81 434 TRP A O 1
ATOM 3406 N N . VAL A 1 435 ? -13.476 0.752 -27.295 1.00 97.81 435 VAL A N 1
ATOM 3407 C CA . VAL A 1 435 ? -13.309 -0.396 -26.387 1.00 97.81 435 VAL A CA 1
ATOM 3408 C C . VAL A 1 435 ? -14.616 -0.741 -25.686 1.00 97.81 435 VAL A C 1
ATOM 3410 O O . VAL A 1 435 ? -15.010 -1.904 -25.681 1.00 97.81 435 VAL A O 1
ATOM 3413 N N . ALA A 1 436 ? -15.333 0.253 -25.156 1.00 97.56 436 ALA A N 1
ATOM 3414 C CA . ALA A 1 436 ? -16.623 0.023 -24.513 1.00 97.56 436 ALA A CA 1
ATOM 3415 C C . ALA A 1 436 ? -17.643 -0.627 -25.464 1.00 97.56 436 ALA A C 1
ATOM 3417 O O . ALA A 1 436 ? -18.493 -1.396 -25.024 1.00 97.56 436 ALA A O 1
ATOM 3418 N N . SER A 1 437 ? -17.582 -0.315 -26.765 1.00 96.81 437 SER A N 1
ATOM 3419 C CA . SER A 1 437 ? -18.428 -0.935 -27.795 1.00 96.81 437 SER A CA 1
ATOM 3420 C C . SER A 1 437 ? -18.029 -2.388 -28.068 1.00 96.81 437 SER A C 1
ATOM 3422 O O . SER A 1 437 ? -18.885 -3.271 -28.074 1.00 96.81 437 SER A O 1
ATOM 3424 N N . GLU A 1 438 ? -16.734 -2.658 -28.261 1.00 97.50 438 GLU A N 1
ATOM 3425 C CA . GLU A 1 438 ? -16.236 -4.010 -28.544 1.00 97.50 438 GLU A CA 1
ATOM 3426 C C . GLU A 1 438 ? -16.447 -4.966 -27.363 1.00 97.50 438 GLU A C 1
ATOM 3428 O O . GLU A 1 438 ? -16.828 -6.119 -27.573 1.00 97.50 438 GLU A O 1
ATOM 3433 N N . VAL A 1 439 ? -16.250 -4.480 -26.133 1.00 96.94 439 VAL A N 1
ATOM 3434 C CA . VAL A 1 439 ? -16.496 -5.238 -24.899 1.00 96.94 439 VAL A CA 1
ATOM 3435 C C . VAL A 1 439 ? -17.990 -5.509 -24.718 1.00 96.94 439 VAL A C 1
ATOM 3437 O O . VAL A 1 439 ? -18.377 -6.662 -24.545 1.00 96.94 439 VAL A O 1
ATOM 3440 N N . ALA A 1 440 ? -18.849 -4.488 -24.834 1.00 96.19 440 ALA A N 1
ATOM 3441 C CA . ALA A 1 440 ? -20.300 -4.667 -24.708 1.00 96.19 440 ALA A CA 1
ATOM 3442 C C . ALA A 1 440 ? -20.877 -5.612 -25.774 1.00 96.19 440 ALA A C 1
ATOM 3444 O O . ALA A 1 440 ? -21.842 -6.327 -25.521 1.00 96.19 440 ALA A O 1
ATOM 3445 N N . ALA A 1 441 ? -20.276 -5.640 -26.965 1.00 95.69 441 ALA A N 1
ATOM 3446 C CA . ALA A 1 441 ? -20.672 -6.545 -28.035 1.00 95.69 441 ALA A CA 1
ATOM 3447 C C . ALA A 1 441 ? -20.056 -7.955 -27.930 1.00 95.69 441 ALA A C 1
ATOM 3449 O O . ALA A 1 441 ? -20.286 -8.774 -28.821 1.00 95.69 441 ALA A O 1
ATOM 3450 N N . GLY A 1 442 ? -19.245 -8.235 -26.903 1.00 94.62 442 GLY A N 1
ATOM 3451 C CA . GLY A 1 442 ? -18.586 -9.529 -26.70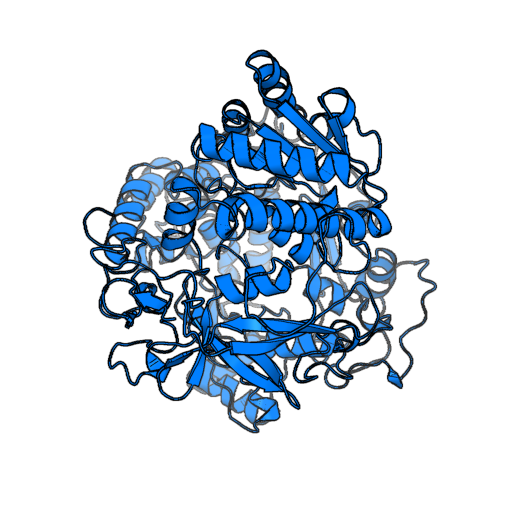0 1.00 94.62 442 GLY A CA 1
ATOM 3452 C C . GLY A 1 442 ? -17.480 -9.854 -27.711 1.00 94.62 442 GLY A C 1
ATOM 3453 O O . GLY A 1 442 ? -17.075 -11.008 -27.819 1.00 94.62 442 GLY A O 1
ATOM 3454 N N . ARG A 1 443 ? -16.990 -8.864 -28.472 1.00 96.12 443 ARG A N 1
ATOM 3455 C CA . ARG A 1 443 ? -15.901 -9.036 -29.456 1.00 96.12 443 ARG A CA 1
ATOM 3456 C C . ARG A 1 443 ? -14.508 -8.875 -28.853 1.00 96.12 443 ARG A C 1
ATOM 3458 O O . ARG A 1 443 ? -13.530 -9.292 -29.470 1.00 96.12 443 ARG A O 1
ATOM 3465 N N . LEU A 1 444 ? -14.414 -8.262 -27.675 1.00 96.50 444 LEU A N 1
ATOM 3466 C CA . LEU A 1 444 ? -13.170 -8.058 -26.940 1.00 96.50 444 LEU A CA 1
ATOM 3467 C C . LEU A 1 444 ? -13.350 -8.523 -25.492 1.00 96.50 444 LEU A C 1
ATOM 3469 O O . LEU A 1 444 ? -14.195 -7.995 -24.776 1.00 96.50 444 LEU A O 1
ATOM 3473 N N . GLY A 1 445 ? -12.552 -9.506 -25.075 1.00 95.94 445 GLY A N 1
ATOM 3474 C CA . GLY A 1 445 ? -12.532 -10.032 -23.707 1.00 95.94 445 GLY A CA 1
ATOM 3475 C C . GLY A 1 445 ? -11.243 -9.678 -22.967 1.00 95.94 445 GLY A C 1
ATOM 3476 O O . GLY A 1 445 ? -10.229 -9.342 -23.588 1.00 95.94 445 GLY A O 1
ATOM 3477 N N . PHE A 1 446 ? -11.272 -9.774 -21.638 1.00 97.88 446 PHE A N 1
ATOM 3478 C CA . PHE A 1 446 ? -10.086 -9.600 -20.800 1.00 97.88 446 PHE A CA 1
ATOM 3479 C C . PHE A 1 446 ? -9.244 -10.881 -20.797 1.00 97.88 446 PHE A C 1
ATOM 3481 O O . PHE A 1 446 ? -9.771 -11.974 -20.620 1.00 97.88 446 PHE A O 1
ATOM 3488 N N . ALA A 1 447 ? -7.924 -10.762 -20.950 1.00 98.12 447 ALA A N 1
ATOM 3489 C CA . ALA A 1 447 ? -7.026 -11.920 -21.038 1.00 98.12 447 ALA A CA 1
ATOM 3490 C C . ALA A 1 447 ? -7.011 -12.757 -19.745 1.00 98.12 447 ALA A C 1
ATOM 3492 O O . ALA A 1 447 ? -6.908 -13.979 -19.796 1.00 98.12 447 ALA A O 1
ATOM 3493 N N . CYS A 1 448 ? -7.188 -12.117 -18.585 1.00 97.62 448 CYS A N 1
ATOM 3494 C CA . CYS A 1 448 ? -7.291 -12.806 -17.295 1.00 97.62 448 CYS A CA 1
ATOM 3495 C C . CYS A 1 448 ? -8.553 -13.676 -17.127 1.00 97.62 448 CYS A C 1
ATOM 3497 O O . CYS A 1 448 ? -8.601 -14.469 -16.191 1.00 97.62 448 CYS A O 1
ATOM 3499 N N . GLU A 1 449 ? -9.542 -13.570 -18.023 1.00 97.75 449 GLU A N 1
ATOM 3500 C CA . GLU A 1 449 ? -10.713 -14.463 -18.058 1.00 97.75 449 GLU A CA 1
ATOM 3501 C C . GLU A 1 449 ? -10.399 -15.795 -18.755 1.00 97.75 449 GLU A C 1
ATOM 3503 O O . GLU A 1 449 ? -11.123 -16.768 -18.581 1.00 97.75 449 GLU A O 1
ATOM 3508 N N . ASP A 1 450 ? -9.295 -15.868 -19.501 1.00 97.94 450 ASP A N 1
ATOM 3509 C CA . ASP A 1 450 ? -8.796 -17.093 -20.126 1.00 97.94 450 ASP A CA 1
ATOM 3510 C C . ASP A 1 450 ? -7.255 -17.150 -20.040 1.00 97.94 450 ASP A C 1
ATOM 3512 O O . ASP A 1 450 ? -6.561 -17.062 -21.058 1.00 97.94 450 ASP A O 1
ATOM 3516 N N . PRO A 1 451 ? -6.682 -17.244 -18.822 1.00 97.69 451 PRO A N 1
ATOM 3517 C CA . PRO A 1 451 ? -5.238 -17.104 -18.578 1.00 97.69 451 PRO A CA 1
ATOM 3518 C C . PRO A 1 451 ? -4.403 -18.302 -19.074 1.00 97.69 451 PRO A C 1
ATOM 3520 O O . PRO A 1 451 ? -3.165 -18.274 -19.021 1.00 97.69 451 PRO A O 1
ATOM 3523 N N . ASP A 1 452 ? -5.079 -19.363 -19.521 1.00 97.94 452 ASP A N 1
ATOM 3524 C CA . ASP A 1 452 ? -4.507 -20.568 -20.126 1.00 97.94 452 ASP A CA 1
ATOM 3525 C C . ASP A 1 452 ? -4.728 -20.607 -21.655 1.00 97.94 452 ASP A C 1
ATOM 3527 O O . ASP A 1 452 ? -4.426 -21.611 -22.303 1.00 97.94 452 ASP A O 1
ATOM 3531 N N . ALA A 1 453 ? -5.231 -19.532 -22.270 1.00 97.56 453 ALA A N 1
ATOM 3532 C CA . ALA A 1 453 ? -5.120 -19.362 -23.714 1.00 97.56 453 ALA A CA 1
ATOM 3533 C C . ALA A 1 453 ? -3.684 -18.949 -24.089 1.00 97.56 453 ALA A C 1
ATOM 3535 O O . ALA A 1 453 ? -3.135 -18.041 -23.459 1.00 97.56 453 ALA A O 1
ATOM 3536 N N . PRO A 1 454 ? -3.081 -19.537 -25.141 1.00 95.56 454 PRO A N 1
ATOM 3537 C CA . PRO A 1 454 ? -1.715 -19.211 -25.556 1.00 95.56 454 PRO A CA 1
ATOM 3538 C C . PRO A 1 454 ? -1.453 -17.734 -25.870 1.00 95.56 454 PRO A C 1
ATOM 3540 O O . PRO A 1 454 ? -0.311 -17.284 -25.766 1.00 95.56 454 PRO A O 1
ATOM 3543 N N . ASP A 1 455 ? -2.488 -16.984 -26.239 1.00 95.06 455 ASP A N 1
ATOM 3544 C CA . ASP A 1 455 ? -2.390 -15.554 -26.543 1.00 95.06 455 ASP A CA 1
ATOM 3545 C C . ASP A 1 455 ? -2.406 -14.668 -25.276 1.00 95.06 455 ASP A C 1
ATOM 3547 O O . ASP A 1 455 ? -2.096 -13.480 -25.351 1.00 95.06 455 ASP A O 1
ATOM 3551 N N . ASN A 1 456 ? -2.720 -15.238 -24.101 1.00 97.69 456 ASN A N 1
ATOM 3552 C CA . ASN A 1 456 ? -3.038 -14.506 -22.866 1.00 97.69 456 ASN A CA 1
ATOM 3553 C C . ASN A 1 456 ? -2.001 -14.657 -21.744 1.00 97.69 456 ASN A C 1
ATOM 3555 O O . ASN A 1 456 ? -2.236 -14.190 -20.627 1.00 97.69 456 ASN A O 1
ATOM 3559 N N . TRP A 1 457 ? -0.859 -15.297 -21.994 1.00 96.75 457 TRP A N 1
ATOM 3560 C CA . TRP A 1 457 ? 0.181 -15.484 -20.981 1.00 96.75 457 TRP A CA 1
ATOM 3561 C C . TRP A 1 457 ? 1.512 -14.830 -21.360 1.00 96.75 457 TRP A C 1
ATOM 3563 O O . TRP A 1 457 ? 1.786 -14.604 -22.541 1.00 96.75 457 TRP A O 1
ATOM 3573 N N . PRO A 1 458 ? 2.373 -14.521 -20.375 1.00 97.06 458 PRO A N 1
ATOM 3574 C CA . PRO A 1 458 ? 3.700 -13.998 -20.661 1.00 97.06 458 PRO A CA 1
ATOM 3575 C C . PRO A 1 458 ? 4.571 -15.015 -21.391 1.00 97.06 458 PRO A C 1
ATOM 3577 O O . PRO A 1 458 ? 4.590 -16.194 -21.049 1.00 97.06 458 PRO A O 1
ATOM 3580 N N . ARG A 1 459 ? 5.323 -14.514 -22.371 1.00 98.00 459 ARG A N 1
ATOM 3581 C CA . ARG A 1 459 ? 6.235 -15.295 -23.221 1.00 98.00 459 ARG A CA 1
ATOM 3582 C C . ARG A 1 459 ? 7.699 -15.042 -22.879 1.00 98.00 459 ARG A C 1
ATOM 3584 O O . ARG A 1 459 ? 8.513 -15.951 -22.929 1.00 98.00 459 ARG A O 1
ATOM 3591 N N . VAL A 1 460 ? 8.031 -13.809 -22.508 1.00 98.19 460 VAL A N 1
ATOM 3592 C CA . VAL A 1 460 ? 9.396 -13.391 -22.181 1.00 98.19 460 VAL A CA 1
ATOM 3593 C C . VAL A 1 460 ? 9.404 -12.809 -20.779 1.00 98.19 460 VAL A C 1
ATOM 3595 O O . VAL A 1 460 ? 8.601 -11.926 -20.471 1.00 98.19 460 VAL A O 1
ATOM 3598 N N . LEU A 1 461 ? 10.316 -13.293 -19.940 1.00 98.38 461 LEU A N 1
ATOM 3599 C CA . LEU A 1 461 ? 10.532 -12.789 -18.592 1.00 98.38 461 LEU A CA 1
ATOM 3600 C C . LEU A 1 461 ? 12.008 -12.442 -18.401 1.00 98.38 461 LEU A C 1
ATOM 3602 O O . LEU A 1 461 ? 12.875 -13.306 -18.512 1.00 98.38 461 LEU A O 1
ATOM 3606 N N . THR A 1 462 ? 12.276 -11.186 -18.053 1.00 98.50 462 THR A N 1
ATOM 3607 C CA . THR A 1 462 ? 13.599 -10.739 -17.610 1.00 98.50 462 THR A CA 1
ATOM 3608 C C . THR A 1 462 ? 13.594 -10.609 -16.092 1.00 98.50 462 THR A C 1
ATOM 3610 O O . THR A 1 462 ? 12.776 -9.876 -15.540 1.00 98.50 462 THR A O 1
ATOM 3613 N N . VAL A 1 463 ? 14.511 -11.296 -15.413 1.00 98.56 463 VAL A N 1
ATOM 3614 C CA . VAL A 1 463 ? 14.703 -11.228 -13.961 1.00 98.56 463 VAL A CA 1
ATOM 3615 C C . VAL A 1 463 ? 16.073 -10.626 -13.668 1.00 98.56 463 VAL A C 1
ATOM 3617 O O . VAL A 1 463 ? 17.098 -11.184 -14.041 1.00 98.56 463 VAL A O 1
ATOM 3620 N N . TRP A 1 464 ? 16.106 -9.490 -12.983 1.00 98.44 464 TRP A N 1
ATOM 3621 C CA . TRP A 1 464 ? 17.338 -8.835 -12.541 1.00 98.44 464 TRP A CA 1
ATOM 3622 C C . TRP A 1 464 ? 17.152 -8.322 -11.118 1.00 98.44 464 TRP A C 1
ATOM 3624 O O . TRP A 1 464 ? 16.026 -8.041 -10.702 1.00 98.44 464 TRP A O 1
ATOM 3634 N N . ARG A 1 465 ? 18.248 -8.232 -10.352 1.00 97.88 465 ARG A N 1
ATOM 3635 C CA . ARG A 1 465 ? 18.234 -7.820 -8.929 1.00 97.88 465 ARG A CA 1
ATOM 3636 C C . ARG A 1 465 ? 17.287 -8.664 -8.055 1.00 97.88 465 ARG A C 1
ATOM 3638 O O . ARG A 1 465 ? 16.853 -8.220 -6.994 1.00 97.88 465 ARG A O 1
ATOM 3645 N N . ALA A 1 466 ? 16.969 -9.883 -8.489 1.00 97.69 466 ALA A N 1
ATOM 3646 C CA . ALA A 1 466 ? 16.030 -10.774 -7.828 1.00 97.69 466 ALA A CA 1
ATOM 3647 C C . ALA A 1 466 ? 16.421 -12.239 -8.039 1.00 97.69 466 ALA A C 1
ATOM 3649 O O . ALA A 1 466 ? 16.860 -12.634 -9.114 1.00 97.69 466 ALA A O 1
ATOM 3650 N N . ASN A 1 467 ? 16.174 -13.067 -7.023 1.00 98.06 467 ASN A N 1
ATOM 3651 C CA . ASN A 1 467 ? 16.224 -14.523 -7.136 1.00 98.06 467 ASN A CA 1
ATOM 3652 C C . ASN A 1 467 ? 14.798 -15.083 -7.042 1.00 98.06 467 ASN A C 1
ATOM 3654 O O . ASN A 1 467 ? 14.437 -15.685 -6.034 1.00 98.06 467 ASN A O 1
ATOM 3658 N N . LEU A 1 468 ? 13.977 -14.834 -8.067 1.00 97.75 468 LEU A N 1
ATOM 3659 C CA . LEU A 1 468 ? 12.558 -15.202 -8.090 1.00 97.75 468 LEU A CA 1
ATOM 3660 C C . LEU A 1 468 ? 12.336 -16.675 -7.717 1.00 97.75 468 LEU A C 1
ATOM 3662 O O . LEU A 1 468 ? 11.691 -16.954 -6.709 1.00 97.75 468 LEU A O 1
ATOM 3666 N N . ILE A 1 469 ? 12.933 -17.600 -8.471 1.00 97.06 469 ILE A N 1
ATOM 3667 C CA . ILE A 1 469 ? 12.722 -19.049 -8.317 1.00 97.06 469 ILE A CA 1
ATOM 3668 C C . ILE A 1 469 ? 13.269 -19.565 -6.979 1.00 97.06 469 ILE A C 1
ATOM 3670 O O . ILE A 1 469 ? 12.692 -20.445 -6.357 1.00 97.06 469 ILE A O 1
ATOM 3674 N N . GLY A 1 470 ? 14.377 -19.002 -6.493 1.00 95.69 470 GLY A N 1
ATOM 3675 C CA . GLY A 1 470 ? 15.012 -19.461 -5.254 1.00 95.69 470 GLY A CA 1
ATOM 3676 C C . GLY A 1 470 ? 14.610 -18.711 -3.987 1.00 95.69 470 GLY A C 1
ATOM 3677 O O . GLY A 1 470 ? 15.207 -18.969 -2.946 1.00 95.69 470 GLY A O 1
ATOM 3678 N N . SER A 1 471 ? 13.699 -17.735 -4.057 1.00 97.38 471 SER A N 1
ATOM 3679 C CA . SER A 1 471 ? 13.374 -16.887 -2.904 1.00 97.38 471 SER A CA 1
ATOM 3680 C C . SER A 1 471 ? 11.912 -16.451 -2.864 1.00 97.38 471 SER A C 1
ATOM 3682 O O . SER A 1 471 ? 11.196 -16.808 -1.932 1.00 97.38 471 SER A O 1
ATOM 3684 N N . SER A 1 472 ? 11.446 -15.666 -3.840 1.00 97.25 472 SER A N 1
ATOM 3685 C CA . SER A 1 472 ? 10.144 -14.995 -3.738 1.00 97.25 472 SER A CA 1
ATOM 3686 C C . SER A 1 472 ? 8.986 -15.733 -4.417 1.00 97.25 472 SER A C 1
ATOM 3688 O O . SER A 1 472 ? 7.842 -15.339 -4.182 1.00 97.25 472 SER A O 1
ATOM 3690 N N . ALA A 1 473 ? 9.246 -16.792 -5.189 1.00 95.62 473 ALA A N 1
ATOM 3691 C CA . ALA A 1 473 ? 8.251 -17.631 -5.859 1.00 95.62 473 ALA A CA 1
ATOM 3692 C C . ALA A 1 473 ? 7.490 -18.539 -4.872 1.00 95.62 473 ALA A C 1
ATOM 3694 O O . ALA A 1 473 ? 7.887 -19.670 -4.587 1.00 95.62 473 ALA A O 1
ATOM 3695 N N . LYS A 1 474 ? 6.361 -18.046 -4.346 1.00 96.62 474 LYS A N 1
ATOM 3696 C CA . LYS A 1 474 ? 5.437 -18.852 -3.528 1.00 96.62 474 LYS A CA 1
ATOM 3697 C C . LYS A 1 474 ? 4.782 -19.885 -4.441 1.00 96.62 474 LYS A C 1
ATOM 3699 O O . LYS A 1 474 ? 4.367 -19.542 -5.546 1.00 96.62 474 LYS A O 1
ATOM 3704 N N . GLY A 1 475 ? 4.735 -21.139 -3.995 1.00 95.31 475 GLY A N 1
ATOM 3705 C CA . GLY A 1 475 ? 4.314 -22.242 -4.856 1.00 95.31 475 GLY A CA 1
ATOM 3706 C C . GLY A 1 475 ? 5.339 -22.551 -5.953 1.00 95.31 475 GLY A C 1
ATOM 3707 O O . GLY A 1 475 ? 4.962 -22.719 -7.107 1.00 95.31 475 GLY A O 1
ATOM 3708 N N . ASN A 1 476 ? 6.633 -22.602 -5.607 1.00 97.06 476 ASN A N 1
ATOM 3709 C CA . ASN A 1 476 ? 7.745 -22.805 -6.546 1.00 97.06 476 ASN A CA 1
ATOM 3710 C C . ASN A 1 476 ? 7.507 -23.937 -7.563 1.00 97.06 476 ASN A C 1
ATOM 3712 O O . ASN A 1 476 ? 7.740 -23.757 -8.754 1.00 97.06 476 ASN A O 1
ATOM 3716 N N . GLU A 1 477 ? 6.973 -25.078 -7.129 1.00 97.44 477 GLU A N 1
ATOM 3717 C CA . GLU A 1 477 ? 6.698 -26.207 -8.028 1.00 97.44 477 GLU A CA 1
ATOM 3718 C C . GLU A 1 477 ? 5.712 -25.853 -9.154 1.00 97.44 477 GLU A C 1
ATOM 3720 O O . GLU A 1 477 ? 5.825 -26.372 -10.261 1.00 97.44 477 GLU A O 1
ATOM 3725 N N . TYR A 1 478 ? 4.797 -24.909 -8.926 1.00 98.12 478 TYR A N 1
ATOM 3726 C CA . TYR A 1 478 ? 3.887 -24.401 -9.951 1.00 98.12 478 TYR A CA 1
ATOM 3727 C C . TYR A 1 478 ? 4.580 -23.446 -10.932 1.00 98.12 478 TYR A C 1
ATOM 3729 O O . TYR A 1 478 ? 4.249 -23.448 -12.119 1.00 98.12 478 TYR A O 1
ATOM 3737 N N . PHE A 1 479 ? 5.590 -22.686 -10.485 1.00 98.31 479 PHE A N 1
ATOM 3738 C CA . PHE A 1 479 ? 6.485 -21.964 -11.399 1.00 98.31 479 PHE A CA 1
ATOM 3739 C C . PHE A 1 479 ? 7.229 -22.958 -12.297 1.00 98.31 479 PHE A C 1
ATOM 3741 O O . PHE A 1 479 ? 7.199 -22.821 -13.519 1.00 98.31 479 PHE A O 1
ATOM 3748 N N . LEU A 1 480 ? 7.836 -23.999 -11.721 1.00 98.25 480 LEU A N 1
ATOM 3749 C CA . LEU A 1 480 ? 8.546 -25.021 -12.495 1.00 98.25 480 LEU A CA 1
ATOM 3750 C C . LEU A 1 480 ? 7.613 -25.717 -13.498 1.00 98.25 480 LEU A C 1
ATOM 3752 O O . LEU A 1 480 ? 7.941 -25.816 -14.679 1.00 98.25 480 LEU A O 1
ATOM 3756 N N . ARG A 1 481 ? 6.423 -26.131 -13.048 1.00 97.94 481 ARG A N 1
ATOM 3757 C CA . ARG A 1 481 ? 5.419 -26.845 -13.845 1.00 97.94 481 ARG A CA 1
ATOM 3758 C C . ARG A 1 481 ? 4.837 -26.004 -14.978 1.00 97.94 481 ARG A C 1
ATOM 3760 O O . ARG A 1 481 ? 4.926 -26.391 -16.143 1.00 97.94 481 ARG A O 1
ATOM 3767 N N . HIS A 1 482 ? 4.185 -24.896 -14.633 1.00 98.06 482 HIS A N 1
ATOM 3768 C CA . HIS A 1 482 ? 3.334 -24.152 -15.561 1.00 98.06 482 HIS A CA 1
ATOM 3769 C C . HIS A 1 482 ? 4.102 -23.049 -16.278 1.00 98.06 482 HIS A C 1
ATOM 3771 O O . HIS A 1 482 ? 3.905 -22.854 -17.474 1.00 98.06 482 HIS A O 1
ATOM 3777 N N . LEU A 1 483 ? 5.013 -22.361 -15.587 1.00 97.56 483 LEU A N 1
ATOM 3778 C CA . LEU A 1 483 ? 5.756 -21.249 -16.174 1.00 97.56 483 LEU A CA 1
ATOM 3779 C C . LEU A 1 483 ? 6.963 -21.739 -16.985 1.00 97.56 483 LEU A C 1
ATOM 3781 O O . LEU A 1 483 ? 7.074 -21.383 -18.152 1.00 97.56 483 LEU A O 1
ATOM 3785 N N . LEU A 1 484 ? 7.823 -22.576 -16.391 1.00 97.94 484 LEU A N 1
ATOM 3786 C CA . LEU A 1 484 ? 9.086 -23.013 -17.008 1.00 97.94 484 LEU A CA 1
ATOM 3787 C C . LEU A 1 484 ? 8.976 -24.316 -17.810 1.00 97.94 484 LEU A C 1
ATOM 3789 O O . LEU A 1 484 ? 9.803 -24.580 -18.671 1.00 97.94 484 LEU A O 1
ATOM 3793 N N . GLY A 1 485 ? 7.992 -25.169 -17.509 1.00 96.94 485 GLY A N 1
ATOM 3794 C CA . GLY A 1 485 ? 7.903 -26.504 -18.115 1.00 96.94 485 GLY A CA 1
ATOM 3795 C C . GLY A 1 485 ? 9.013 -27.459 -17.653 1.00 96.94 485 GLY A C 1
ATOM 3796 O O . GLY A 1 485 ? 9.225 -28.508 -18.262 1.00 96.94 485 GLY A O 1
ATOM 3797 N N . ALA A 1 486 ? 9.705 -27.119 -16.565 1.00 96.44 486 ALA A N 1
ATOM 3798 C CA . ALA A 1 486 ? 10.738 -27.936 -15.951 1.00 96.44 486 ALA A CA 1
ATOM 3799 C C . ALA A 1 486 ? 10.136 -29.158 -15.232 1.00 96.44 486 ALA A C 1
ATOM 3801 O O . ALA A 1 486 ? 8.915 -29.315 -15.104 1.00 96.44 486 ALA A O 1
ATOM 3802 N N . ARG A 1 487 ? 11.012 -30.046 -14.745 1.00 95.88 487 ARG A N 1
ATOM 3803 C CA . ARG A 1 487 ? 10.601 -31.081 -13.788 1.00 95.88 487 ARG A CA 1
ATOM 3804 C C . ARG A 1 487 ? 10.178 -30.412 -12.482 1.00 95.88 487 ARG A C 1
ATOM 3806 O O . ARG A 1 487 ? 10.859 -29.508 -12.011 1.00 95.88 487 ARG A O 1
ATOM 3813 N N . ASP A 1 488 ? 9.079 -30.894 -11.922 1.00 95.88 488 ASP A N 1
ATOM 3814 C CA . ASP A 1 488 ? 8.472 -30.404 -10.689 1.00 95.88 488 ASP A CA 1
ATOM 3815 C C . ASP A 1 488 ? 8.086 -31.584 -9.784 1.00 95.88 488 ASP A C 1
ATOM 3817 O O . ASP A 1 488 ? 7.973 -32.719 -10.254 1.00 95.88 488 ASP A O 1
ATOM 3821 N N . ASN A 1 489 ? 7.871 -31.302 -8.502 1.00 95.88 489 ASN A N 1
ATOM 3822 C CA . ASN A 1 489 ? 7.443 -32.254 -7.478 1.00 95.88 489 ASN A CA 1
ATOM 3823 C C . ASN A 1 489 ? 6.044 -31.928 -6.920 1.00 95.88 489 ASN A C 1
ATOM 3825 O O . ASN A 1 489 ? 5.712 -32.362 -5.815 1.00 95.88 489 ASN A O 1
ATOM 3829 N N . ALA A 1 490 ? 5.216 -31.146 -7.624 1.00 93.62 490 ALA A N 1
ATOM 3830 C CA . ALA A 1 490 ? 3.881 -30.818 -7.124 1.00 93.62 490 ALA A CA 1
ATOM 3831 C C . ALA A 1 490 ? 2.984 -32.072 -7.102 1.00 93.62 490 ALA A C 1
ATOM 3833 O O . ALA A 1 490 ? 2.713 -32.690 -8.131 1.00 93.62 490 ALA A O 1
ATOM 3834 N N . THR A 1 491 ? 2.489 -32.438 -5.922 1.00 94.44 491 THR A N 1
ATOM 3835 C CA . THR A 1 491 ? 1.607 -33.603 -5.718 1.00 94.44 491 THR A CA 1
ATOM 3836 C C . THR A 1 491 ? 0.131 -33.236 -5.614 1.00 94.44 491 THR A C 1
ATOM 3838 O O . THR A 1 491 ? -0.715 -34.125 -5.594 1.00 94.44 491 THR A O 1
ATOM 3841 N N . ALA A 1 492 ? -0.189 -31.941 -5.537 1.00 94.19 492 ALA A N 1
ATOM 3842 C CA . ALA A 1 492 ? -1.564 -31.475 -5.473 1.00 94.19 492 ALA A CA 1
ATOM 3843 C C . ALA A 1 492 ? -2.320 -31.832 -6.761 1.00 94.19 492 ALA A C 1
ATOM 3845 O O . ALA A 1 492 ? -1.826 -31.618 -7.871 1.00 94.19 492 ALA A O 1
ATOM 3846 N N . GLU A 1 493 ? -3.532 -32.352 -6.592 1.00 95.06 493 GLU A N 1
ATOM 3847 C CA . GLU A 1 493 ? -4.483 -32.563 -7.680 1.00 95.06 493 GLU A CA 1
ATOM 3848 C C . GLU A 1 493 ? -5.287 -31.285 -7.923 1.00 95.06 493 GLU A C 1
ATOM 3850 O O . GLU A 1 493 ? -5.646 -30.590 -6.963 1.00 95.06 493 GLU A O 1
ATOM 3855 N N . GLU A 1 494 ? -5.589 -31.008 -9.194 1.00 96.69 494 GLU A N 1
ATOM 3856 C CA . GLU A 1 494 ? -6.437 -29.881 -9.583 1.00 96.69 494 GLU A CA 1
ATOM 3857 C C . GLU A 1 494 ? -7.826 -29.964 -8.939 1.00 96.69 494 GLU A C 1
ATOM 3859 O O . GLU A 1 494 ? -8.353 -31.049 -8.677 1.00 96.69 494 GLU A O 1
ATOM 3864 N N . ALA A 1 495 ? -8.431 -28.799 -8.728 1.00 96.50 495 ALA A N 1
ATOM 3865 C CA . ALA A 1 495 ? -9.753 -28.657 -8.151 1.00 96.50 495 ALA A CA 1
ATOM 3866 C C . ALA A 1 495 ? -10.804 -29.480 -8.936 1.00 96.50 495 ALA A C 1
ATOM 3868 O O . ALA A 1 495 ? -10.851 -29.436 -10.183 1.00 96.50 495 ALA A O 1
ATOM 3869 N N . PRO A 1 496 ? -11.667 -30.246 -8.237 1.00 95.19 496 PRO A N 1
ATOM 3870 C CA . PRO A 1 496 ? -12.756 -30.970 -8.878 1.00 95.19 496 PRO A CA 1
ATOM 3871 C C . PRO A 1 496 ? -13.751 -29.981 -9.508 1.00 95.19 496 PRO A C 1
ATOM 3873 O O . PRO A 1 496 ? -13.812 -28.830 -9.085 1.00 95.19 496 PRO A O 1
ATOM 3876 N N . PRO A 1 497 ? -14.582 -30.398 -10.485 1.00 94.31 497 PRO A N 1
ATOM 3877 C CA . PRO A 1 497 ? -15.488 -29.491 -11.198 1.00 94.31 497 PRO A CA 1
ATOM 3878 C C . PRO A 1 497 ? -16.387 -28.603 -10.326 1.00 94.31 497 PRO A C 1
ATOM 3880 O O . PRO A 1 497 ? -16.725 -27.506 -10.752 1.00 94.31 497 PRO A O 1
ATOM 3883 N N . ALA A 1 498 ? -16.759 -29.059 -9.126 1.00 92.25 498 ALA A N 1
ATOM 3884 C CA . ALA A 1 498 ? -17.584 -28.297 -8.187 1.00 92.25 498 ALA A CA 1
ATOM 3885 C C . ALA A 1 498 ? -16.870 -27.070 -7.586 1.00 92.25 498 ALA A C 1
ATOM 3887 O O . ALA A 1 498 ? -17.541 -26.103 -7.234 1.00 92.25 498 ALA A O 1
ATOM 3888 N N . ASP A 1 499 ? -15.536 -27.098 -7.527 1.00 93.69 499 ASP A N 1
ATOM 3889 C CA . ASP A 1 499 ? -14.701 -26.058 -6.913 1.00 93.69 499 ASP A CA 1
ATOM 3890 C C . ASP A 1 499 ? -14.057 -25.138 -7.968 1.00 93.69 499 ASP A C 1
ATOM 3892 O O . ASP A 1 499 ? -13.283 -24.243 -7.639 1.00 93.69 499 ASP A O 1
ATOM 3896 N N . ARG A 1 500 ? -14.352 -25.347 -9.258 1.00 95.31 500 ARG A N 1
ATOM 3897 C CA . ARG A 1 500 ? -13.779 -24.559 -10.361 1.00 95.31 500 ARG A CA 1
ATOM 3898 C C . ARG A 1 500 ? -14.448 -23.183 -10.490 1.00 95.31 500 ARG A C 1
ATOM 3900 O O . ARG A 1 500 ? -15.625 -23.040 -10.148 1.00 95.31 500 ARG A O 1
ATOM 3907 N N . PRO A 1 501 ? -13.734 -22.176 -11.030 1.00 96.81 501 PRO A N 1
ATOM 3908 C CA . PRO A 1 501 ? -14.325 -20.880 -11.351 1.00 96.81 501 PRO A CA 1
ATOM 3909 C C . PRO A 1 501 ? -15.496 -20.981 -12.326 1.00 96.81 501 PRO A C 1
ATOM 3911 O O . PRO A 1 501 ? -15.590 -21.909 -13.133 1.00 96.81 501 PRO A O 1
ATOM 3914 N N . ARG A 1 502 ? -16.380 -19.985 -12.250 1.00 92.75 502 ARG A N 1
ATOM 3915 C CA . ARG A 1 502 ? -17.560 -19.863 -13.115 1.00 92.75 502 ARG A CA 1
ATOM 3916 C C . ARG A 1 502 ? -17.316 -18.953 -14.313 1.00 92.75 502 ARG A C 1
ATOM 3918 O O . ARG A 1 502 ? -17.920 -19.170 -15.359 1.00 92.75 502 ARG A O 1
ATOM 3925 N N . GLU A 1 503 ? -16.488 -17.924 -14.145 1.00 92.50 503 GLU A N 1
ATOM 3926 C CA . GLU A 1 503 ? -16.219 -16.907 -15.166 1.00 92.50 503 GLU A CA 1
ATOM 3927 C C . GLU A 1 503 ? -14.857 -17.111 -15.829 1.00 92.50 503 GLU A C 1
ATOM 3929 O O . GLU A 1 503 ? -14.734 -16.909 -17.036 1.00 92.50 503 GLU A O 1
ATOM 3934 N N . VAL A 1 504 ? -13.841 -17.523 -15.065 1.00 97.69 504 VAL A N 1
ATOM 3935 C CA . VAL A 1 504 ? -12.522 -17.846 -15.627 1.00 97.69 504 VAL A CA 1
ATOM 3936 C C . VAL A 1 504 ? -12.569 -19.194 -16.345 1.00 97.69 504 VAL A C 1
ATOM 3938 O O . VAL A 1 504 ? -12.960 -20.213 -15.773 1.00 97.69 504 VAL A O 1
ATOM 3941 N N . ILE A 1 505 ? -12.146 -19.208 -17.607 1.00 97.81 505 ILE A N 1
ATOM 3942 C CA . ILE A 1 505 ? -12.204 -20.378 -18.481 1.00 97.81 505 ILE A CA 1
ATOM 3943 C C . ILE A 1 505 ? -11.221 -21.454 -18.004 1.00 97.81 505 ILE A C 1
ATOM 3945 O O . ILE A 1 505 ? -10.019 -21.227 -17.863 1.00 97.81 505 ILE A O 1
ATOM 3949 N N . TRP A 1 506 ? -11.737 -22.670 -17.815 1.00 97.81 506 TRP A N 1
ATOM 3950 C CA . TRP A 1 506 ? -10.942 -23.842 -17.458 1.00 97.81 506 TRP A CA 1
ATOM 3951 C C . TRP A 1 506 ? -10.492 -24.614 -18.703 1.00 97.81 506 TRP A C 1
ATOM 3953 O O . TRP A 1 506 ? -11.292 -25.302 -19.339 1.00 97.81 506 TRP A O 1
ATOM 3963 N N . ARG A 1 507 ? -9.198 -24.546 -19.028 1.00 96.50 507 ARG A N 1
ATOM 3964 C CA . ARG A 1 507 ? -8.561 -25.332 -20.101 1.00 96.50 507 ARG A CA 1
ATOM 3965 C C . ARG A 1 507 ? -7.743 -26.498 -19.543 1.00 96.50 507 ARG A C 1
ATOM 3967 O O . ARG A 1 507 ? -7.536 -26.588 -18.330 1.00 96.50 507 ARG A O 1
ATOM 3974 N N . ASP A 1 508 ? -7.243 -27.358 -20.427 1.00 95.56 508 ASP A N 1
ATOM 3975 C CA . ASP A 1 508 ? -6.134 -28.256 -20.092 1.00 95.56 508 ASP A CA 1
ATOM 3976 C C . ASP A 1 508 ? -4.924 -27.425 -19.659 1.00 95.56 508 ASP A C 1
ATOM 3978 O O . ASP A 1 508 ? -4.582 -26.429 -20.300 1.00 95.56 508 ASP A O 1
ATOM 3982 N N . ALA A 1 509 ? -4.299 -27.812 -18.548 1.00 95.00 509 ALA A N 1
ATOM 3983 C CA . ALA A 1 509 ? -3.273 -26.990 -17.934 1.00 95.00 509 ALA A CA 1
ATOM 3984 C C . ALA A 1 509 ? -2.002 -26.942 -18.800 1.00 95.00 509 ALA A C 1
ATOM 3986 O O . ALA A 1 509 ? -1.378 -27.983 -19.039 1.00 95.00 509 ALA A O 1
ATOM 3987 N N . PRO A 1 510 ? -1.560 -25.753 -19.237 1.00 96.00 510 PRO A N 1
ATOM 3988 C CA . PRO A 1 510 ? -0.324 -25.619 -19.992 1.00 96.00 510 PRO A CA 1
ATOM 3989 C C . PRO A 1 510 ? 0.896 -25.897 -19.103 1.00 96.00 510 PRO A C 1
ATOM 3991 O O . PRO A 1 510 ? 0.896 -25.627 -17.896 1.00 96.00 510 PRO A O 1
ATOM 3994 N N . ARG A 1 511 ? 1.962 -26.407 -19.723 1.00 96.75 511 ARG A N 1
ATOM 3995 C CA . ARG A 1 511 ? 3.292 -26.567 -19.120 1.00 96.75 511 ARG A CA 1
ATOM 3996 C C . ARG A 1 511 ? 4.313 -25.822 -19.969 1.00 96.75 511 ARG A C 1
ATOM 3998 O O . ARG A 1 511 ? 4.385 -26.077 -21.166 1.00 96.75 511 ARG A O 1
ATOM 4005 N N . GLY A 1 512 ? 5.092 -24.941 -19.346 1.00 97.19 512 GLY A N 1
ATOM 4006 C CA . GLY A 1 512 ? 6.081 -24.115 -20.046 1.00 97.19 512 GLY A CA 1
ATOM 4007 C C . GLY A 1 512 ? 5.439 -22.978 -20.835 1.00 97.19 512 GLY A C 1
ATOM 4008 O O . GLY A 1 512 ? 5.454 -22.985 -22.060 1.00 97.19 512 GLY A O 1
ATOM 4009 N N . LYS A 1 513 ? 4.833 -22.014 -20.132 1.00 98.25 513 LYS A N 1
ATOM 4010 C CA . LYS A 1 513 ? 4.268 -20.806 -20.753 1.00 98.25 513 LYS A CA 1
ATOM 4011 C C . LYS A 1 513 ? 5.339 -19.842 -21.278 1.00 98.25 513 LYS A C 1
ATOM 4013 O O . LYS A 1 513 ? 5.069 -19.142 -22.253 1.00 98.25 513 LYS A O 1
ATOM 4018 N N . LEU A 1 514 ? 6.510 -19.782 -20.633 1.00 97.94 514 LEU A N 1
ATOM 4019 C CA . LEU A 1 514 ? 7.612 -18.922 -21.067 1.00 97.94 514 LEU A CA 1
ATOM 4020 C C . LEU A 1 514 ? 8.361 -19.532 -22.251 1.00 97.94 514 LEU A C 1
ATOM 4022 O O . LEU A 1 514 ? 8.754 -20.693 -22.218 1.00 97.94 514 LEU A O 1
ATOM 4026 N N . ASP A 1 515 ? 8.621 -18.690 -23.244 1.00 98.56 515 ASP A N 1
ATOM 4027 C CA . ASP A 1 515 ? 9.502 -18.973 -24.372 1.00 98.56 515 ASP A CA 1
ATOM 4028 C C . ASP A 1 515 ? 10.954 -18.551 -24.066 1.00 98.56 515 ASP A C 1
ATOM 4030 O O . ASP A 1 515 ? 11.886 -19.083 -24.666 1.00 98.56 515 ASP A O 1
ATOM 4034 N N . LEU A 1 516 ? 11.151 -17.565 -23.176 1.00 98.62 516 LEU A N 1
ATOM 4035 C CA . LEU A 1 516 ? 12.473 -17.082 -22.766 1.00 98.62 516 LEU A CA 1
ATOM 4036 C C . LEU A 1 516 ? 12.481 -16.565 -21.319 1.00 98.62 516 LEU A C 1
ATOM 4038 O O . LEU A 1 516 ? 11.780 -15.601 -20.988 1.00 98.62 516 LEU A O 1
ATOM 4042 N N . LEU A 1 517 ? 13.356 -17.137 -20.495 1.00 98.62 517 LEU A N 1
ATOM 4043 C CA . LEU A 1 517 ? 13.779 -16.615 -19.200 1.00 98.62 517 LEU A CA 1
ATOM 4044 C C . LEU A 1 517 ? 15.202 -16.047 -19.298 1.00 98.62 517 LEU A C 1
ATOM 4046 O O . LEU A 1 517 ? 16.187 -16.780 -19.398 1.00 98.62 517 LEU A O 1
ATOM 4050 N N . LEU A 1 518 ? 15.308 -14.722 -19.217 1.00 98.62 518 LEU A N 1
ATOM 4051 C CA . LEU A 1 518 ? 16.571 -13.992 -19.142 1.00 98.62 518 LEU A CA 1
ATOM 4052 C C . LEU A 1 518 ? 16.857 -13.609 -17.686 1.00 98.62 518 LEU A C 1
ATOM 4054 O O . LEU A 1 518 ? 16.029 -12.956 -17.057 1.00 98.62 518 LEU A O 1
ATOM 4058 N N . ALA A 1 519 ? 18.031 -13.956 -17.158 1.00 98.69 519 ALA A N 1
ATOM 4059 C CA . ALA A 1 519 ? 18.459 -13.571 -15.814 1.00 98.69 519 ALA A CA 1
ATOM 4060 C C . ALA A 1 519 ? 19.730 -12.706 -15.834 1.00 98.69 519 ALA A C 1
ATOM 4062 O O . ALA A 1 519 ? 20.696 -13.026 -16.524 1.00 98.69 519 ALA A O 1
ATOM 4063 N N . LEU A 1 520 ? 19.745 -11.625 -15.055 1.00 98.62 520 LEU A N 1
ATOM 4064 C CA . LEU A 1 520 ? 20.920 -10.781 -14.818 1.00 98.62 520 LEU A CA 1
ATOM 4065 C C . LEU A 1 520 ? 21.323 -10.918 -13.352 1.00 98.62 520 LEU A C 1
ATOM 4067 O O . LEU A 1 520 ? 20.555 -10.552 -12.457 1.00 98.62 520 LEU A O 1
ATOM 4071 N N . ASP A 1 521 ? 22.523 -11.433 -13.107 1.00 98.62 521 ASP A N 1
ATOM 4072 C CA . ASP A 1 521 ? 23.052 -11.589 -11.755 1.00 98.62 521 ASP A CA 1
ATOM 4073 C C . ASP A 1 521 ? 24.589 -11.615 -11.779 1.00 98.62 521 ASP A C 1
ATOM 4075 O O . ASP A 1 521 ? 25.206 -11.993 -12.777 1.00 98.62 521 ASP A O 1
ATOM 4079 N N . PHE A 1 522 ? 25.214 -11.205 -10.677 1.00 97.88 522 PHE A N 1
ATOM 4080 C CA . PHE A 1 522 ? 26.665 -11.299 -10.484 1.00 97.88 522 PHE A CA 1
ATOM 4081 C C . PHE A 1 522 ? 27.078 -12.654 -9.885 1.00 97.88 522 PHE A C 1
ATOM 4083 O O . PHE A 1 522 ? 28.266 -12.965 -9.791 1.00 97.88 522 PHE A O 1
ATOM 4090 N N . ARG A 1 523 ? 26.108 -13.478 -9.464 1.00 97.62 523 ARG A N 1
ATOM 4091 C CA . ARG A 1 523 ? 26.322 -14.845 -8.973 1.00 97.62 523 ARG A CA 1
ATOM 4092 C C . ARG A 1 523 ? 25.316 -15.823 -9.579 1.00 97.62 523 ARG A C 1
ATOM 4094 O O . ARG A 1 523 ? 24.197 -15.462 -9.916 1.00 97.62 523 ARG A O 1
ATOM 4101 N N . MET A 1 524 ? 25.689 -17.100 -9.641 1.00 98.06 524 MET A N 1
ATOM 4102 C CA . MET A 1 524 ? 24.788 -18.159 -10.103 1.00 98.06 524 MET A CA 1
ATOM 4103 C C . MET A 1 524 ? 23.752 -18.499 -9.011 1.00 98.06 524 MET A C 1
ATOM 4105 O O . MET A 1 524 ? 24.034 -19.257 -8.083 1.00 98.06 524 MET A O 1
ATOM 4109 N N . THR A 1 525 ? 22.568 -17.893 -9.080 1.00 98.12 525 THR A N 1
ATOM 4110 C CA . THR A 1 525 ? 21.421 -18.140 -8.194 1.00 98.12 525 THR A CA 1
ATOM 4111 C C . THR A 1 525 ? 20.548 -19.295 -8.682 1.00 98.12 525 THR A C 1
ATOM 4113 O O . THR A 1 525 ? 20.708 -19.793 -9.792 1.00 98.12 525 THR A O 1
ATOM 4116 N N . SER A 1 526 ? 19.562 -19.712 -7.882 1.00 97.44 526 SER A N 1
ATOM 4117 C CA . SER A 1 526 ? 18.562 -20.683 -8.345 1.00 97.44 526 SER A CA 1
ATOM 4118 C C . SER A 1 526 ? 17.846 -20.195 -9.604 1.00 97.44 526 SER A C 1
ATOM 4120 O O . SER A 1 526 ? 17.613 -20.980 -10.508 1.00 97.44 526 SER A O 1
ATOM 4122 N N . THR A 1 527 ? 17.543 -18.898 -9.705 1.00 98.38 527 THR A N 1
ATOM 4123 C CA . THR A 1 527 ? 16.905 -18.343 -10.909 1.00 98.38 527 THR A CA 1
ATOM 4124 C C . THR A 1 527 ? 17.813 -18.447 -12.128 1.00 98.38 527 THR A C 1
ATOM 4126 O O . THR A 1 527 ? 17.352 -18.877 -13.177 1.00 98.38 527 THR A O 1
ATOM 4129 N N . THR A 1 528 ? 19.101 -18.120 -12.002 1.00 98.19 528 THR A N 1
ATOM 4130 C CA . THR A 1 528 ? 20.035 -18.207 -13.136 1.00 98.19 528 THR A CA 1
ATOM 4131 C C . THR A 1 528 ? 20.320 -19.657 -13.536 1.00 98.19 528 THR A C 1
ATOM 4133 O O . THR A 1 528 ? 20.588 -19.908 -14.702 1.00 98.19 528 THR A O 1
ATOM 4136 N N . LEU A 1 529 ? 20.220 -20.623 -12.610 1.00 97.75 529 LEU A N 1
ATOM 4137 C CA . LEU A 1 529 ? 20.309 -22.057 -12.926 1.00 97.75 529 LEU A CA 1
ATOM 4138 C C . LEU A 1 529 ? 19.147 -22.555 -13.798 1.00 97.75 529 LEU A C 1
ATOM 4140 O O . LEU A 1 529 ? 19.317 -23.527 -14.529 1.00 97.75 529 LEU A O 1
ATOM 4144 N N . PHE A 1 530 ? 17.979 -21.915 -13.698 1.00 97.69 530 PHE A N 1
ATOM 4145 C CA . PHE A 1 530 ? 16.801 -22.223 -14.511 1.00 97.69 530 PHE A CA 1
ATOM 4146 C C . PHE A 1 530 ? 16.639 -21.300 -15.727 1.00 97.69 530 PHE A C 1
ATOM 4148 O O . PHE A 1 530 ? 15.741 -21.532 -16.531 1.00 97.69 530 PHE A O 1
ATOM 4155 N N . ALA A 1 531 ? 17.455 -20.252 -15.854 1.00 98.31 531 ALA A N 1
ATOM 4156 C CA . ALA A 1 531 ? 17.354 -19.292 -16.944 1.00 98.31 531 ALA A CA 1
ATOM 4157 C C . ALA A 1 531 ? 17.921 -19.855 -18.250 1.00 98.31 531 ALA A C 1
ATOM 4159 O O . ALA A 1 531 ? 18.940 -20.545 -18.251 1.00 98.31 531 ALA A O 1
ATOM 4160 N N . ASP A 1 532 ? 17.296 -19.493 -19.369 1.00 98.56 532 ASP A N 1
ATOM 4161 C CA . ASP A 1 532 ? 17.787 -19.836 -20.705 1.00 98.56 532 ASP A CA 1
ATOM 4162 C C . ASP A 1 532 ? 19.032 -19.016 -21.057 1.00 98.56 532 ASP A C 1
ATOM 4164 O O . ASP A 1 532 ? 19.964 -19.505 -21.697 1.00 98.56 532 ASP A O 1
ATOM 4168 N N . LEU A 1 533 ? 19.051 -17.751 -20.623 1.00 98.44 533 LEU A N 1
ATOM 4169 C CA . LEU A 1 533 ? 20.163 -16.828 -20.807 1.00 98.44 533 LEU A CA 1
ATOM 4170 C C . LEU A 1 533 ? 20.526 -16.165 -19.483 1.00 98.44 533 LEU A C 1
ATOM 4172 O O . LEU A 1 533 ? 19.664 -15.649 -18.772 1.00 98.44 533 LEU A O 1
ATOM 4176 N N . VAL A 1 534 ? 21.826 -16.124 -19.195 1.00 98.62 534 VAL A N 1
ATOM 4177 C CA . VAL A 1 534 ? 22.383 -15.416 -18.041 1.00 98.62 534 VAL A CA 1
ATOM 4178 C C . VAL A 1 534 ? 23.325 -14.330 -18.538 1.00 98.62 534 VAL A C 1
ATOM 4180 O O . VAL A 1 534 ? 24.270 -14.615 -19.275 1.00 98.62 534 VAL A O 1
ATOM 4183 N N . LEU A 1 535 ? 23.075 -13.087 -18.132 1.00 98.50 535 LEU A N 1
ATOM 4184 C CA . LEU A 1 535 ? 23.962 -11.958 -18.395 1.00 98.50 535 LEU A CA 1
ATOM 4185 C C . LEU A 1 535 ? 24.709 -11.584 -17.106 1.00 98.50 535 LEU A C 1
ATOM 4187 O O . LEU A 1 535 ? 24.063 -11.382 -16.074 1.00 98.50 535 LEU A O 1
ATOM 4191 N N . PRO A 1 536 ? 26.051 -11.492 -17.138 1.00 98.38 536 PRO A N 1
ATOM 4192 C CA . PRO A 1 536 ? 26.835 -11.172 -15.952 1.00 98.38 536 PRO A CA 1
ATOM 4193 C C . PRO A 1 536 ? 26.627 -9.705 -15.561 1.00 98.38 536 PRO A C 1
ATOM 4195 O O . PRO A 1 536 ? 27.060 -8.793 -16.269 1.00 98.38 536 PRO A O 1
ATOM 4198 N N . ALA A 1 537 ? 25.968 -9.478 -14.427 1.00 98.38 537 ALA A N 1
ATOM 4199 C CA . ALA A 1 537 ? 25.787 -8.142 -13.871 1.00 98.38 537 ALA A CA 1
ATOM 4200 C C . ALA A 1 537 ? 27.006 -7.728 -13.029 1.00 98.38 537 ALA A C 1
ATOM 4202 O O . ALA A 1 537 ? 27.670 -8.569 -12.424 1.00 98.38 537 ALA A O 1
ATOM 4203 N N . ALA A 1 538 ? 27.293 -6.429 -12.973 1.00 98.50 538 ALA A N 1
ATOM 4204 C CA . ALA A 1 538 ? 28.287 -5.856 -12.073 1.00 98.50 538 ALA A CA 1
ATOM 4205 C C . ALA A 1 538 ? 27.820 -5.945 -10.611 1.00 98.50 538 ALA A C 1
ATOM 4207 O O . ALA A 1 538 ? 26.627 -5.806 -10.305 1.00 98.50 538 ALA A O 1
ATOM 4208 N N . THR A 1 539 ? 28.765 -6.131 -9.692 1.00 98.38 539 THR A N 1
ATOM 4209 C CA . THR A 1 539 ? 28.484 -6.053 -8.255 1.00 98.38 539 THR A CA 1
ATOM 4210 C C . THR A 1 539 ? 28.229 -4.603 -7.822 1.00 98.38 539 THR A C 1
ATOM 4212 O O . THR A 1 539 ? 28.407 -3.646 -8.577 1.00 98.38 539 THR A O 1
ATOM 4215 N N . TRP A 1 540 ? 27.817 -4.410 -6.568 1.00 97.56 540 TRP A N 1
ATOM 4216 C CA . TRP A 1 540 ? 27.570 -3.075 -6.011 1.00 97.56 540 TRP A CA 1
ATOM 4217 C C . TRP A 1 540 ? 28.835 -2.210 -5.889 1.00 97.56 540 TRP A C 1
ATOM 4219 O O . TRP A 1 540 ? 28.723 -0.993 -5.799 1.00 97.56 540 TRP A O 1
ATOM 4229 N N . TYR A 1 541 ? 30.029 -2.815 -5.893 1.00 97.94 541 TYR A N 1
ATOM 4230 C CA . TYR A 1 541 ? 31.318 -2.112 -5.813 1.00 97.94 541 TYR A CA 1
ATOM 4231 C C . TYR A 1 541 ? 31.909 -1.777 -7.184 1.00 97.94 541 TYR A C 1
ATOM 4233 O O . TYR A 1 541 ? 33.073 -1.401 -7.274 1.00 97.94 541 TYR A O 1
ATOM 4241 N N . GLU A 1 542 ? 31.139 -1.939 -8.256 1.00 98.31 542 GLU A N 1
ATOM 4242 C CA . GLU A 1 542 ? 31.613 -1.831 -9.641 1.00 98.31 542 GLU A CA 1
ATOM 4243 C C . GLU A 1 542 ? 30.682 -0.956 -10.496 1.00 98.31 542 GLU A C 1
ATOM 4245 O O . GLU A 1 542 ? 30.805 -0.931 -11.718 1.00 98.31 542 GLU A O 1
ATOM 4250 N N . LYS A 1 543 ? 29.739 -0.235 -9.870 1.00 98.12 543 LYS A N 1
ATOM 4251 C CA . LYS A 1 543 ? 28.748 0.597 -10.566 1.00 98.12 543 LYS A CA 1
ATOM 4252 C C . LYS A 1 543 ? 28.396 1.868 -9.800 1.00 98.12 543 LYS A C 1
ATOM 4254 O O . LYS A 1 543 ? 28.522 1.899 -8.574 1.00 98.12 543 LYS A O 1
ATOM 4259 N N . HIS A 1 544 ? 27.928 2.884 -10.522 1.00 98.38 544 HIS A N 1
ATOM 4260 C CA . HIS A 1 544 ? 27.279 4.042 -9.919 1.00 98.38 544 HIS A CA 1
ATOM 4261 C C . HIS A 1 544 ? 25.779 3.785 -9.787 1.00 98.38 544 HIS A C 1
ATOM 4263 O O . HIS A 1 544 ? 25.137 3.341 -10.734 1.00 98.38 544 HIS A O 1
ATOM 4269 N N . ASP A 1 545 ? 25.227 4.046 -8.606 1.00 98.25 545 ASP A N 1
ATOM 4270 C CA . ASP A 1 545 ? 23.789 3.952 -8.334 1.00 98.25 545 ASP A CA 1
ATOM 4271 C C . ASP A 1 545 ? 23.477 4.701 -7.019 1.00 98.25 545 ASP A C 1
ATOM 4273 O O . ASP A 1 545 ? 24.395 5.141 -6.321 1.00 98.25 545 ASP A O 1
ATOM 4277 N N . LEU A 1 546 ? 22.204 4.844 -6.655 1.00 98.19 546 LEU A N 1
ATOM 4278 C CA . LEU A 1 546 ? 21.750 5.486 -5.417 1.00 98.19 546 LEU A CA 1
ATOM 4279 C C . LEU A 1 546 ? 21.079 4.476 -4.478 1.00 98.19 546 LEU A C 1
ATOM 4281 O O . LEU A 1 546 ? 20.474 3.494 -4.903 1.00 98.19 546 LEU A O 1
ATOM 4285 N N . SER A 1 547 ? 21.147 4.742 -3.175 1.00 97.88 547 SER A N 1
ATOM 4286 C CA . SER A 1 547 ? 20.448 3.984 -2.139 1.00 97.88 547 SER A CA 1
ATOM 4287 C C . SER A 1 547 ? 19.846 4.919 -1.094 1.00 97.88 547 SER A C 1
ATOM 4289 O O . SER A 1 547 ? 20.457 5.902 -0.669 1.00 97.88 547 SER A O 1
ATOM 4291 N N . SER A 1 548 ? 18.631 4.580 -0.671 1.00 98.25 548 SER A N 1
ATOM 4292 C CA . SER A 1 548 ? 17.914 5.178 0.454 1.00 98.25 548 SER A CA 1
ATOM 4293 C C . SER A 1 548 ? 17.072 4.112 1.149 1.00 98.25 548 SER A C 1
ATOM 4295 O O . SER A 1 548 ? 16.744 3.095 0.542 1.00 98.25 548 SER A O 1
ATOM 4297 N N . THR A 1 549 ? 16.699 4.340 2.403 1.00 97.81 549 THR A N 1
ATOM 4298 C CA . THR A 1 549 ? 15.897 3.404 3.203 1.00 97.81 549 THR A CA 1
ATOM 4299 C C . THR A 1 549 ? 14.941 4.163 4.116 1.00 97.81 549 THR A C 1
ATOM 4301 O O . THR A 1 549 ? 15.151 5.345 4.403 1.00 97.81 549 THR A O 1
ATOM 4304 N N . ASP A 1 550 ? 13.921 3.467 4.603 1.00 97.62 550 ASP A N 1
ATOM 4305 C CA . ASP A 1 550 ? 13.002 3.886 5.660 1.00 97.62 550 ASP A CA 1
ATOM 4306 C C . ASP A 1 550 ? 13.734 4.285 6.948 1.00 97.62 550 ASP A C 1
ATOM 4308 O O . ASP A 1 550 ? 13.371 5.259 7.601 1.00 97.62 550 ASP A O 1
ATOM 4312 N N . LEU A 1 551 ? 14.811 3.562 7.270 1.00 98.06 551 LEU A N 1
ATOM 4313 C CA . LEU A 1 551 ? 15.459 3.574 8.584 1.00 98.06 551 LEU A CA 1
ATOM 4314 C C . LEU A 1 551 ? 16.235 4.861 8.893 1.00 98.06 551 LEU A C 1
ATOM 4316 O O . LEU A 1 551 ? 16.383 5.198 10.058 1.00 98.06 551 LEU A O 1
ATOM 4320 N N . HIS A 1 552 ? 16.706 5.595 7.883 1.00 98.00 552 HIS A N 1
ATOM 4321 C CA . HIS A 1 552 ? 17.467 6.833 8.080 1.00 98.00 552 HIS A CA 1
ATOM 4322 C C . HIS A 1 552 ? 17.267 7.819 6.921 1.00 98.00 552 HIS A C 1
ATOM 4324 O O . HIS A 1 552 ? 16.992 7.389 5.792 1.00 98.00 552 HIS A O 1
ATOM 4330 N N . PRO A 1 553 ? 17.483 9.132 7.120 1.00 97.25 553 PRO A N 1
ATOM 4331 C CA . PRO A 1 553 ? 17.097 10.155 6.151 1.00 97.25 553 PRO A CA 1
ATOM 4332 C C . PRO A 1 553 ? 18.119 10.351 5.022 1.00 97.25 553 PRO A C 1
ATOM 4334 O O . PRO A 1 553 ? 17.891 11.137 4.106 1.00 97.25 553 PRO A O 1
ATOM 4337 N N . PHE A 1 554 ? 19.245 9.636 5.058 1.00 98.19 554 PHE A N 1
ATOM 4338 C CA . PHE A 1 554 ? 20.327 9.794 4.090 1.00 98.19 554 PHE A CA 1
ATOM 4339 C C . PHE A 1 554 ? 20.021 9.143 2.734 1.00 98.19 554 PHE A C 1
ATOM 4341 O O . PHE A 1 554 ? 19.553 8.004 2.662 1.00 98.19 554 PHE A O 1
ATOM 4348 N N . VAL A 1 555 ? 20.370 9.859 1.664 1.00 98.31 555 VAL A N 1
ATOM 4349 C CA . VAL A 1 555 ? 20.557 9.315 0.313 1.00 98.31 555 VAL A CA 1
ATOM 4350 C C . VAL A 1 555 ? 22.060 9.223 0.074 1.00 98.31 555 VAL A C 1
ATOM 4352 O O . VAL A 1 555 ? 22.772 10.212 0.245 1.00 98.31 555 VAL A O 1
ATOM 4355 N N . HIS A 1 556 ? 22.553 8.046 -0.296 1.00 97.81 556 HIS A N 1
ATOM 4356 C CA . HIS A 1 556 ? 23.976 7.818 -0.546 1.00 97.81 556 HIS A CA 1
ATOM 4357 C C . HIS A 1 556 ? 24.191 7.034 -1.842 1.00 97.81 556 HIS A C 1
ATOM 4359 O O . HIS A 1 556 ? 23.268 6.413 -2.367 1.00 97.81 556 HIS A O 1
ATOM 4365 N N . ALA A 1 557 ? 25.413 7.075 -2.367 1.00 96.94 557 ALA A N 1
ATOM 4366 C CA . ALA A 1 557 ? 25.754 6.456 -3.642 1.00 96.94 557 ALA A CA 1
ATOM 4367 C C . ALA A 1 557 ? 26.459 5.103 -3.468 1.00 96.94 557 ALA A C 1
ATOM 4369 O O . ALA A 1 557 ? 27.183 4.881 -2.494 1.00 96.94 557 ALA A O 1
ATOM 4370 N N . PHE A 1 558 ? 26.286 4.232 -4.458 1.00 97.56 558 PHE A N 1
ATOM 4371 C CA . PHE A 1 558 ? 27.255 3.202 -4.810 1.00 97.56 558 PHE A CA 1
ATOM 4372 C C . PHE A 1 558 ? 28.317 3.820 -5.725 1.00 97.56 558 PHE A C 1
ATOM 4374 O O . PHE A 1 558 ? 28.000 4.644 -6.586 1.00 97.56 558 PHE A O 1
ATOM 4381 N N . SER A 1 559 ? 29.575 3.430 -5.526 1.00 95.94 559 SER A N 1
ATOM 4382 C CA . SER A 1 559 ? 30.709 3.934 -6.300 1.00 95.94 559 SER A CA 1
ATOM 4383 C C . SER A 1 559 ? 31.608 2.772 -6.721 1.00 95.94 559 SER A C 1
ATOM 4385 O O . SER A 1 559 ? 31.929 1.931 -5.874 1.00 95.94 559 SER A O 1
ATOM 4387 N N . PRO A 1 560 ? 32.055 2.723 -7.988 1.00 97.12 560 PRO A N 1
ATOM 4388 C CA . PRO A 1 560 ? 32.948 1.681 -8.460 1.00 97.12 560 PRO A CA 1
ATOM 4389 C C . PRO A 1 560 ? 34.325 1.813 -7.796 1.00 97.12 560 PRO A C 1
ATOM 4391 O O . PRO A 1 560 ? 35.013 2.821 -7.949 1.00 97.12 560 PRO A O 1
ATOM 4394 N N . ALA A 1 561 ? 34.744 0.778 -7.074 1.00 98.00 561 ALA A N 1
ATOM 4395 C CA . ALA A 1 561 ? 36.110 0.620 -6.586 1.00 98.00 561 ALA A CA 1
ATOM 4396 C C . ALA A 1 561 ? 37.061 0.197 -7.719 1.00 98.00 561 ALA A C 1
ATOM 4398 O O . ALA A 1 561 ? 38.230 0.577 -7.729 1.00 98.00 561 ALA A O 1
ATOM 4399 N N . ILE A 1 562 ? 36.544 -0.577 -8.677 1.00 97.88 562 ILE A N 1
ATOM 4400 C CA . ILE A 1 562 ? 37.200 -0.991 -9.920 1.00 97.88 562 ILE A CA 1
ATOM 4401 C C . ILE A 1 562 ? 36.166 -1.009 -11.052 1.00 97.88 562 ILE A C 1
ATOM 4403 O O . ILE A 1 562 ? 34.960 -0.985 -10.802 1.00 97.88 562 ILE A O 1
ATOM 4407 N N . SER A 1 563 ? 36.625 -1.084 -12.301 1.00 97.12 563 SER A N 1
ATOM 4408 C CA . SER A 1 563 ? 35.746 -1.429 -13.425 1.00 97.12 563 SER A CA 1
ATOM 4409 C C . SER A 1 563 ? 35.173 -2.845 -13.257 1.00 97.12 563 SER A C 1
ATOM 4411 O O . SER A 1 563 ? 35.903 -3.709 -12.759 1.00 97.12 563 SER A O 1
ATOM 4413 N N . PRO A 1 564 ? 33.933 -3.116 -13.720 1.00 98.00 564 PRO A N 1
ATOM 4414 C CA . PRO A 1 564 ? 33.376 -4.465 -13.731 1.00 98.00 564 PRO A CA 1
ATOM 4415 C C . PRO A 1 564 ? 34.353 -5.482 -14.354 1.00 98.00 564 PRO A C 1
ATOM 4417 O O . PRO A 1 564 ? 34.822 -5.277 -15.479 1.00 98.00 564 PRO A O 1
ATOM 4420 N N . PRO A 1 565 ? 34.713 -6.563 -13.643 1.00 96.62 565 PRO A N 1
ATOM 4421 C CA . PRO A 1 565 ? 35.692 -7.524 -14.119 1.00 96.62 565 PRO A CA 1
ATOM 4422 C C . PRO A 1 565 ? 35.116 -8.423 -15.222 1.00 96.62 565 PRO A C 1
ATOM 4424 O O . PRO A 1 565 ? 33.910 -8.646 -15.340 1.00 96.62 565 PRO A O 1
ATOM 4427 N N . TRP A 1 566 ? 36.014 -9.006 -16.018 1.00 97.38 566 TRP A N 1
ATOM 4428 C CA . TRP A 1 566 ? 35.684 -9.895 -17.137 1.00 97.38 566 TRP A CA 1
ATOM 4429 C C . TRP A 1 566 ? 34.768 -9.238 -18.181 1.00 97.38 566 TRP A C 1
ATOM 4431 O O . TRP A 1 566 ? 35.185 -8.321 -18.881 1.00 97.38 566 TRP A O 1
ATOM 4441 N N . GLN A 1 567 ? 33.555 -9.765 -18.342 1.00 97.69 567 GLN A N 1
ATOM 4442 C CA . GLN A 1 567 ? 32.534 -9.273 -19.264 1.00 97.69 567 GLN A CA 1
ATOM 4443 C C . GLN A 1 567 ? 31.292 -8.786 -18.509 1.00 97.69 567 GLN A C 1
ATOM 4445 O O . GLN A 1 567 ? 30.252 -8.579 -19.135 1.00 97.69 567 GLN A O 1
ATOM 4450 N N . ALA A 1 568 ? 31.389 -8.643 -17.181 1.00 98.50 568 ALA A N 1
ATOM 4451 C CA . ALA A 1 568 ? 30.314 -8.080 -16.385 1.00 98.50 568 ALA A CA 1
ATOM 4452 C C . ALA A 1 568 ? 30.048 -6.634 -16.809 1.00 98.50 568 ALA A C 1
ATOM 4454 O O . ALA A 1 568 ? 30.957 -5.914 -17.225 1.00 98.50 568 ALA A O 1
ATOM 4455 N N . ARG A 1 569 ? 28.786 -6.224 -16.727 1.00 98.56 569 ARG A N 1
ATOM 4456 C CA . ARG A 1 569 ? 28.337 -4.867 -17.055 1.00 98.56 569 ARG A CA 1
ATOM 4457 C C . ARG A 1 569 ? 27.343 -4.385 -16.020 1.00 98.56 569 ARG A C 1
ATOM 4459 O O . ARG A 1 569 ? 26.667 -5.197 -15.387 1.00 98.56 569 ARG A O 1
ATOM 4466 N N . THR A 1 570 ? 27.236 -3.075 -15.842 1.00 98.56 570 THR A N 1
ATOM 4467 C CA . THR A 1 570 ? 26.200 -2.526 -14.959 1.00 98.56 570 THR A CA 1
ATOM 4468 C C . THR A 1 570 ? 24.814 -2.861 -15.520 1.00 98.56 570 THR A C 1
ATOM 4470 O O . THR A 1 570 ? 24.648 -3.024 -16.731 1.00 98.56 570 THR A O 1
ATOM 4473 N N . ASP A 1 571 ? 23.793 -2.963 -14.661 1.00 98.31 571 ASP A N 1
ATOM 4474 C CA . ASP A 1 571 ? 22.415 -3.186 -15.131 1.00 98.31 571 ASP A CA 1
ATOM 4475 C C . ASP A 1 571 ? 22.011 -2.109 -16.158 1.00 98.31 571 ASP A C 1
ATOM 4477 O O . ASP A 1 571 ? 21.404 -2.414 -17.184 1.00 98.31 571 ASP A O 1
ATOM 4481 N N . PHE A 1 572 ? 22.432 -0.863 -15.911 1.00 98.38 572 PHE A N 1
ATOM 4482 C CA . PHE A 1 572 ? 22.262 0.277 -16.809 1.00 98.38 572 PHE A CA 1
ATOM 4483 C C . PHE A 1 572 ? 22.845 -0.000 -18.204 1.00 98.38 572 PHE A C 1
ATOM 4485 O O . PHE A 1 572 ? 22.125 0.065 -19.200 1.00 98.38 572 PHE A O 1
ATOM 4492 N N . GLU A 1 573 ? 24.118 -0.390 -18.296 1.00 98.50 573 GLU A N 1
ATOM 4493 C CA . GLU A 1 573 ? 24.772 -0.698 -19.575 1.00 98.50 573 GLU A CA 1
ATOM 4494 C C . GLU A 1 573 ? 24.114 -1.875 -20.305 1.00 98.50 573 GLU A C 1
ATOM 4496 O O . GLU A 1 573 ? 24.011 -1.864 -21.536 1.00 98.50 573 GLU A O 1
ATOM 4501 N N . ILE A 1 574 ? 23.666 -2.897 -19.567 1.00 98.62 574 ILE A N 1
ATOM 4502 C CA . ILE A 1 574 ? 22.980 -4.055 -20.150 1.00 98.62 574 ILE A CA 1
ATOM 4503 C C . ILE A 1 574 ? 21.656 -3.614 -20.781 1.00 98.62 574 ILE A C 1
ATOM 4505 O O . ILE A 1 574 ? 21.421 -3.907 -21.956 1.00 98.62 574 ILE A O 1
ATOM 4509 N N . PHE A 1 575 ? 20.811 -2.877 -20.055 1.00 98.56 575 PHE A N 1
ATOM 4510 C CA . PHE A 1 575 ? 19.525 -2.413 -20.585 1.00 98.56 575 PHE A CA 1
ATOM 4511 C C . PHE A 1 575 ? 19.682 -1.394 -21.721 1.00 98.56 575 PHE A C 1
ATOM 4513 O O . PHE A 1 575 ? 18.947 -1.488 -22.704 1.00 98.56 575 PHE A O 1
ATOM 4520 N N . HIS A 1 576 ? 20.671 -0.495 -21.667 1.00 98.69 576 HIS A N 1
ATOM 4521 C CA . HIS A 1 576 ? 20.987 0.395 -22.792 1.00 98.69 576 HIS A CA 1
ATOM 4522 C C . HIS A 1 576 ? 21.460 -0.385 -24.028 1.00 98.69 576 HIS A C 1
ATOM 4524 O O . HIS A 1 576 ? 21.044 -0.085 -25.149 1.00 98.69 576 HIS A O 1
ATOM 4530 N N . GLY A 1 577 ? 22.268 -1.434 -23.845 1.00 98.50 577 GLY A N 1
ATOM 4531 C CA . GLY A 1 577 ? 22.681 -2.325 -24.931 1.00 98.50 577 GLY A CA 1
ATOM 4532 C C . GLY A 1 577 ? 21.509 -3.090 -25.557 1.00 98.50 577 GLY A C 1
ATOM 4533 O O . GLY A 1 577 ? 21.404 -3.169 -26.784 1.00 98.50 577 GLY A O 1
ATOM 4534 N N . LEU A 1 578 ? 20.594 -3.609 -24.730 1.00 98.25 578 LEU A N 1
ATOM 4535 C CA . LEU A 1 578 ? 19.366 -4.264 -25.194 1.00 98.25 578 LEU A CA 1
ATOM 4536 C C . LEU A 1 578 ? 18.457 -3.285 -25.946 1.00 98.25 578 LEU A C 1
ATOM 4538 O O . LEU A 1 578 ? 17.954 -3.628 -27.014 1.00 98.25 578 LEU A O 1
ATOM 4542 N N . ALA A 1 579 ? 18.291 -2.061 -25.441 1.00 98.38 579 ALA A N 1
ATOM 4543 C CA . ALA A 1 579 ? 17.509 -1.012 -26.090 1.00 98.38 579 ALA A CA 1
ATOM 4544 C C . ALA A 1 579 ? 18.087 -0.624 -27.459 1.00 98.38 579 ALA A C 1
ATOM 4546 O O . ALA A 1 579 ? 17.333 -0.481 -28.425 1.00 98.38 579 ALA A O 1
ATOM 4547 N N . ALA A 1 580 ? 19.414 -0.505 -27.570 1.00 98.50 580 ALA A N 1
ATOM 4548 C CA . ALA A 1 580 ? 20.096 -0.246 -28.837 1.00 98.50 580 ALA A CA 1
ATOM 4549 C C . ALA A 1 580 ? 19.835 -1.363 -29.852 1.00 98.50 580 ALA A C 1
ATOM 4551 O O . ALA A 1 580 ? 19.437 -1.088 -30.986 1.00 98.50 580 ALA A O 1
ATOM 4552 N N . LYS A 1 581 ? 19.975 -2.629 -29.435 1.00 98.25 581 LYS A N 1
ATOM 4553 C CA . LYS A 1 581 ? 19.726 -3.764 -30.328 1.00 98.25 581 LYS A CA 1
ATOM 4554 C C . LYS A 1 581 ? 18.251 -3.899 -30.706 1.00 98.25 581 LYS A C 1
ATOM 4556 O O . LYS A 1 581 ? 17.957 -4.198 -31.860 1.00 98.25 581 LYS A O 1
ATOM 4561 N N . LEU A 1 582 ? 17.331 -3.645 -29.774 1.00 97.69 582 LEU A N 1
ATOM 4562 C CA . LEU A 1 582 ? 15.897 -3.587 -30.056 1.00 97.69 582 LEU A CA 1
ATOM 4563 C C . LEU A 1 582 ? 15.596 -2.522 -31.113 1.00 97.69 582 LEU A C 1
ATOM 4565 O O . LEU A 1 582 ? 14.922 -2.828 -32.086 1.00 97.69 582 LEU A O 1
ATOM 4569 N N . SER A 1 583 ? 16.137 -1.314 -30.948 1.00 98.06 583 SER A N 1
ATOM 4570 C CA . SER A 1 583 ? 15.913 -0.188 -31.865 1.00 98.06 583 SER A CA 1
ATOM 4571 C C . SER A 1 583 ? 16.432 -0.482 -33.277 1.00 98.06 583 SER A C 1
ATOM 4573 O O . SER A 1 583 ? 15.754 -0.197 -34.259 1.00 98.06 583 SER A O 1
ATOM 4575 N N . GLU A 1 584 ? 17.605 -1.117 -33.385 1.00 97.44 584 GLU A N 1
ATOM 4576 C CA . GLU A 1 584 ? 18.166 -1.572 -34.665 1.00 97.44 584 GLU A CA 1
ATOM 4577 C C . GLU A 1 584 ? 17.277 -2.631 -35.336 1.00 97.44 584 GLU A C 1
ATOM 4579 O O . GLU A 1 584 ? 16.992 -2.544 -36.528 1.00 97.44 584 GLU A O 1
ATOM 4584 N N . LEU A 1 585 ? 16.836 -3.640 -34.578 1.00 97.88 585 LEU A N 1
ATOM 4585 C CA . LEU A 1 585 ? 16.035 -4.750 -35.104 1.00 97.88 585 LEU A CA 1
ATOM 4586 C C . LEU A 1 585 ? 14.577 -4.366 -35.383 1.00 97.88 585 LEU A C 1
ATOM 4588 O O . LEU A 1 585 ? 13.916 -5.047 -36.169 1.00 97.88 585 LEU A O 1
ATOM 4592 N N . ALA A 1 586 ? 14.078 -3.319 -34.730 1.00 97.62 586 ALA A N 1
ATOM 4593 C CA . ALA A 1 586 ? 12.739 -2.780 -34.917 1.00 97.62 586 ALA A CA 1
ATOM 4594 C C . ALA A 1 586 ? 12.554 -2.183 -36.318 1.00 97.62 586 ALA A C 1
ATOM 4596 O O . ALA A 1 586 ? 11.477 -2.332 -36.893 1.00 97.62 586 ALA A O 1
ATOM 4597 N N . ALA A 1 587 ? 13.606 -1.592 -36.894 1.00 94.25 587 ALA A N 1
ATOM 4598 C CA . ALA A 1 587 ? 13.550 -0.930 -38.193 1.00 94.25 587 ALA A CA 1
ATOM 4599 C C . ALA A 1 587 ? 12.985 -1.846 -39.299 1.00 94.25 587 ALA A C 1
ATOM 4601 O O . ALA A 1 587 ? 13.529 -2.914 -39.599 1.00 94.25 587 ALA A O 1
ATOM 4602 N N . GLY A 1 588 ? 11.875 -1.425 -39.910 1.00 93.44 588 GLY A N 1
ATOM 4603 C CA . GLY A 1 588 ? 11.170 -2.156 -40.967 1.00 93.44 588 GLY A CA 1
ATOM 4604 C C . GLY A 1 588 ? 10.421 -3.410 -40.498 1.00 93.44 588 GLY A C 1
ATOM 4605 O O . GLY A 1 588 ? 9.949 -4.182 -41.334 1.00 93.44 588 GLY A O 1
ATOM 4606 N N . ARG A 1 589 ? 10.323 -3.647 -39.182 1.00 94.69 589 ARG A N 1
ATOM 4607 C CA . ARG A 1 589 ? 9.595 -4.783 -38.579 1.00 94.69 589 ARG A CA 1
ATOM 4608 C C . ARG A 1 589 ? 8.520 -4.335 -37.600 1.00 94.69 589 ARG A C 1
ATOM 4610 O O . ARG A 1 589 ? 7.419 -4.876 -37.602 1.00 94.69 589 ARG A O 1
ATOM 4617 N N . LEU A 1 590 ? 8.860 -3.378 -36.751 1.00 94.88 590 LEU A N 1
ATOM 4618 C CA . LEU A 1 590 ? 8.013 -2.798 -35.727 1.00 94.88 590 LEU A CA 1
ATOM 4619 C C . LEU A 1 590 ? 8.481 -1.353 -35.555 1.00 94.88 590 LEU A C 1
ATOM 4621 O O . LEU A 1 590 ? 9.283 -1.093 -34.676 1.00 94.88 590 LEU A O 1
ATOM 4625 N N . ASP A 1 591 ? 8.060 -0.449 -36.441 1.00 93.00 591 ASP A N 1
ATOM 4626 C CA . ASP A 1 591 ? 8.500 0.952 -36.413 1.00 93.00 591 ASP A CA 1
ATOM 4627 C C . ASP A 1 591 ? 7.679 1.766 -35.390 1.00 93.00 591 ASP A C 1
ATOM 4629 O O . ASP A 1 591 ? 7.755 1.536 -34.181 1.00 93.00 591 ASP A O 1
ATOM 4633 N N . VAL A 1 592 ? 6.850 2.702 -35.860 1.00 96.12 592 VAL A N 1
ATOM 4634 C CA . VAL A 1 592 ? 5.878 3.414 -35.026 1.00 96.12 592 VAL A CA 1
ATOM 4635 C C . VAL A 1 592 ? 4.584 2.608 -34.956 1.00 96.12 592 VAL A C 1
ATOM 4637 O O . VAL A 1 592 ? 3.979 2.296 -35.982 1.00 96.12 592 VAL A O 1
ATOM 4640 N N . ALA A 1 593 ? 4.134 2.292 -33.744 1.00 96.38 593 ALA A N 1
ATOM 4641 C CA . ALA A 1 593 ? 2.888 1.578 -33.494 1.00 96.38 593 ALA A CA 1
ATOM 4642 C C . ALA A 1 593 ? 1.985 2.342 -32.520 1.00 96.38 593 ALA A C 1
ATOM 4644 O O . ALA A 1 593 ? 2.448 3.137 -31.703 1.00 96.38 593 ALA A O 1
ATOM 4645 N N . HIS A 1 594 ? 0.685 2.063 -32.591 1.00 97.19 594 HIS A N 1
ATOM 4646 C CA . HIS A 1 594 ? -0.305 2.601 -31.666 1.00 97.19 594 HIS A CA 1
ATOM 4647 C C . HIS A 1 594 ? -0.710 1.486 -30.706 1.00 97.19 594 HIS A C 1
ATOM 4649 O O . HIS A 1 594 ? -1.273 0.480 -31.123 1.00 97.19 594 HIS A O 1
ATOM 4655 N N . ASP A 1 595 ? -0.386 1.651 -29.432 1.00 97.62 595 ASP A N 1
ATOM 4656 C CA . ASP A 1 595 ? -0.587 0.671 -28.376 1.00 97.62 595 ASP A CA 1
ATOM 4657 C C . ASP A 1 595 ? -1.817 1.030 -27.546 1.00 97.62 595 ASP A C 1
ATOM 4659 O O . ASP A 1 595 ? -1.886 2.108 -26.956 1.00 97.62 595 ASP A O 1
ATOM 4663 N N . LEU A 1 596 ? -2.794 0.130 -27.484 1.00 97.81 596 LEU A N 1
ATOM 4664 C CA . LEU A 1 596 ? -3.961 0.309 -26.630 1.00 97.81 596 LEU A CA 1
ATOM 4665 C C . LEU A 1 596 ? -3.616 -0.106 -25.190 1.00 97.81 596 LEU A C 1
ATOM 4667 O O . LEU A 1 596 ? -3.389 -1.284 -24.902 1.00 97.81 596 LEU A O 1
ATOM 4671 N N . VAL A 1 597 ? -3.564 0.860 -24.274 1.00 98.06 597 VAL A N 1
ATOM 4672 C CA . VAL A 1 597 ? -3.168 0.643 -22.875 1.00 98.06 597 VAL A CA 1
ATOM 4673 C C . VAL A 1 597 ? -4.358 0.860 -21.953 1.00 98.06 597 VAL A C 1
ATOM 4675 O O . VAL A 1 597 ? -5.000 1.905 -22.013 1.00 98.06 597 VAL A O 1
ATOM 4678 N N . ALA A 1 598 ? -4.628 -0.113 -21.080 1.00 97.31 598 ALA A N 1
ATOM 4679 C CA . ALA A 1 598 ? -5.640 -0.000 -20.037 1.00 97.31 598 ALA A CA 1
ATOM 4680 C C . ALA A 1 598 ? -5.000 0.308 -18.677 1.00 97.31 598 ALA A C 1
ATOM 4682 O O . ALA A 1 598 ? -4.068 -0.371 -18.242 1.00 97.31 598 ALA A O 1
ATOM 4683 N N . THR A 1 599 ? -5.520 1.301 -17.971 1.00 97.19 599 THR A N 1
ATOM 4684 C CA . THR A 1 599 ? -5.026 1.729 -16.662 1.00 97.19 599 THR A CA 1
ATOM 4685 C C . THR A 1 599 ? -6.139 1.576 -15.636 1.00 97.19 599 THR A C 1
ATOM 4687 O O . THR A 1 599 ? -7.242 2.087 -15.826 1.00 97.19 599 THR A O 1
ATOM 4690 N N . ALA A 1 600 ? -5.861 0.845 -14.555 1.00 97.38 600 ALA A N 1
ATOM 4691 C CA . ALA A 1 600 ? -6.775 0.751 -13.421 1.00 97.38 600 ALA A CA 1
ATOM 4692 C C . ALA A 1 600 ? -7.046 2.145 -12.830 1.00 97.38 600 ALA A C 1
ATOM 4694 O O . ALA A 1 600 ? -6.222 3.047 -12.972 1.00 97.38 600 ALA A O 1
ATOM 4695 N N . LEU A 1 601 ? -8.175 2.313 -12.154 1.00 96.75 601 LEU A N 1
ATOM 4696 C CA . LEU A 1 601 ? -8.503 3.503 -11.381 1.00 96.75 601 LEU A CA 1
ATOM 4697 C C . LEU A 1 601 ? -7.411 3.706 -10.322 1.00 96.75 601 LEU A C 1
ATOM 4699 O O . LEU A 1 601 ? -7.157 2.820 -9.509 1.00 96.75 601 LEU A O 1
ATOM 4703 N N . GLN A 1 602 ? -6.699 4.830 -10.399 1.00 95.88 602 GLN A N 1
ATOM 4704 C CA . GLN A 1 602 ? -5.521 5.076 -9.568 1.00 95.88 602 GLN A CA 1
ATOM 4705 C C . GLN A 1 602 ? -5.898 5.870 -8.316 1.00 95.88 602 GLN A C 1
ATOM 4707 O O . GLN A 1 602 ? -6.586 6.888 -8.415 1.00 95.88 602 GLN A O 1
ATOM 4712 N N . HIS A 1 603 ? -5.376 5.437 -7.167 1.00 96.38 603 HIS A N 1
ATOM 4713 C CA . HIS A 1 603 ? -5.278 6.271 -5.968 1.00 96.38 603 HIS A CA 1
ATOM 4714 C C . HIS A 1 603 ? -4.459 7.539 -6.262 1.00 96.38 603 HIS A C 1
ATOM 4716 O O . HIS A 1 603 ? -3.632 7.534 -7.177 1.00 96.38 603 HIS A O 1
ATOM 4722 N N . ASP A 1 604 ? -4.694 8.615 -5.509 1.00 96.00 604 ASP A N 1
ATOM 4723 C CA . ASP A 1 604 ? -4.045 9.922 -5.683 1.00 96.00 604 ASP A CA 1
ATOM 4724 C C . ASP A 1 604 ? -4.289 10.564 -7.059 1.00 96.00 604 ASP A C 1
ATOM 4726 O O . ASP A 1 604 ? -3.538 11.428 -7.522 1.00 96.00 604 ASP A O 1
ATOM 4730 N N . THR A 1 605 ? -5.374 10.157 -7.717 1.00 95.12 605 THR A N 1
ATOM 4731 C CA . THR A 1 605 ? -5.885 10.757 -8.950 1.00 95.12 605 THR A CA 1
ATOM 4732 C C . THR A 1 605 ? -7.404 10.885 -8.860 1.00 95.12 605 THR A C 1
ATOM 4734 O O . THR A 1 605 ? -8.020 10.147 -8.089 1.00 95.12 605 THR A O 1
ATOM 4737 N N . PRO A 1 606 ? -8.053 11.692 -9.718 1.00 93.38 606 PRO A N 1
ATOM 4738 C CA . PRO A 1 606 ? -9.515 11.722 -9.794 1.00 93.38 606 PRO A CA 1
ATOM 4739 C C . PRO A 1 606 ? -10.170 10.352 -10.063 1.00 93.38 606 PRO A C 1
ATOM 4741 O O . PRO A 1 606 ? -11.370 10.196 -9.861 1.00 93.38 606 PRO A O 1
ATOM 4744 N N . GLY A 1 607 ? -9.413 9.337 -10.502 1.00 95.00 607 GLY A N 1
ATOM 4745 C CA . GLY A 1 607 ? -9.919 7.971 -10.654 1.00 95.00 607 GLY A CA 1
ATOM 4746 C C . GLY A 1 607 ? -10.380 7.325 -9.341 1.00 95.00 607 GLY A C 1
ATOM 4747 O O . GLY A 1 607 ? -11.236 6.444 -9.376 1.00 95.00 607 GLY A O 1
ATOM 4748 N N . GLU A 1 608 ? -9.879 7.765 -8.183 1.00 95.25 608 GLU A N 1
ATOM 4749 C CA . GLU A 1 608 ? -10.241 7.182 -6.882 1.00 95.25 608 GLU A CA 1
ATOM 4750 C C . GLU A 1 608 ? -11.667 7.521 -6.426 1.00 95.25 608 GLU A C 1
ATOM 4752 O O . GLU A 1 608 ? -12.243 6.800 -5.614 1.00 95.25 608 GLU A O 1
ATOM 4757 N N . ILE A 1 609 ? -12.265 8.568 -7.007 1.00 95.12 609 ILE A N 1
ATOM 4758 C CA . ILE A 1 609 ? -13.644 8.994 -6.731 1.00 95.12 609 ILE A CA 1
ATOM 4759 C C . ILE A 1 609 ? -14.660 8.505 -7.780 1.00 95.12 609 ILE A C 1
ATOM 4761 O O . ILE A 1 609 ? -15.816 8.937 -7.797 1.00 95.12 609 ILE A O 1
ATOM 4765 N N . ALA A 1 610 ? -14.256 7.580 -8.655 1.00 94.31 610 ALA A N 1
ATOM 4766 C CA . ALA A 1 610 ? -15.071 7.098 -9.770 1.00 94.31 610 ALA A CA 1
ATOM 4767 C C . ALA A 1 610 ? -16.327 6.306 -9.351 1.00 94.31 610 ALA A C 1
ATOM 4769 O O . ALA A 1 610 ? -17.358 6.368 -10.029 1.00 94.31 610 ALA A O 1
ATOM 4770 N N . GLN A 1 611 ? -16.245 5.546 -8.254 1.00 94.19 611 GLN A N 1
ATOM 4771 C CA . GLN A 1 611 ? -17.288 4.609 -7.817 1.00 94.19 611 GLN A CA 1
ATOM 4772 C C . GLN A 1 611 ? -17.706 4.896 -6.363 1.00 94.19 611 GLN A C 1
ATOM 4774 O O . GLN A 1 611 ? -17.155 4.302 -5.433 1.00 94.19 611 GLN A O 1
ATOM 4779 N N . PRO A 1 612 ? -18.659 5.820 -6.133 1.00 91.44 612 PRO A N 1
ATOM 4780 C CA . PRO A 1 612 ? -19.038 6.232 -4.787 1.00 91.44 612 PRO A CA 1
ATOM 4781 C C . PRO A 1 612 ? -19.757 5.139 -3.998 1.00 91.44 612 PRO A C 1
ATOM 4783 O O . PRO A 1 612 ? -20.367 4.212 -4.536 1.00 91.44 612 PRO A O 1
ATOM 4786 N N . GLY A 1 613 ? -19.715 5.295 -2.675 1.00 83.81 613 GLY A N 1
ATOM 4787 C CA . GLY A 1 613 ? -20.534 4.525 -1.751 1.00 83.81 613 GLY A CA 1
ATOM 4788 C C . GLY A 1 613 ? -20.178 3.045 -1.664 1.00 83.81 613 GLY A C 1
ATOM 4789 O O . GLY A 1 613 ? -21.023 2.284 -1.214 1.00 83.81 613 GLY A O 1
ATOM 4790 N N . GLY A 1 614 ? -19.000 2.586 -2.100 1.00 81.94 614 GLY A N 1
ATOM 4791 C CA . GLY A 1 614 ? -18.590 1.177 -1.965 1.00 81.94 614 GLY A CA 1
ATOM 4792 C C . GLY A 1 614 ? -19.552 0.191 -2.645 1.00 81.94 614 GLY A C 1
ATOM 4793 O O . GLY A 1 614 ? -19.888 -0.861 -2.091 1.00 81.94 614 GLY A O 1
ATOM 4794 N N . GLY A 1 615 ? -20.124 0.587 -3.785 1.00 85.62 615 GLY A N 1
ATOM 4795 C CA . GLY A 1 615 ? -20.867 -0.307 -4.672 1.00 85.62 615 GLY A CA 1
ATOM 4796 C C . GLY A 1 615 ? -19.932 -1.198 -5.494 1.00 85.62 615 GLY A C 1
ATOM 4797 O O . GLY A 1 615 ? -18.736 -0.949 -5.573 1.00 85.62 615 GLY A O 1
ATOM 4798 N N . VAL A 1 616 ? -20.494 -2.230 -6.126 1.00 90.56 616 VAL A N 1
ATOM 4799 C CA . VAL A 1 616 ? -19.791 -3.057 -7.121 1.00 90.56 616 VAL A CA 1
ATOM 4800 C C . VAL A 1 616 ? -20.546 -2.887 -8.439 1.00 90.56 616 VAL A C 1
ATOM 4802 O O . VAL A 1 616 ? -21.514 -3.614 -8.657 1.00 90.56 616 VAL A O 1
ATOM 4805 N N . PRO A 1 617 ? -20.219 -1.868 -9.257 1.00 92.06 617 PRO A N 1
ATOM 4806 C CA . PRO A 1 617 ? -20.952 -1.558 -10.483 1.00 92.06 617 PRO A CA 1
ATOM 4807 C C . PRO A 1 617 ? -20.530 -2.507 -11.613 1.00 92.06 617 PRO A C 1
ATOM 4809 O O . PRO A 1 617 ? -19.878 -2.107 -12.577 1.00 92.06 617 PRO A O 1
ATOM 4812 N N . ASP A 1 618 ? -20.862 -3.790 -11.466 1.00 94.25 618 ASP A N 1
ATOM 4813 C CA . ASP A 1 618 ? -20.569 -4.810 -12.470 1.00 94.25 618 ASP A CA 1
ATOM 4814 C C . ASP A 1 618 ? -21.498 -4.682 -13.671 1.00 94.25 618 ASP A C 1
ATOM 4816 O O . ASP A 1 618 ? -22.582 -5.260 -13.724 1.00 94.25 618 ASP A O 1
ATOM 4820 N N . TRP A 1 619 ? -21.034 -3.908 -14.653 1.00 95.38 619 TRP A N 1
ATOM 4821 C CA . TRP A 1 619 ? -21.720 -3.660 -15.917 1.00 95.38 619 TRP A CA 1
ATOM 4822 C C . TRP A 1 619 ? -22.105 -4.959 -16.639 1.00 95.38 619 TRP A C 1
ATOM 4824 O O . TRP A 1 619 ? -23.127 -4.997 -17.322 1.00 95.38 619 TRP A O 1
ATOM 4834 N N . ARG A 1 620 ? -21.342 -6.048 -16.455 1.00 93.12 620 ARG A N 1
ATOM 4835 C CA . ARG A 1 620 ? -21.654 -7.352 -17.052 1.00 93.12 620 ARG A CA 1
ATOM 4836 C C . ARG A 1 620 ? -22.872 -7.988 -16.389 1.00 93.12 620 ARG A C 1
ATOM 4838 O O . ARG A 1 620 ? -23.748 -8.479 -17.093 1.00 93.12 620 ARG A O 1
ATOM 4845 N N . GLU A 1 621 ? -22.931 -7.975 -15.057 1.00 91.88 621 GLU A N 1
ATOM 4846 C CA . GLU A 1 621 ? -24.075 -8.506 -14.301 1.00 91.88 621 GLU A CA 1
ATOM 4847 C C . GLU A 1 621 ? -25.325 -7.625 -14.486 1.00 91.88 621 GLU A C 1
ATOM 4849 O O . GLU A 1 621 ? -26.435 -8.143 -14.586 1.00 91.88 621 GLU A O 1
ATOM 4854 N N . ALA A 1 622 ? -25.147 -6.304 -14.589 1.00 92.94 622 ALA A N 1
ATOM 4855 C CA . ALA A 1 622 ? -26.233 -5.342 -14.784 1.00 92.94 622 ALA A CA 1
ATOM 4856 C C . ALA A 1 622 ? -26.778 -5.291 -16.227 1.00 92.94 622 ALA A C 1
ATOM 4858 O O . ALA A 1 622 ? -27.845 -4.724 -16.460 1.00 92.94 622 ALA A O 1
ATOM 4859 N N . GLY A 1 623 ? -26.069 -5.869 -17.205 1.00 92.38 623 GLY A N 1
ATOM 4860 C CA . GLY A 1 623 ? -26.415 -5.736 -18.626 1.00 92.38 623 GLY A CA 1
ATOM 4861 C C . GLY A 1 623 ? -26.235 -4.308 -19.155 1.00 92.38 623 GLY A C 1
ATOM 4862 O O . GLY A 1 623 ? -26.902 -3.905 -20.109 1.00 92.38 623 GLY A O 1
ATOM 4863 N N . GLU A 1 624 ? -25.351 -3.538 -18.523 1.00 94.19 624 GLU A N 1
ATOM 4864 C CA . GLU A 1 624 ? -25.055 -2.148 -18.853 1.00 94.19 624 GLU A CA 1
ATOM 4865 C C . GLU A 1 624 ? -23.804 -2.048 -19.732 1.00 94.19 624 GLU A C 1
ATOM 4867 O O . GLU A 1 624 ? -22.947 -2.935 -19.771 1.00 94.19 624 GLU A O 1
ATOM 4872 N N . ARG A 1 625 ? -23.675 -0.936 -20.460 1.00 95.06 625 ARG A N 1
ATOM 4873 C CA . ARG A 1 625 ? -22.450 -0.656 -21.212 1.00 95.06 625 ARG A CA 1
ATOM 4874 C C . ARG A 1 625 ? -21.369 -0.167 -20.240 1.00 95.06 625 ARG A C 1
ATOM 4876 O O . ARG A 1 625 ? -21.651 0.752 -19.475 1.00 95.06 625 ARG A O 1
ATOM 4883 N N . PRO A 1 626 ? -20.137 -0.702 -20.287 1.00 96.88 626 PRO A N 1
ATOM 4884 C CA . PRO A 1 626 ? -19.076 -0.221 -19.417 1.00 96.88 626 PRO A CA 1
ATOM 4885 C C . PRO A 1 626 ? -18.627 1.201 -19.777 1.00 96.88 626 PRO A C 1
ATOM 4887 O O . PRO A 1 626 ? -18.634 1.596 -20.946 1.00 96.88 626 PRO A O 1
ATOM 4890 N N . GLU A 1 627 ? -18.166 1.938 -18.768 1.00 97.19 627 GLU A N 1
ATOM 4891 C CA . GLU A 1 627 ? -17.642 3.300 -18.878 1.00 97.19 627 GLU A CA 1
ATOM 4892 C C . GLU A 1 627 ? -16.144 3.313 -18.511 1.00 97.19 627 GLU A C 1
ATOM 4894 O O . GLU A 1 627 ? -15.799 3.237 -17.324 1.00 97.19 627 GLU A O 1
ATOM 4899 N N . PRO A 1 628 ? -15.225 3.378 -19.497 1.00 97.50 628 PRO A N 1
ATOM 4900 C CA . PRO A 1 628 ? -13.788 3.459 -19.238 1.00 97.50 628 PRO A CA 1
ATOM 4901 C C . PRO A 1 628 ? -13.407 4.627 -18.336 1.00 97.50 628 PRO A C 1
ATOM 4903 O O . PRO A 1 628 ? -13.817 5.760 -18.565 1.00 97.50 628 PRO A O 1
ATOM 4906 N N . GLY A 1 629 ? -12.605 4.341 -17.310 1.00 96.69 629 GLY A N 1
ATOM 4907 C CA . GLY A 1 629 ? -12.213 5.318 -16.293 1.00 96.69 629 GLY A CA 1
ATOM 4908 C C . GLY A 1 629 ? -13.264 5.538 -15.204 1.00 96.69 629 GLY A C 1
ATOM 4909 O O . GLY A 1 629 ? -13.030 6.346 -14.309 1.00 96.69 629 GLY A O 1
ATOM 4910 N N . ARG A 1 630 ? -14.392 4.811 -15.245 1.00 95.94 630 ARG A N 1
ATOM 4911 C CA . ARG A 1 630 ? -15.424 4.858 -14.205 1.00 95.94 630 ARG A CA 1
ATOM 4912 C C . ARG A 1 630 ? -15.866 3.483 -13.719 1.00 95.94 630 ARG A C 1
ATOM 4914 O O . ARG A 1 630 ? -15.695 3.184 -12.544 1.00 95.94 630 ARG A O 1
ATOM 4921 N N . THR A 1 631 ? -16.409 2.639 -14.595 1.00 96.50 631 THR A N 1
ATOM 4922 C CA . THR A 1 631 ? -16.873 1.269 -14.275 1.00 96.50 631 THR A CA 1
ATOM 4923 C C . THR A 1 631 ? -16.020 0.176 -14.925 1.00 96.50 631 THR A C 1
ATOM 4925 O O . THR A 1 631 ? -16.269 -1.009 -14.727 1.00 96.50 631 THR A O 1
ATOM 4928 N N . MET A 1 632 ? -14.990 0.566 -15.678 1.00 97.25 632 MET A N 1
ATOM 4929 C CA . MET A 1 632 ? -13.925 -0.298 -16.193 1.00 97.25 632 MET A CA 1
ATOM 4930 C C . MET A 1 632 ? -12.593 0.488 -16.242 1.00 97.25 632 MET A C 1
ATOM 4932 O O . MET A 1 632 ? -12.619 1.709 -16.039 1.00 97.25 632 MET A O 1
ATOM 4936 N N . PRO A 1 633 ? -11.429 -0.142 -16.524 1.00 97.88 633 PRO A N 1
ATOM 4937 C CA . PRO A 1 633 ? -10.161 0.581 -16.652 1.00 97.88 633 PRO A CA 1
ATOM 4938 C C . PRO A 1 633 ? -10.251 1.764 -17.625 1.00 97.88 633 PRO A C 1
ATOM 4940 O O . PRO A 1 633 ? -10.940 1.686 -18.646 1.00 97.88 633 PRO A O 1
ATOM 4943 N N . ALA A 1 634 ? -9.521 2.843 -17.346 1.00 97.25 634 ALA A N 1
ATOM 4944 C CA . ALA A 1 634 ? -9.288 3.891 -18.335 1.00 97.25 634 ALA A CA 1
ATOM 4945 C C . ALA A 1 634 ? -8.504 3.312 -19.518 1.00 97.25 634 ALA A C 1
ATOM 4947 O O . ALA A 1 634 ? -7.691 2.407 -19.335 1.00 97.25 634 ALA A O 1
ATOM 4948 N N . VAL A 1 635 ? -8.728 3.825 -20.726 1.00 97.00 635 VAL A N 1
ATOM 4949 C CA . VAL A 1 635 ? -8.057 3.342 -21.937 1.00 97.00 635 VAL A CA 1
ATOM 4950 C C . VAL A 1 635 ? -7.401 4.507 -22.661 1.00 97.00 635 VAL A C 1
ATOM 4952 O O . VAL A 1 635 ? -8.059 5.499 -22.964 1.00 97.00 635 VAL A O 1
ATOM 4955 N N . THR A 1 636 ? -6.122 4.350 -22.989 1.00 97.12 636 THR A N 1
ATOM 4956 C CA . THR A 1 636 ? -5.323 5.347 -23.704 1.00 97.12 636 THR A CA 1
ATOM 4957 C C . THR A 1 636 ? -4.685 4.711 -24.930 1.00 97.12 636 THR A C 1
ATOM 4959 O O . THR A 1 636 ? -4.098 3.632 -24.843 1.00 97.12 636 THR A O 1
ATOM 4962 N N . LEU A 1 637 ? -4.767 5.392 -26.074 1.00 97.50 637 LEU A N 1
ATOM 4963 C CA . LEU A 1 637 ? -3.988 5.039 -27.257 1.00 97.50 637 LEU A CA 1
ATOM 4964 C C . LEU A 1 637 ? -2.611 5.703 -27.162 1.00 97.50 637 LEU A C 1
ATOM 4966 O O . LEU A 1 637 ? -2.504 6.927 -27.180 1.00 97.50 637 LEU A O 1
ATOM 4970 N N . VAL A 1 638 ? -1.568 4.892 -27.033 1.00 97.06 638 VAL A N 1
ATOM 4971 C CA . VAL A 1 638 ? -0.192 5.334 -26.819 1.00 97.06 638 VAL A CA 1
ATOM 4972 C C . VAL A 1 638 ? 0.625 5.108 -28.084 1.00 97.06 638 VAL A C 1
ATOM 4974 O O . VAL A 1 638 ? 0.796 3.974 -28.519 1.00 97.06 638 VAL A O 1
ATOM 4977 N N . GLU A 1 639 ? 1.175 6.168 -28.664 1.00 96.56 639 GLU A N 1
ATOM 4978 C CA . GLU A 1 639 ? 2.123 6.034 -29.770 1.00 96.56 639 GLU A CA 1
ATOM 4979 C C . GLU A 1 639 ? 3.497 5.582 -29.250 1.00 96.56 639 GLU A C 1
ATOM 4981 O O . GLU A 1 639 ? 4.042 6.140 -28.293 1.00 96.56 639 GLU A O 1
ATOM 4986 N N . ARG A 1 640 ? 4.067 4.553 -29.879 1.00 97.38 640 ARG A N 1
ATOM 4987 C CA . ARG A 1 640 ? 5.385 4.006 -29.555 1.00 97.38 640 ARG A CA 1
ATOM 4988 C C . ARG A 1 640 ? 6.230 3.939 -30.810 1.00 97.38 640 ARG A C 1
ATOM 4990 O O . ARG A 1 640 ? 5.931 3.165 -31.710 1.00 97.38 640 ARG A O 1
ATOM 4997 N N . ASP A 1 641 ? 7.307 4.708 -30.828 1.00 97.12 641 ASP A N 1
ATOM 4998 C CA . ASP A 1 641 ? 8.371 4.560 -31.816 1.00 97.12 641 ASP A CA 1
ATOM 4999 C C . ASP A 1 641 ? 9.419 3.583 -31.276 1.00 97.12 641 ASP A C 1
ATOM 5001 O O . ASP A 1 641 ? 10.229 3.938 -30.413 1.00 97.12 641 ASP A O 1
ATOM 5005 N N . TYR A 1 642 ? 9.370 2.340 -31.754 1.00 98.00 642 TYR A N 1
ATOM 5006 C CA . TYR A 1 642 ? 10.280 1.283 -31.319 1.00 98.00 642 TYR A CA 1
ATOM 5007 C C . TYR A 1 642 ? 11.699 1.457 -31.879 1.00 98.00 642 TYR A C 1
ATOM 5009 O O . TYR A 1 642 ? 12.648 0.966 -31.269 1.00 98.00 642 TYR A O 1
ATOM 5017 N N . THR A 1 643 ? 11.869 2.209 -32.972 1.00 97.88 643 THR A N 1
ATOM 5018 C CA . THR A 1 643 ? 13.192 2.560 -33.523 1.00 97.88 643 THR A CA 1
ATOM 5019 C C . THR A 1 643 ? 13.900 3.631 -32.688 1.00 97.88 643 THR A C 1
ATOM 5021 O O . THR A 1 643 ? 15.120 3.774 -32.748 1.00 97.88 643 THR A O 1
ATOM 5024 N N . ALA A 1 644 ? 13.145 4.355 -31.857 1.00 97.88 644 ALA A N 1
ATOM 5025 C CA . ALA A 1 644 ? 13.645 5.425 -31.004 1.00 97.88 644 ALA A CA 1
ATOM 5026 C C . ALA A 1 644 ? 13.907 5.006 -29.549 1.00 97.88 644 ALA A C 1
ATOM 5028 O O . ALA A 1 644 ? 14.305 5.856 -28.751 1.00 97.88 644 ALA A O 1
ATOM 5029 N N . VAL A 1 645 ? 13.686 3.741 -29.166 1.00 98.00 645 VAL A N 1
ATOM 5030 C CA . VAL A 1 645 ? 13.742 3.310 -27.753 1.00 98.00 645 VAL A CA 1
ATOM 5031 C C . VAL A 1 645 ? 15.091 3.632 -27.115 1.00 98.00 645 VAL A C 1
ATOM 5033 O O . VAL A 1 645 ? 15.124 4.185 -26.020 1.00 98.00 645 VAL A O 1
ATOM 5036 N N . ALA A 1 646 ? 16.199 3.354 -27.803 1.00 98.19 646 ALA A N 1
ATOM 5037 C CA . ALA A 1 646 ? 17.536 3.644 -27.289 1.00 98.19 646 ALA A CA 1
ATOM 5038 C C . ALA A 1 646 ? 17.791 5.147 -27.117 1.00 98.19 646 ALA A C 1
ATOM 5040 O O . ALA A 1 646 ? 18.320 5.567 -26.091 1.00 98.19 646 ALA A O 1
ATOM 5041 N N . ALA A 1 647 ? 17.383 5.958 -28.100 1.00 98.25 647 ALA A N 1
ATOM 5042 C CA . ALA A 1 647 ? 17.549 7.409 -28.052 1.00 98.25 647 ALA A CA 1
ATOM 5043 C C . ALA A 1 647 ? 16.718 8.036 -26.923 1.00 98.25 647 ALA A C 1
ATOM 5045 O O . ALA A 1 647 ? 17.203 8.921 -26.225 1.00 98.25 647 ALA A O 1
ATOM 5046 N N . LYS A 1 648 ? 15.490 7.543 -26.717 1.00 98.06 648 LYS A N 1
ATOM 5047 C CA . LYS A 1 648 ? 14.606 7.992 -25.636 1.00 98.06 648 LYS A CA 1
ATOM 5048 C C . LYS A 1 648 ? 15.115 7.554 -24.263 1.00 98.06 648 LYS A C 1
ATOM 5050 O O . LYS A 1 648 ? 15.143 8.368 -23.356 1.00 98.06 648 LYS A O 1
ATOM 5055 N N . LEU A 1 649 ? 15.579 6.311 -24.110 1.00 98.06 649 LEU A N 1
ATOM 5056 C CA . LEU A 1 649 ? 16.144 5.828 -22.843 1.00 98.06 649 LEU A CA 1
ATOM 5057 C C . LEU A 1 649 ? 17.391 6.627 -22.419 1.00 98.06 649 LEU A C 1
ATOM 5059 O O . LEU A 1 649 ? 17.620 6.835 -21.234 1.00 98.06 649 LEU A O 1
ATOM 5063 N N . ALA A 1 650 ? 18.182 7.097 -23.386 1.00 98.38 650 ALA A N 1
ATOM 5064 C CA . ALA A 1 650 ? 19.411 7.851 -23.156 1.00 98.38 650 ALA A CA 1
ATOM 5065 C C . ALA A 1 650 ? 19.217 9.372 -22.994 1.00 98.38 650 ALA A C 1
ATOM 5067 O O . ALA A 1 650 ? 20.211 10.103 -22.979 1.00 98.38 650 ALA A O 1
ATOM 5068 N N . ALA A 1 651 ? 17.983 9.878 -22.888 1.00 98.50 651 ALA A N 1
ATOM 5069 C CA . ALA A 1 651 ? 17.716 11.311 -22.778 1.00 98.50 651 ALA A CA 1
ATOM 5070 C C . ALA A 1 651 ? 16.446 11.626 -21.977 1.00 98.50 651 ALA A C 1
ATOM 5072 O O . ALA A 1 651 ? 15.490 10.858 -21.975 1.00 98.50 651 ALA A O 1
ATOM 5073 N N . PHE A 1 652 ? 16.405 12.799 -21.345 1.00 98.50 652 PHE A N 1
ATOM 5074 C CA . PHE A 1 652 ? 15.243 13.251 -20.585 1.00 98.50 652 PHE A CA 1
ATOM 5075 C C . PHE A 1 652 ? 14.108 13.713 -21.505 1.00 98.50 652 PHE A C 1
ATOM 5077 O O . PHE A 1 652 ? 14.250 14.663 -22.284 1.00 98.50 652 PHE A O 1
ATOM 5084 N N . GLY A 1 653 ? 12.959 13.058 -21.406 1.00 97.81 653 GLY A N 1
ATOM 5085 C CA . GLY A 1 653 ? 11.823 13.284 -22.285 1.00 97.81 653 GLY A CA 1
ATOM 5086 C C . GLY A 1 653 ? 11.091 14.612 -22.060 1.00 97.81 653 GLY A C 1
ATOM 5087 O O . GLY A 1 653 ? 11.179 15.218 -20.989 1.00 97.81 653 GLY A O 1
ATOM 5088 N N . PRO A 1 654 ? 10.380 15.113 -23.086 1.00 96.94 654 PRO A N 1
ATOM 5089 C CA . PRO A 1 654 ? 9.740 16.427 -23.060 1.00 96.94 654 PRO A CA 1
ATOM 5090 C C . PRO A 1 654 ? 8.454 16.478 -22.224 1.00 96.94 654 PRO A C 1
ATOM 5092 O O . PRO A 1 654 ? 8.096 17.546 -21.724 1.00 96.94 654 PRO A O 1
ATOM 5095 N N . LEU A 1 655 ? 7.777 15.344 -21.990 1.00 97.38 655 LEU A N 1
ATOM 5096 C CA . LEU A 1 655 ? 6.491 15.336 -21.282 1.00 97.38 655 LEU A CA 1
ATOM 5097 C C . LEU A 1 655 ? 6.612 15.813 -19.837 1.00 97.38 655 LEU A C 1
ATOM 5099 O O . LEU A 1 655 ? 5.632 16.304 -19.279 1.00 97.38 655 LEU A O 1
ATOM 5103 N N . ALA A 1 656 ? 7.784 15.668 -19.218 1.00 96.00 656 ALA A N 1
ATOM 5104 C CA . ALA A 1 656 ? 8.013 16.179 -17.875 1.00 96.00 656 ALA A CA 1
ATOM 5105 C C . ALA A 1 656 ? 7.876 17.711 -17.814 1.00 96.00 656 ALA A C 1
ATOM 5107 O O . ALA A 1 656 ? 7.295 18.225 -16.864 1.00 96.00 656 ALA A O 1
ATOM 5108 N N . GLU A 1 657 ? 8.330 18.438 -18.836 1.00 95.19 657 GLU A N 1
ATOM 5109 C CA . GLU A 1 657 ? 8.184 19.899 -18.923 1.00 95.19 657 GLU A CA 1
ATOM 5110 C C . GLU A 1 657 ? 6.792 20.305 -19.423 1.00 95.19 657 GLU A C 1
ATOM 5112 O O . GLU A 1 657 ? 6.180 21.231 -18.887 1.00 95.19 657 GLU A O 1
ATOM 5117 N N . GLU A 1 658 ? 6.262 19.585 -20.417 1.00 95.75 658 GLU A N 1
ATOM 5118 C CA . GLU A 1 658 ? 4.960 19.881 -21.026 1.00 95.75 658 GLU A CA 1
ATOM 5119 C C . GLU A 1 658 ? 3.792 19.639 -20.062 1.00 95.75 658 GLU A C 1
ATOM 5121 O O . GLU A 1 658 ? 2.858 20.442 -19.984 1.00 95.75 658 GLU A O 1
ATOM 5126 N N . ARG A 1 659 ? 3.837 18.521 -19.327 1.00 95.50 659 ARG A N 1
ATOM 5127 C CA . ARG A 1 659 ? 2.732 18.029 -18.489 1.00 95.50 659 ARG A CA 1
ATOM 5128 C C . ARG A 1 659 ? 3.038 18.048 -16.993 1.00 95.50 659 ARG A C 1
ATOM 5130 O O . ARG A 1 659 ? 2.143 17.762 -16.205 1.00 95.50 659 ARG A O 1
ATOM 5137 N N . GLY A 1 660 ? 4.267 18.374 -16.597 1.00 97.00 660 GLY A N 1
ATOM 5138 C CA . GLY A 1 660 ? 4.708 18.290 -15.206 1.00 97.00 660 GLY A CA 1
ATOM 5139 C C . GLY A 1 660 ? 4.967 16.853 -14.749 1.00 97.00 660 GLY A C 1
ATOM 5140 O O . GLY A 1 660 ? 4.747 15.884 -15.485 1.00 97.00 660 GLY A O 1
ATOM 5141 N N . MET A 1 661 ? 5.438 16.723 -13.514 1.00 97.31 661 MET A N 1
ATOM 5142 C CA . MET A 1 661 ? 5.672 15.459 -12.824 1.00 97.31 661 MET A CA 1
ATOM 5143 C C . MET A 1 661 ? 4.720 15.340 -11.639 1.00 97.31 661 MET A C 1
ATOM 5145 O O . MET A 1 661 ? 4.784 16.159 -10.723 1.00 97.31 661 MET A O 1
ATOM 5149 N N . THR A 1 662 ? 3.848 14.334 -11.659 1.00 95.44 662 THR A N 1
ATOM 5150 C CA . THR A 1 662 ? 2.807 14.147 -10.640 1.00 95.44 662 THR A CA 1
ATOM 5151 C C . THR A 1 662 ? 3.170 13.004 -9.703 1.00 95.44 662 THR A C 1
ATOM 5153 O O . THR A 1 662 ? 3.431 11.894 -10.161 1.00 95.44 662 THR A O 1
ATOM 5156 N N . VAL A 1 663 ? 3.165 13.260 -8.395 1.00 93.56 663 VAL A N 1
ATOM 5157 C CA . VAL A 1 663 ? 3.335 12.252 -7.338 1.00 93.56 663 VAL A CA 1
ATOM 5158 C C . VAL A 1 663 ? 2.395 12.593 -6.188 1.00 93.56 663 VAL A C 1
ATOM 5160 O O . VAL A 1 663 ? 2.302 13.756 -5.808 1.00 93.56 663 VAL A O 1
ATOM 5163 N N . LYS A 1 664 ? 1.695 11.590 -5.639 1.00 94.38 664 LYS A N 1
ATOM 5164 C CA . LYS A 1 664 ? 0.742 11.752 -4.523 1.00 94.38 664 LYS A CA 1
ATOM 5165 C C . LYS A 1 664 ? -0.273 12.896 -4.732 1.00 94.38 664 LYS A C 1
ATOM 5167 O O . LYS A 1 664 ? -0.550 13.679 -3.830 1.00 94.38 664 LYS A O 1
ATOM 5172 N N . GLY A 1 665 ? -0.797 13.031 -5.955 1.00 94.06 665 GLY A N 1
ATOM 5173 C CA . GLY A 1 665 ? -1.795 14.050 -6.313 1.00 94.06 665 GLY A CA 1
ATOM 5174 C C . GLY A 1 665 ? -1.247 15.472 -6.501 1.00 94.06 665 GLY A C 1
ATOM 5175 O O . GLY A 1 665 ? -2.007 16.372 -6.852 1.00 94.06 665 GLY A O 1
ATOM 5176 N N . VAL A 1 666 ? 0.063 15.682 -6.336 1.00 95.12 666 VAL A N 1
ATOM 5177 C CA . VAL A 1 666 ? 0.730 16.984 -6.489 1.00 95.12 666 VAL A CA 1
ATOM 5178 C C . VAL A 1 666 ? 1.579 16.990 -7.756 1.00 95.12 666 VAL A C 1
ATOM 5180 O O . VAL A 1 666 ? 2.336 16.052 -8.006 1.00 95.12 666 VAL A O 1
ATOM 5183 N N . THR A 1 667 ? 1.463 18.045 -8.570 1.00 96.44 667 THR A N 1
ATOM 5184 C CA . THR A 1 667 ? 2.201 18.178 -9.838 1.00 96.44 667 THR A CA 1
ATOM 5185 C C . THR A 1 667 ? 3.184 19.339 -9.786 1.00 96.44 667 THR A C 1
ATOM 5187 O O . THR A 1 667 ? 2.774 20.479 -9.588 1.00 96.44 667 THR A O 1
ATOM 5190 N N . VAL A 1 668 ? 4.462 19.056 -10.042 1.00 96.81 668 VAL A N 1
ATOM 5191 C CA . VAL A 1 668 ? 5.544 20.056 -10.133 1.00 96.81 668 VAL A CA 1
ATOM 5192 C C . VAL A 1 668 ? 6.071 20.172 -11.565 1.00 96.81 668 VAL A C 1
ATOM 5194 O O . VAL A 1 668 ? 5.973 19.221 -12.346 1.00 96.81 668 VAL A O 1
ATOM 5197 N N . ARG A 1 669 ? 6.641 21.322 -11.942 1.00 96.44 669 ARG A N 1
ATOM 5198 C CA . ARG A 1 669 ? 7.185 21.567 -13.289 1.00 96.44 669 ARG A CA 1
ATOM 5199 C C . ARG A 1 669 ? 8.716 21.706 -13.264 1.00 96.44 669 ARG A C 1
ATOM 5201 O O . ARG A 1 669 ? 9.236 22.717 -12.795 1.00 96.44 669 ARG A O 1
ATOM 5208 N N . PRO A 1 670 ? 9.467 20.743 -13.827 1.00 96.31 670 PRO A N 1
ATOM 5209 C CA . PRO A 1 670 ? 10.924 20.695 -13.721 1.00 96.31 670 PRO A CA 1
ATOM 5210 C C . PRO A 1 670 ? 11.655 21.457 -14.845 1.00 96.31 670 PRO A C 1
ATOM 5212 O O . PRO A 1 670 ? 12.690 21.000 -15.322 1.00 96.31 670 PRO A O 1
ATOM 5215 N N . ALA A 1 671 ? 11.137 22.592 -15.328 1.00 96.56 671 ALA A N 1
ATOM 5216 C CA . ALA A 1 671 ? 11.803 23.334 -16.411 1.00 96.56 671 ALA A CA 1
ATOM 5217 C C . ALA A 1 671 ? 13.205 23.860 -16.008 1.00 96.56 671 ALA A C 1
ATOM 5219 O O . ALA A 1 671 ? 14.150 23.682 -16.783 1.00 96.56 671 ALA A O 1
ATOM 5220 N N . PRO A 1 672 ? 13.405 24.431 -14.799 1.00 97.88 672 PRO A N 1
ATOM 5221 C CA . PRO A 1 672 ? 14.743 24.802 -14.332 1.00 97.88 672 PRO A CA 1
ATOM 5222 C C . PRO A 1 672 ? 15.693 23.601 -14.216 1.00 97.88 672 PRO A C 1
ATOM 5224 O O . PRO A 1 672 ? 16.858 23.701 -14.596 1.00 97.88 672 PRO A O 1
ATOM 5227 N N . GLU A 1 673 ? 15.202 22.455 -13.739 1.00 98.44 673 GLU A N 1
ATOM 5228 C CA . GLU A 1 673 ? 15.975 21.214 -13.615 1.00 98.44 673 GLU A CA 1
ATOM 5229 C C . GLU A 1 673 ? 16.333 20.646 -14.983 1.00 98.44 673 GLU A C 1
ATOM 5231 O O . GLU A 1 673 ? 17.460 20.203 -15.166 1.00 98.44 673 GLU A O 1
ATOM 5236 N N . SER A 1 674 ? 15.422 20.700 -15.957 1.00 98.19 674 SER A N 1
ATOM 5237 C CA . SER A 1 674 ? 15.693 20.295 -17.340 1.00 98.19 674 SER A CA 1
ATOM 5238 C C . SER A 1 674 ? 16.831 21.126 -17.938 1.00 98.19 674 SER A C 1
ATOM 5240 O O . SER A 1 674 ? 17.799 20.575 -18.465 1.00 98.19 674 SER A O 1
ATOM 5242 N N . ALA A 1 675 ? 16.784 22.454 -17.773 1.00 98.31 675 ALA A N 1
ATOM 5243 C CA . ALA A 1 675 ? 17.849 23.350 -18.224 1.00 98.31 675 ALA A CA 1
ATOM 5244 C C . ALA A 1 675 ? 19.181 23.087 -17.498 1.00 98.31 675 ALA A C 1
ATOM 5246 O O . ALA A 1 675 ? 20.245 23.083 -18.124 1.00 98.31 675 ALA A O 1
ATOM 5247 N N . TRP A 1 676 ? 19.134 22.825 -16.189 1.00 98.50 676 TRP A N 1
ATOM 5248 C CA . TRP A 1 676 ? 20.314 22.454 -15.411 1.00 98.50 676 TRP A CA 1
ATOM 5249 C C . TRP A 1 676 ? 20.909 21.123 -15.886 1.00 98.50 676 TRP A C 1
ATOM 5251 O O . TRP A 1 676 ? 22.119 21.039 -16.100 1.00 98.50 676 TRP A O 1
ATOM 5261 N N . LEU A 1 677 ? 20.073 20.111 -16.132 1.00 98.62 677 LEU A N 1
ATOM 5262 C CA . LEU A 1 677 ? 20.492 18.816 -16.663 1.00 98.62 677 LEU A CA 1
ATOM 5263 C C . LEU A 1 677 ? 21.101 18.958 -18.057 1.00 98.62 677 LEU A C 1
ATOM 5265 O O . LEU A 1 677 ? 22.140 18.358 -18.309 1.00 98.62 677 LEU A O 1
ATOM 5269 N N . ALA A 1 678 ? 20.533 19.787 -18.937 1.00 98.44 678 ALA A N 1
ATOM 5270 C CA . ALA A 1 678 ? 21.117 20.071 -20.249 1.00 98.44 678 ALA A CA 1
ATOM 5271 C C . ALA A 1 678 ? 22.530 20.667 -20.125 1.00 98.44 678 ALA A C 1
ATOM 5273 O O . ALA A 1 678 ? 23.455 20.229 -20.809 1.00 98.44 678 ALA A O 1
ATOM 5274 N N . ALA A 1 679 ? 22.719 21.634 -19.221 1.00 98.38 679 ALA A N 1
ATOM 5275 C CA . ALA A 1 679 ? 24.023 22.251 -18.985 1.00 98.38 679 ALA A CA 1
ATOM 5276 C C . ALA A 1 679 ? 25.030 21.281 -18.339 1.00 98.38 679 ALA A C 1
ATOM 5278 O O . ALA A 1 679 ? 26.216 21.304 -18.667 1.00 98.38 679 ALA A O 1
ATOM 5279 N N . ARG A 1 680 ? 24.565 20.428 -17.419 1.00 97.75 680 ARG A N 1
ATOM 5280 C CA . ARG A 1 680 ? 25.398 19.514 -16.625 1.00 97.75 680 ARG A CA 1
ATOM 5281 C C . ARG A 1 680 ? 25.768 18.234 -17.371 1.00 97.75 680 ARG A C 1
ATOM 5283 O O . ARG A 1 680 ? 26.906 17.776 -17.267 1.00 97.75 680 ARG A O 1
ATOM 5290 N N . CYS A 1 681 ? 24.809 17.652 -18.081 1.00 98.06 681 CYS A N 1
ATOM 5291 C CA . CYS A 1 681 ? 24.908 16.341 -18.718 1.00 98.06 681 CYS A CA 1
ATOM 5292 C C . CYS A 1 681 ? 25.163 16.433 -20.231 1.00 98.06 681 CYS A C 1
ATOM 5294 O O . CYS A 1 681 ? 25.504 15.424 -20.856 1.00 98.06 681 CYS A O 1
ATOM 5296 N N . GLY A 1 682 ? 25.037 17.632 -20.808 1.00 98.38 682 GLY A N 1
ATOM 5297 C CA . GLY A 1 682 ? 25.003 17.849 -22.249 1.00 98.38 682 GLY A CA 1
ATOM 5298 C C . GLY A 1 682 ? 23.630 17.534 -22.839 1.00 98.38 682 GLY A C 1
ATOM 5299 O O . GLY A 1 682 ? 22.725 17.060 -22.148 1.00 98.38 682 GLY A O 1
ATOM 5300 N N . THR A 1 683 ? 23.483 17.786 -24.136 1.00 98.50 683 THR A N 1
ATOM 5301 C CA . THR A 1 683 ? 22.255 17.511 -24.885 1.00 98.50 683 THR A CA 1
ATOM 5302 C C . THR A 1 683 ? 22.499 16.500 -25.994 1.00 98.50 683 THR A C 1
ATOM 5304 O O . THR A 1 683 ? 23.594 16.418 -26.557 1.00 98.50 683 THR A O 1
ATOM 5307 N N . ALA A 1 684 ? 21.476 15.705 -26.295 1.00 97.75 684 ALA A N 1
ATOM 5308 C CA . ALA A 1 684 ? 21.503 14.800 -27.431 1.00 97.75 684 ALA A CA 1
ATOM 5309 C C . ALA A 1 684 ? 21.579 15.596 -28.742 1.00 97.75 684 ALA A C 1
ATOM 5311 O O . ALA A 1 684 ? 21.009 16.683 -28.859 1.00 97.75 684 ALA A O 1
ATOM 5312 N N . TYR A 1 685 ? 22.303 15.040 -29.715 1.00 95.19 685 TYR A N 1
ATOM 5313 C CA . TYR A 1 685 ? 22.504 15.631 -31.034 1.00 95.19 685 TYR A CA 1
ATOM 5314 C C . TYR A 1 685 ? 21.853 14.759 -32.109 1.00 95.19 685 TYR A C 1
ATOM 5316 O O . TYR A 1 685 ? 22.280 13.627 -32.350 1.00 95.19 685 TYR A O 1
ATOM 5324 N N . GLY A 1 686 ? 20.848 15.314 -32.778 1.00 93.25 686 GLY A N 1
ATOM 5325 C CA . GLY A 1 686 ? 20.073 14.661 -33.820 1.00 93.25 686 GLY A CA 1
ATOM 5326 C C . GLY A 1 686 ? 19.112 13.581 -33.313 1.00 93.25 686 GLY A C 1
ATOM 5327 O O . GLY A 1 686 ? 19.090 13.191 -32.145 1.00 93.25 686 GLY A O 1
ATOM 5328 N N . GLY A 1 687 ? 18.301 13.072 -34.241 1.00 93.81 687 GLY A N 1
ATOM 5329 C CA . GLY A 1 687 ? 17.344 12.003 -33.971 1.00 93.81 687 GLY A CA 1
ATOM 5330 C C . GLY A 1 687 ? 16.167 12.418 -33.070 1.00 93.81 687 GLY A C 1
ATOM 5331 O O . GLY A 1 687 ? 15.929 13.603 -32.848 1.00 93.81 687 GLY A O 1
ATOM 5332 N N . PRO A 1 688 ? 15.407 11.439 -32.547 1.00 94.44 688 PRO A N 1
ATOM 5333 C CA . PRO A 1 688 ? 14.162 11.684 -31.807 1.00 94.44 688 PRO A CA 1
ATOM 5334 C C . PRO A 1 688 ? 14.317 12.429 -30.472 1.00 94.44 688 PRO A C 1
ATOM 5336 O O . PRO A 1 688 ? 13.319 12.872 -29.910 1.00 94.44 688 PRO A O 1
ATOM 5339 N N . ALA A 1 689 ? 15.542 12.536 -29.949 1.00 97.31 689 ALA A N 1
ATOM 5340 C CA . ALA A 1 689 ? 15.855 13.199 -28.685 1.00 97.31 689 ALA A CA 1
ATOM 5341 C C . ALA A 1 689 ? 16.676 14.487 -28.867 1.00 97.31 689 ALA A C 1
ATOM 5343 O O . ALA A 1 689 ? 17.239 14.979 -27.895 1.00 97.31 689 ALA A O 1
ATOM 5344 N N . ASP A 1 690 ? 16.761 15.032 -30.085 1.00 98.06 690 ASP A N 1
ATOM 5345 C CA . ASP A 1 690 ? 17.581 16.211 -30.377 1.00 98.06 690 ASP A CA 1
ATOM 5346 C C . ASP A 1 690 ? 17.315 17.374 -29.403 1.00 98.06 690 ASP A C 1
ATOM 5348 O O . ASP A 1 690 ? 16.171 17.728 -29.108 1.00 98.06 690 ASP A O 1
ATOM 5352 N N . GLY A 1 691 ? 18.392 17.938 -28.855 1.00 97.56 691 GLY A N 1
ATOM 5353 C CA . GLY A 1 691 ? 18.344 19.034 -27.889 1.00 97.56 691 GLY A CA 1
ATOM 5354 C C . GLY A 1 691 ? 17.894 18.656 -26.472 1.00 97.56 691 GLY A C 1
ATOM 5355 O O . GLY A 1 691 ? 17.935 19.513 -25.589 1.00 97.56 691 GLY A O 1
ATOM 5356 N N . ARG A 1 692 ? 17.497 17.405 -26.208 1.00 98.19 692 ARG A N 1
ATOM 5357 C CA . ARG A 1 692 ? 17.083 16.950 -24.868 1.00 98.19 692 ARG A CA 1
ATOM 5358 C C . ARG A 1 692 ? 18.293 16.667 -23.963 1.00 98.19 692 ARG A C 1
ATOM 5360 O O . ARG A 1 692 ? 19.324 16.230 -24.480 1.00 98.19 692 ARG A O 1
ATOM 5367 N N . PRO A 1 693 ? 18.199 16.874 -22.633 1.00 98.62 693 PRO A N 1
ATOM 5368 C CA . PRO A 1 693 ? 19.277 16.528 -21.702 1.00 98.62 693 PRO A CA 1
ATOM 5369 C C . PRO A 1 693 ? 19.686 15.055 -21.808 1.00 98.62 693 PRO A C 1
ATOM 5371 O O . PRO A 1 693 ? 18.821 14.182 -21.832 1.00 98.62 693 PRO A O 1
ATOM 5374 N N . LEU A 1 694 ? 20.988 14.768 -21.846 1.00 98.62 694 LEU A N 1
ATOM 5375 C CA . LEU A 1 694 ? 21.503 13.397 -21.922 1.00 98.62 694 LEU A CA 1
ATOM 5376 C C . LEU A 1 694 ? 21.419 12.674 -20.577 1.00 98.62 694 LEU A C 1
ATOM 5378 O O . LEU A 1 694 ? 21.850 13.203 -19.557 1.00 98.62 694 LEU A O 1
ATOM 5382 N N . LEU A 1 695 ? 20.969 11.423 -20.622 1.00 98.38 695 LEU A N 1
ATOM 5383 C CA . LEU A 1 695 ? 20.942 10.445 -19.529 1.00 98.38 695 LEU A CA 1
ATOM 5384 C C . LEU A 1 695 ? 21.634 9.139 -19.970 1.00 98.38 695 LEU A C 1
ATOM 5386 O O . LEU A 1 695 ? 21.208 8.040 -19.639 1.00 98.38 695 LEU A O 1
ATOM 5390 N N . ASP A 1 696 ? 22.687 9.257 -20.777 1.00 97.81 696 ASP A N 1
ATOM 5391 C CA . ASP A 1 696 ? 23.407 8.158 -21.436 1.00 97.81 696 ASP A CA 1
ATOM 5392 C C . ASP A 1 696 ? 24.470 7.477 -20.553 1.00 97.81 696 ASP A C 1
ATOM 5394 O O . ASP A 1 696 ? 25.131 6.538 -20.996 1.00 97.81 696 ASP A O 1
ATOM 5398 N N . THR A 1 697 ? 24.615 7.913 -19.300 1.00 98.31 697 THR A N 1
ATOM 5399 C CA . THR A 1 697 ? 25.423 7.240 -18.275 1.00 98.31 697 THR A CA 1
ATOM 5400 C C . THR A 1 697 ? 24.634 7.086 -16.976 1.00 98.31 697 THR A C 1
ATOM 5402 O O . THR A 1 697 ? 23.755 7.894 -16.668 1.00 98.31 697 THR A O 1
ATOM 5405 N N . ASP A 1 698 ? 24.985 6.075 -16.183 1.00 97.44 698 ASP A N 1
ATOM 5406 C CA . ASP A 1 698 ? 24.397 5.815 -14.864 1.00 97.44 698 ASP A CA 1
ATOM 5407 C C . ASP A 1 698 ? 24.538 7.019 -13.913 1.00 97.44 698 ASP A C 1
ATOM 5409 O O . ASP A 1 698 ? 23.588 7.377 -13.218 1.00 97.44 698 ASP A O 1
ATOM 5413 N N . VAL A 1 699 ? 25.671 7.728 -13.953 1.00 98.31 699 VAL A N 1
ATOM 5414 C CA . VAL A 1 699 ? 25.883 8.980 -13.206 1.00 98.31 699 VAL A CA 1
ATOM 5415 C C . VAL A 1 699 ? 24.898 10.073 -13.624 1.00 98.31 699 VAL A C 1
ATOM 5417 O O . VAL A 1 699 ? 24.316 10.722 -12.759 1.00 98.31 699 VAL A O 1
ATOM 5420 N N . LYS A 1 700 ? 24.681 10.287 -14.930 1.00 98.62 700 LYS A N 1
ATOM 5421 C CA . LYS A 1 700 ? 23.732 11.306 -15.416 1.00 98.62 700 LYS A CA 1
ATOM 5422 C C . LYS A 1 700 ? 22.296 10.954 -15.032 1.00 98.62 700 LYS A C 1
ATOM 5424 O O . LYS A 1 700 ? 21.536 11.837 -14.642 1.00 98.62 700 LYS A O 1
ATOM 5429 N N . LEU A 1 701 ? 21.945 9.667 -15.077 1.00 98.50 701 LEU A N 1
ATOM 5430 C CA . LEU A 1 701 ? 20.657 9.190 -14.583 1.00 98.50 701 LEU A CA 1
ATOM 5431 C C . LEU A 1 701 ? 20.496 9.469 -13.078 1.00 98.50 701 LEU A C 1
ATOM 5433 O O . LEU A 1 701 ? 19.452 9.967 -12.662 1.00 98.50 701 LEU A O 1
ATOM 5437 N N . CYS A 1 702 ? 21.530 9.219 -12.267 1.00 98.56 702 CYS A N 1
ATOM 5438 C CA . CYS A 1 702 ? 21.520 9.543 -10.837 1.00 98.56 702 CYS A CA 1
ATOM 5439 C C . CYS A 1 702 ? 21.354 11.052 -10.587 1.00 98.56 702 CYS A C 1
ATOM 5441 O O . CYS A 1 702 ? 20.525 11.444 -9.768 1.00 98.56 702 CYS A O 1
ATOM 5443 N N . GLU A 1 703 ? 22.087 11.903 -11.314 1.00 98.50 703 GLU A N 1
ATOM 5444 C CA . GLU A 1 703 ? 21.955 13.369 -11.240 1.00 98.50 703 GLU A CA 1
ATOM 5445 C C . GLU A 1 703 ? 20.520 13.813 -11.575 1.00 98.50 703 GLU A C 1
ATOM 5447 O O . GLU A 1 703 ? 19.960 14.665 -10.887 1.00 98.50 703 GLU A O 1
ATOM 5452 N N . ALA A 1 704 ? 19.878 13.193 -12.571 1.00 98.69 704 ALA A N 1
ATOM 5453 C CA . ALA A 1 704 ? 18.480 13.463 -12.902 1.00 98.69 704 ALA A CA 1
ATOM 5454 C C . ALA A 1 704 ? 17.513 13.030 -11.793 1.00 98.69 704 ALA A C 1
ATOM 5456 O O . ALA A 1 704 ? 16.642 13.811 -11.416 1.00 98.69 704 ALA A O 1
ATOM 5457 N N . VAL A 1 705 ? 17.682 11.836 -11.215 1.00 98.69 705 VAL A N 1
ATOM 5458 C CA . VAL A 1 705 ? 16.860 11.379 -10.078 1.00 98.69 705 VAL A CA 1
ATOM 5459 C C . VAL A 1 705 ? 16.936 12.367 -8.908 1.00 98.69 705 VAL A C 1
ATOM 5461 O O . VAL A 1 705 ? 15.901 12.707 -8.326 1.00 98.69 705 VAL A O 1
ATOM 5464 N N . LEU A 1 706 ? 18.139 12.858 -8.593 1.00 98.69 706 LEU A N 1
ATOM 5465 C CA . LEU A 1 706 ? 18.369 13.821 -7.515 1.00 98.69 706 LEU A CA 1
ATOM 5466 C C . LEU A 1 706 ? 17.790 15.205 -7.839 1.00 98.69 706 LEU A C 1
ATOM 5468 O O . LEU A 1 706 ? 17.094 15.787 -7.005 1.00 98.69 706 LEU A O 1
ATOM 5472 N N . ALA A 1 707 ? 18.040 15.725 -9.043 1.00 98.50 707 ALA A N 1
ATOM 5473 C CA . ALA A 1 707 ? 17.573 17.046 -9.458 1.00 98.50 707 ALA A CA 1
ATOM 5474 C C . ALA A 1 707 ? 16.040 17.122 -9.523 1.00 98.50 707 ALA A C 1
ATOM 5476 O O . ALA A 1 707 ? 15.461 18.133 -9.136 1.00 98.50 707 ALA A O 1
ATOM 5477 N N . LEU A 1 708 ? 15.378 16.052 -9.966 1.00 98.50 708 LEU A N 1
ATOM 5478 C CA . LEU A 1 708 ? 13.933 16.011 -10.213 1.00 98.50 708 LEU A CA 1
ATOM 5479 C C . LEU A 1 708 ? 13.089 15.680 -8.968 1.00 98.50 708 LEU A C 1
ATOM 5481 O O . LEU A 1 708 ? 11.869 15.563 -9.072 1.00 98.50 708 LEU A O 1
ATOM 5485 N N . SER A 1 709 ? 13.700 15.521 -7.791 1.00 98.38 709 SER A N 1
ATOM 5486 C CA . SER A 1 709 ? 12.995 15.083 -6.580 1.00 98.38 709 SER A CA 1
ATOM 5487 C C . SER A 1 709 ? 13.065 16.110 -5.455 1.00 98.38 709 SER A C 1
ATOM 5489 O O . SER A 1 709 ? 14.148 16.539 -5.066 1.00 98.38 709 SER A O 1
ATOM 5491 N N . GLY A 1 710 ? 11.917 16.442 -4.854 1.00 97.00 710 GLY A N 1
ATOM 5492 C CA . GLY A 1 710 ? 11.842 17.404 -3.744 1.00 97.00 710 GLY A CA 1
ATOM 5493 C C . GLY A 1 710 ? 12.654 16.998 -2.507 1.00 97.00 710 GLY A C 1
ATOM 5494 O O . GLY A 1 710 ? 13.205 17.846 -1.819 1.00 97.00 710 GLY A O 1
ATOM 5495 N N . THR A 1 711 ? 12.845 15.701 -2.257 1.00 96.94 711 THR A N 1
ATOM 5496 C CA . THR A 1 711 ? 13.683 15.227 -1.137 1.00 96.94 711 THR A CA 1
ATOM 5497 C C . THR A 1 711 ? 15.171 15.552 -1.291 1.00 96.94 711 THR A C 1
ATOM 5499 O O . THR A 1 711 ? 15.925 15.407 -0.335 1.00 96.94 711 THR A O 1
ATOM 5502 N N . THR A 1 712 ? 15.613 15.933 -2.492 1.00 98.38 712 THR A N 1
ATOM 5503 C CA . THR A 1 712 ? 17.023 16.198 -2.830 1.00 98.38 712 THR A CA 1
ATOM 5504 C C . THR A 1 712 ? 17.228 17.526 -3.565 1.00 98.38 712 THR A C 1
ATOM 5506 O O . THR A 1 712 ? 18.367 17.946 -3.750 1.00 98.38 712 THR A O 1
ATOM 5509 N N . ASN A 1 713 ? 16.151 18.225 -3.931 1.00 98.50 713 ASN A N 1
ATOM 5510 C CA . ASN A 1 713 ? 16.168 19.551 -4.538 1.00 98.50 713 ASN A CA 1
ATOM 5511 C C . ASN A 1 713 ? 15.142 20.464 -3.848 1.00 98.50 713 ASN A C 1
ATOM 5513 O O . ASN A 1 713 ? 13.931 20.323 -4.031 1.00 98.50 713 ASN A O 1
ATOM 5517 N N . GLY A 1 714 ? 15.642 21.451 -3.097 1.00 98.12 714 GLY A N 1
ATOM 5518 C CA . GLY A 1 714 ? 14.812 22.378 -2.326 1.00 98.12 714 GLY A CA 1
ATOM 5519 C C . GLY A 1 714 ? 13.858 23.232 -3.167 1.00 98.12 714 GLY A C 1
ATOM 5520 O O . GLY A 1 714 ? 12.799 23.602 -2.672 1.00 98.12 714 GLY A O 1
ATOM 5521 N N . ARG A 1 715 ? 14.170 23.507 -4.442 1.00 97.81 715 ARG A N 1
ATOM 5522 C CA . ARG A 1 715 ? 13.266 24.255 -5.331 1.00 97.81 715 ARG A CA 1
ATOM 5523 C C . ARG A 1 715 ? 12.031 23.429 -5.688 1.00 97.81 715 ARG A C 1
ATOM 5525 O O . ARG A 1 715 ? 10.914 23.929 -5.604 1.00 97.81 715 ARG A O 1
ATOM 5532 N N . VAL A 1 716 ? 12.240 22.165 -6.065 1.00 98.00 716 VAL A N 1
ATOM 5533 C CA . VAL A 1 716 ? 11.155 21.215 -6.360 1.00 98.00 716 VAL A CA 1
ATOM 5534 C C . VAL A 1 716 ? 10.338 20.934 -5.097 1.00 98.00 716 VAL A C 1
ATOM 5536 O O . VAL A 1 716 ? 9.119 20.825 -5.174 1.00 98.00 716 VAL A O 1
ATOM 5539 N N . ALA A 1 717 ? 10.995 20.857 -3.933 1.00 97.75 717 ALA A N 1
ATOM 5540 C CA . ALA A 1 717 ? 10.320 20.716 -2.645 1.00 97.75 717 ALA A CA 1
ATOM 5541 C C . ALA A 1 717 ? 9.382 21.894 -2.361 1.00 97.75 717 ALA A C 1
ATOM 5543 O O . ALA A 1 717 ? 8.214 21.675 -2.057 1.00 97.75 717 ALA A O 1
ATOM 5544 N N . ALA A 1 718 ? 9.888 23.126 -2.492 1.00 97.31 718 ALA A N 1
ATOM 5545 C CA . ALA A 1 718 ? 9.116 24.341 -2.255 1.00 97.31 718 ALA A CA 1
ATOM 5546 C C . ALA A 1 718 ? 7.888 24.410 -3.171 1.00 97.31 718 ALA A C 1
ATOM 5548 O O . ALA A 1 718 ? 6.779 24.564 -2.674 1.00 97.31 718 ALA A O 1
ATOM 5549 N N . GLU A 1 719 ? 8.064 24.177 -4.477 1.00 97.00 719 GLU A N 1
ATOM 5550 C CA . GLU A 1 719 ? 6.941 24.128 -5.421 1.00 97.00 719 GLU A CA 1
ATOM 5551 C C . GLU A 1 719 ? 5.928 23.037 -5.036 1.00 97.00 719 GLU A C 1
ATOM 5553 O O . GLU A 1 719 ? 4.727 23.276 -5.056 1.00 97.00 719 GLU A O 1
ATOM 5558 N N . GLY A 1 720 ? 6.390 21.844 -4.648 1.00 96.12 720 GLY A N 1
ATOM 5559 C CA . GLY A 1 720 ? 5.509 20.760 -4.208 1.00 96.12 720 GLY A CA 1
ATOM 5560 C C . GLY A 1 720 ? 4.661 21.133 -2.988 1.00 96.12 720 GLY A C 1
ATOM 5561 O O . GLY A 1 720 ? 3.456 20.889 -2.990 1.00 96.12 720 GLY A O 1
ATOM 5562 N N . PHE A 1 721 ? 5.261 21.758 -1.971 1.00 95.75 721 PHE A N 1
ATOM 5563 C CA . PHE A 1 721 ? 4.528 22.223 -0.791 1.00 95.75 721 PHE A CA 1
ATOM 5564 C C . PHE A 1 721 ? 3.586 23.389 -1.103 1.00 95.75 721 PHE A C 1
ATOM 5566 O O . PHE A 1 721 ? 2.468 23.389 -0.604 1.00 95.75 721 PHE A O 1
ATOM 5573 N N . GLU A 1 722 ? 3.975 24.330 -1.968 1.00 95.00 722 GLU A N 1
ATOM 5574 C CA . GLU A 1 722 ? 3.087 25.405 -2.437 1.00 95.00 722 GLU A CA 1
ATOM 5575 C C . GLU A 1 722 ? 1.838 24.832 -3.126 1.00 95.00 722 GLU A C 1
ATOM 5577 O O . GLU A 1 722 ? 0.717 25.237 -2.828 1.00 95.00 722 GLU A O 1
ATOM 5582 N N . ARG A 1 723 ? 2.009 23.828 -3.995 1.00 94.56 723 ARG A N 1
ATOM 5583 C CA . ARG A 1 723 ? 0.896 23.143 -4.675 1.00 94.56 723 ARG A CA 1
ATOM 5584 C C . ARG A 1 723 ? 0.013 22.336 -3.733 1.00 94.56 723 ARG A C 1
ATOM 5586 O O . ARG A 1 723 ? -1.191 22.254 -3.955 1.00 94.56 723 ARG A O 1
ATOM 5593 N N . LEU A 1 724 ? 0.596 21.720 -2.708 1.00 94.50 724 LEU A N 1
ATOM 5594 C CA . LEU A 1 724 ? -0.180 21.028 -1.685 1.00 94.50 724 LEU A CA 1
ATOM 5595 C C . LEU A 1 724 ? -0.990 22.029 -0.847 1.00 94.50 724 LEU A C 1
ATOM 5597 O O . LEU A 1 724 ? -2.176 21.808 -0.621 1.00 94.50 724 LEU A O 1
ATOM 5601 N N . ALA A 1 725 ? -0.389 23.159 -0.466 1.00 94.25 725 ALA A N 1
ATOM 5602 C CA . ALA A 1 725 ? -1.061 24.221 0.280 1.00 94.25 725 ALA A CA 1
ATOM 5603 C C . ALA A 1 725 ? -2.258 24.813 -0.488 1.00 94.25 725 ALA A C 1
ATOM 5605 O O . ALA A 1 725 ? -3.274 25.124 0.124 1.00 94.25 725 ALA A O 1
ATOM 5606 N N . GLU A 1 726 ? -2.203 24.892 -1.826 1.00 93.00 726 GLU A N 1
ATOM 5607 C CA . GLU A 1 726 ? -3.364 25.271 -2.653 1.00 93.00 726 GLU A CA 1
ATOM 5608 C C . GLU A 1 726 ? -4.576 24.341 -2.419 1.00 93.00 726 GLU A C 1
ATOM 5610 O O . GLU A 1 726 ? -5.712 24.808 -2.415 1.00 93.00 726 GLU A O 1
ATOM 5615 N N . GLN A 1 727 ? -4.356 23.038 -2.196 1.00 92.25 727 GLN A N 1
ATOM 5616 C CA . GLN A 1 727 ? -5.426 22.063 -1.927 1.00 92.25 727 GLN A CA 1
ATOM 5617 C C . GLN A 1 727 ? -5.906 22.115 -0.471 1.00 92.25 727 GLN A C 1
ATOM 5619 O O . GLN A 1 727 ? -7.106 21.977 -0.208 1.00 92.25 727 GLN A O 1
ATOM 5624 N N . CYS A 1 728 ? -4.977 22.316 0.463 1.00 94.44 728 CYS A N 1
ATOM 5625 C CA . CYS A 1 728 ? -5.256 22.266 1.894 1.00 94.44 728 CYS A CA 1
ATOM 5626 C C . CYS A 1 728 ? -5.785 23.588 2.471 1.00 94.44 728 CYS A C 1
ATOM 5628 O O . CYS A 1 728 ? -6.518 23.542 3.450 1.00 94.44 728 CYS A O 1
ATOM 5630 N N . GLY A 1 729 ? -5.472 24.742 1.872 1.00 88.94 729 GLY A N 1
ATOM 5631 C CA . GLY A 1 729 ? -5.889 26.073 2.337 1.00 88.94 729 GLY A CA 1
ATOM 5632 C C . GLY A 1 729 ? -4.765 26.873 3.013 1.00 88.94 729 GLY A C 1
ATOM 5633 O O . GLY A 1 729 ? -3.701 26.343 3.329 1.00 88.94 729 GLY A O 1
ATOM 5634 N N . GLU A 1 730 ? -4.982 28.180 3.217 1.00 71.94 730 GLU A N 1
ATOM 5635 C CA . GLU A 1 730 ? -3.991 29.074 3.840 1.00 71.94 730 GLU A CA 1
ATOM 5636 C C . GLU A 1 730 ? -3.678 28.666 5.290 1.00 71.94 730 GLU A C 1
ATOM 5638 O O . GLU A 1 730 ? -4.581 28.510 6.105 1.00 71.94 730 GLU A O 1
ATOM 5643 N N . GLY A 1 731 ? -2.388 28.556 5.628 1.00 66.56 731 GLY A N 1
ATOM 5644 C CA . GLY A 1 731 ? -1.927 28.196 6.977 1.00 66.56 731 GLY A CA 1
ATOM 5645 C C . GLY A 1 731 ? -1.790 26.691 7.235 1.00 66.56 731 GLY A C 1
ATOM 5646 O O . GLY A 1 731 ? -1.290 26.326 8.302 1.00 66.56 731 GLY A O 1
ATOM 5647 N N . SER A 1 732 ? -2.179 25.855 6.263 1.00 59.56 732 SER A N 1
ATOM 5648 C CA . SER A 1 732 ? -1.987 24.400 6.275 1.00 59.56 732 SER A CA 1
ATOM 5649 C C . SER A 1 732 ? -0.600 23.948 5.823 1.00 59.56 732 SER A C 1
ATOM 5651 O O . SER A 1 732 ? 0.107 24.708 5.123 1.00 59.56 732 SER A O 1
#

Foldseek 3Di:
DVFPLDPDAFAFLLLLLLFQEEEAAQHQCCVPVVVSVVSPQVSVVVRYAYEYEDLDCHPVVVSHPYYWRFDFQLLLQLLLLLLLLCCQVDPPVHPQPLLLVLCQQPHQLQFKWFWDDDPQFTATAFADFQVLVVNPFPLRLQFGWGAFPVPRDIDGAFQTPCLLPGPQFARNARDRVNGGRDRAQDDPPFDKTWYWDFDDVDQLDIFIKIGGWDADSNTIITGNNRVSCRVSQRDDPPIDTDHAPALCRCVDGSRLNVSCVRTVGHSVVSSVVSCVQLVSLSVPVALHEYEHECSLCVDPVSVSSVVSVQSSSSSSNNPPDRNHDYHYDYDFDDPQLCQLCVCLVQVVLAWPDRADADPVLQCCLQLVVLQQDDDWPLSVDGSSDPSPRPLARVLVVVQLCQFQLNGGAPVFKLDAQLVVLVVCVVVVDDSQVVVLVCVLVVNIGTLSLESQDLSNHDAEDEAEPDQQLQPVPDVSQSCCFQAQLHDGDDPGDTDDPSNDHDRRDDDDGHGHSYNFYEYEECDCHPSNVSGPYYAHAADLQAAWDWDDGSNDLDIDIRYHPDHRPDRHDHPLVVVLVVLQVQLVVCVPPPFKTWGKDFHGQDRLDPLVSQEGDPDQPRCVVVSHRDGDSRRGTHIDTIIDGSNCRSVSSFFRHNCCQVPAGDDSNFGDHLPVLFVVLCVVQNADPDDPRHRTRTNNGNVSSNSSSQSSGCSRHVVRVVSRVVRVCSNNRPPD

Nearest PDB structures (foldseek):
  1siw-assembly1_A  TM=9.759E-01  e=1.514E-76  Escherichia coli
  3egw-assembly1_A  TM=9.749E-01  e=4.672E-76  Escherichia coli K-12
  3ir7-assembly1_A  TM=9.767E-01  e=1.521E-75  Escherichia coli K-12
  3ir5-assembly1_A  TM=9.741E-01  e=7.177E-76  Escherichia coli K-12
  3ir6-assembly1_A  TM=9.741E-01  e=4.694E-75  Escherichia coli K-12

Mean predicted aligned error: 4.15 Å

pLDDT: mean 96.52, std 3.24, range [59.56, 98.94]